Protein AF-A0A931MCX7-F1 (afdb_monomer_lite)

pLDDT: mean 80.45, std 14.28, range [27.11, 96.94]

Foldseek 3Di:
DFEDPQAPPDDPRVVCCVVPVGQEYEHHLVLLPPVLPDVVSLVVLLVVCVVCVVSNHQYEYEADDDPSSVVSCVVSVRPHYYHVNQPDDDPDPPPDPRPPVPPDDDDPPQDPDDDDFRFPLSQFDADPAAEQQAFLVVVVVVCVVDVPDQKHFHDDPQAGPFMDGSVCCCDPQQQRPPGCNCVVCRVPTNNVVGHHQQAEDERRHGLVVVVVVLVVGDPVCSQPWYFYDYPNGGRGIGTPVSSVVVVVVVVVVLQVQADVLQSFGEDVVVQVVVVVCLVVVHWKKKKKKFKPPLVQLCQPVNVVLSSVLSNQLSVQLVVLADPVFVVFKGKGDHDRRIIMIMHHPVCVVVSVVSSQVSSVVCQCVSDDVVQVVVQWDWGADPVRDTDIGGGMAMFIFMEICVQDVDPHPVVVVVVRVVSSVVSNVVCVVVVHYGYGYDPDRDD

Radius of gyration: 30.14 Å; chains: 1; bounding box: 83×58×83 Å

Sequence (443 aa):
KIAIDDFGAGYGGLKMLSMIEPDFVKIDRYFISNIDKATVKFNLVDSMASACHRLGIKVIAEGIEQEEELKTVMNMGIALLQGYYLHKPSPVLNGDRAQISMLHNKSASCCMQNDELCFIGDIAHNITPIHPSGDIWSAFNRFVEDPAIRVIPVVDDSRIVGILHRNRFLENSILGNYGFAMHLNATKRIHDLMEQPSMIVDANTTLEDVAQRIQSRKSEFLYDDICITKNGKYHGMVAVHILLNAITERSLILARNANPLSGLPGNESIQREINKRISQNMHFDVCYIDINNFKPYNDHYGFEKGDTVIKTLSCIIEDSLKPEDFDSSFAGHIGGDDFIVIMPPQISLPVCEKIISSFESTLPVLHDTEDHGKGYYISKNRRDEKETFNLLSISIGIVSAEVHKIKSFAQLASIATEVKKAAKVQSASGKGSSIVRDRRLME

Secondary structure (DSSP, 8-state):
--EEEEETSSTTHHHHHHHH--SEEEE-HHHHTTTTT-HHHHHHHHHHHHHHHHTTPEEEEE---SHHHHHHHHHTT--EEESTTT----SS--------TTS--S-S-S--SSS---BTTTT-B----B-TTSBHHHHHHHHHH-TT--EEEEEETTEEEEEEEHHHIIIIIII-TTS-HHHHTTT-BHHHHPBPPS-EEETTSBHHHHHHHHHTS-GGGTTPPEEEEETTEEEEEE-HHHHHHHHHHHHHHHHHTB-TTT-SB-HHHHHHHHHHHHHTT---EEEEEEEETHHHHHHHH-HHHHHHHHHHHHHHHHHHS-TTTGGG-EEEEEETTEEEEEE-TTTHHHHHHHHHHHHHHHHHHHS-HHHHHHTEEEEE-TTS-EEEEEPPEEEEEEEETTTS----HHHHHHHHHHHHHHHHHHHHHHTS-EEEE--PPP-

Structure (mmCIF, N/CA/C/O backbone):
data_AF-A0A931MCX7-F1
#
_entry.id   AF-A0A931MCX7-F1
#
loop_
_atom_site.group_PDB
_atom_site.id
_atom_site.type_symbol
_atom_site.label_atom_id
_atom_site.label_alt_id
_atom_site.label_comp_id
_atom_site.label_asym_id
_atom_site.label_entity_id
_atom_site.label_seq_id
_atom_site.pdbx_PDB_ins_code
_atom_site.Cartn_x
_atom_site.Cartn_y
_atom_site.Cartn_z
_atom_site.occupancy
_atom_site.B_iso_or_equiv
_atom_site.auth_seq_id
_atom_site.auth_comp_id
_atom_site.auth_asym_id
_atom_site.auth_atom_id
_atom_site.pdbx_PDB_model_num
ATOM 1 N N . LYS A 1 1 ? 1.566 34.889 -0.517 1.00 70.50 1 LYS A N 1
ATOM 2 C CA . LYS A 1 1 ? 2.338 33.650 -0.318 1.00 70.50 1 LYS A CA 1
ATOM 3 C C . LYS A 1 1 ? 3.646 34.003 0.355 1.00 70.50 1 LYS A C 1
ATOM 5 O O . LYS A 1 1 ? 4.224 35.014 -0.035 1.00 70.50 1 LYS A O 1
ATOM 10 N N . ILE A 1 2 ? 4.067 33.231 1.346 1.00 82.50 2 ILE A N 1
ATOM 11 C CA . ILE A 1 2 ? 5.270 33.479 2.141 1.00 82.50 2 ILE A CA 1
ATOM 12 C C . ILE A 1 2 ? 6.294 32.385 1.838 1.00 82.50 2 ILE A C 1
ATOM 14 O O . ILE A 1 2 ? 5.940 31.212 1.755 1.00 82.50 2 ILE A O 1
ATOM 18 N N . ALA A 1 3 ? 7.552 32.775 1.644 1.00 86.00 3 ALA A N 1
ATOM 19 C CA . ALA A 1 3 ? 8.663 31.856 1.445 1.00 86.00 3 ALA A CA 1
ATOM 20 C C . ALA A 1 3 ? 9.738 32.116 2.503 1.00 86.00 3 ALA A C 1
ATOM 22 O O . ALA A 1 3 ? 10.040 33.274 2.791 1.00 86.00 3 ALA A O 1
ATOM 23 N N . ILE A 1 4 ? 10.308 31.050 3.064 1.00 85.38 4 ILE A N 1
ATOM 24 C CA . ILE A 1 4 ? 11.529 31.126 3.873 1.00 85.38 4 ILE A CA 1
ATOM 25 C C . ILE A 1 4 ? 12.708 30.788 2.963 1.00 85.38 4 ILE A C 1
ATOM 27 O O . ILE A 1 4 ? 12.711 29.726 2.336 1.00 85.38 4 ILE A O 1
ATOM 31 N N . ASP A 1 5 ? 13.679 31.698 2.910 1.00 83.81 5 ASP A N 1
ATOM 32 C CA . ASP A 1 5 ? 14.941 31.509 2.196 1.00 83.81 5 ASP A CA 1
ATOM 33 C C . ASP A 1 5 ? 16.056 30.988 3.118 1.00 83.81 5 ASP A C 1
ATOM 35 O O . ASP A 1 5 ? 15.955 31.126 4.341 1.00 83.81 5 ASP A O 1
ATOM 39 N N . ASP A 1 6 ? 17.093 30.382 2.536 1.00 78.00 6 ASP A N 1
ATOM 40 C CA . ASP A 1 6 ? 18.278 29.851 3.232 1.00 78.00 6 ASP A CA 1
ATOM 41 C C . ASP A 1 6 ? 17.951 28.871 4.380 1.00 78.00 6 ASP A C 1
ATOM 43 O O . ASP A 1 6 ? 18.565 28.855 5.456 1.00 78.00 6 ASP A O 1
ATOM 47 N N . PHE A 1 7 ? 16.945 28.015 4.178 1.00 78.19 7 PHE A N 1
ATOM 48 C CA . PHE A 1 7 ? 16.509 27.079 5.205 1.00 78.19 7 PHE A CA 1
ATOM 49 C C . PHE A 1 7 ? 17.584 26.025 5.487 1.00 78.19 7 PHE A C 1
ATOM 51 O O . PHE A 1 7 ? 17.995 25.264 4.609 1.00 78.19 7 PHE A O 1
ATOM 58 N N . GLY A 1 8 ? 18.016 25.982 6.750 1.00 67.25 8 GLY A N 1
ATOM 59 C CA . GLY A 1 8 ? 19.105 25.131 7.231 1.00 67.25 8 GLY A CA 1
ATOM 60 C C . GLY A 1 8 ? 20.434 25.874 7.420 1.00 67.25 8 GLY A C 1
ATOM 61 O O . GLY A 1 8 ? 21.287 25.380 8.157 1.00 67.25 8 GLY A O 1
ATOM 62 N N . ALA A 1 9 ? 20.603 27.067 6.842 1.00 59.84 9 ALA A N 1
ATOM 63 C CA . ALA A 1 9 ? 21.760 27.926 7.074 1.00 59.84 9 ALA A CA 1
ATOM 64 C C . ALA A 1 9 ? 21.453 28.938 8.200 1.00 59.84 9 ALA A C 1
ATOM 66 O O . ALA A 1 9 ? 20.962 30.039 7.979 1.00 59.84 9 ALA A O 1
ATOM 67 N N . GLY A 1 10 ? 21.720 28.555 9.456 1.00 54.81 10 GLY A N 1
ATOM 68 C CA . GLY A 1 10 ? 21.659 29.458 10.620 1.00 54.81 10 GLY A CA 1
ATOM 69 C C . GLY A 1 10 ? 20.577 29.148 11.668 1.00 54.81 10 GLY A C 1
ATOM 70 O O . GLY A 1 10 ? 19.844 28.166 11.590 1.00 54.81 10 GLY A O 1
ATOM 71 N N . TYR A 1 11 ? 20.490 29.999 12.699 1.00 45.69 11 TYR A N 1
ATOM 72 C CA . TYR A 1 11 ? 19.776 29.733 13.966 1.00 45.69 11 TYR A CA 1
ATOM 73 C C . TYR A 1 11 ? 18.239 29.916 13.942 1.00 45.69 11 TYR A C 1
ATOM 75 O O . TYR A 1 11 ? 17.602 29.901 14.995 1.00 45.69 11 TYR A O 1
ATOM 83 N N . GLY A 1 12 ? 17.615 30.088 12.772 1.00 51.47 12 GLY A N 1
ATOM 84 C CA . GLY A 1 12 ? 16.214 30.529 12.673 1.00 51.47 12 GLY A CA 1
ATOM 85 C C . GLY A 1 12 ? 15.224 29.583 11.990 1.00 51.47 12 GLY A C 1
ATOM 86 O O . GLY A 1 12 ? 14.024 29.760 12.183 1.00 51.47 12 GLY A O 1
ATOM 87 N N . GLY A 1 13 ? 15.684 28.585 11.224 1.00 64.56 13 GLY A N 1
ATOM 88 C CA . GLY A 1 13 ? 14.839 27.863 10.260 1.00 64.56 13 GLY A CA 1
ATOM 89 C C . GLY A 1 13 ? 13.597 27.214 10.875 1.00 64.56 13 GLY A C 1
ATOM 90 O O . GLY A 1 13 ? 12.472 27.609 10.580 1.00 64.56 13 GLY A O 1
ATOM 91 N N . LEU A 1 14 ? 13.784 26.241 11.769 1.00 67.81 14 LEU A N 1
ATOM 92 C CA . LEU A 1 14 ? 12.672 25.464 12.340 1.00 67.81 14 LEU A CA 1
ATOM 93 C C . LEU A 1 14 ? 11.717 26.313 13.193 1.00 67.81 14 LEU A C 1
ATOM 95 O O . LEU A 1 14 ? 10.509 26.087 13.186 1.00 67.81 14 LEU A O 1
ATOM 99 N N . LYS A 1 15 ? 12.242 27.326 13.894 1.00 67.38 15 LYS A N 1
ATOM 100 C CA . LYS A 1 15 ? 11.429 28.252 14.694 1.00 67.38 15 LYS A CA 1
ATOM 101 C C . LYS A 1 15 ? 10.540 29.130 13.807 1.00 67.38 15 LYS A C 1
ATOM 103 O O . LYS A 1 15 ? 9.370 29.314 14.120 1.00 67.38 15 LYS A O 1
ATOM 108 N N . MET A 1 16 ? 11.077 29.632 12.694 1.00 66.06 16 MET A N 1
ATOM 109 C CA . MET A 1 16 ? 10.327 30.415 11.703 1.00 66.06 16 MET A CA 1
ATOM 110 C C . MET A 1 16 ? 9.239 29.574 11.030 1.00 66.06 16 MET A C 1
ATOM 112 O O . MET A 1 16 ? 8.122 30.046 10.843 1.00 66.06 16 MET A O 1
ATOM 116 N N . LEU A 1 17 ? 9.546 28.308 10.744 1.00 73.19 17 LEU A N 1
ATOM 117 C CA . LEU A 1 17 ? 8.624 27.355 10.128 1.00 73.19 17 LEU A CA 1
ATOM 118 C C . LEU A 1 17 ? 7.376 27.119 11.003 1.00 73.19 17 LEU A C 1
ATOM 120 O O . LEU A 1 17 ? 6.270 27.041 10.481 1.00 73.19 17 LEU A O 1
ATOM 124 N N . SER A 1 18 ? 7.542 27.123 12.331 1.00 71.31 18 SER A N 1
ATOM 125 C CA . SER A 1 18 ? 6.441 27.033 13.303 1.00 71.31 18 SER A CA 1
ATOM 126 C C . SER A 1 18 ? 5.676 28.344 13.535 1.00 71.31 18 SER A C 1
ATOM 128 O O . SER A 1 18 ? 4.563 28.290 14.047 1.00 71.31 18 SER A O 1
ATOM 130 N N . MET A 1 19 ? 6.264 29.510 13.256 1.00 68.94 19 MET A N 1
ATOM 131 C CA . MET A 1 19 ? 5.647 30.813 13.563 1.00 68.94 19 MET A CA 1
ATOM 132 C C . MET A 1 19 ? 4.933 31.445 12.369 1.00 68.94 19 MET A C 1
ATOM 134 O O . MET A 1 19 ? 4.046 32.271 12.565 1.00 68.94 19 MET A O 1
ATOM 138 N N . ILE A 1 20 ? 5.369 31.121 11.151 1.00 77.00 20 ILE A N 1
ATOM 139 C CA . ILE A 1 20 ? 5.006 31.864 9.937 1.00 77.00 20 ILE A CA 1
ATOM 140 C C . ILE A 1 20 ? 4.137 31.031 8.981 1.00 77.00 20 ILE A C 1
ATOM 142 O O . ILE A 1 20 ? 3.504 31.619 8.111 1.00 77.00 20 ILE A O 1
ATOM 146 N N . GLU A 1 21 ? 4.088 29.700 9.140 1.00 80.00 21 GLU A N 1
ATOM 147 C CA . GLU A 1 21 ? 3.343 28.773 8.262 1.00 80.00 21 GLU A CA 1
ATOM 148 C C . GLU A 1 21 ? 3.544 29.092 6.763 1.00 80.00 21 GLU A C 1
ATOM 150 O O . GLU A 1 21 ? 2.604 29.460 6.054 1.00 80.00 21 GLU A O 1
ATOM 155 N N . PRO A 1 22 ? 4.793 29.044 6.261 1.00 84.81 22 PRO A N 1
ATOM 156 C CA . PRO A 1 22 ? 5.100 29.518 4.917 1.00 84.81 22 PRO A CA 1
ATOM 157 C C . PRO A 1 22 ? 4.516 28.603 3.834 1.00 84.81 22 PRO A C 1
ATOM 159 O O . PRO A 1 22 ? 4.473 27.386 3.979 1.00 84.81 22 PRO A O 1
ATOM 162 N N . ASP A 1 23 ? 4.174 29.170 2.677 1.00 86.12 23 ASP A N 1
ATOM 163 C CA . ASP A 1 23 ? 3.807 28.387 1.492 1.00 86.12 23 ASP A CA 1
ATOM 164 C C . ASP A 1 23 ? 5.020 27.659 0.886 1.00 86.12 23 ASP A C 1
ATOM 166 O O . ASP A 1 23 ? 4.860 26.618 0.241 1.00 86.12 23 ASP A O 1
ATOM 170 N N . PHE A 1 24 ? 6.224 28.227 1.050 1.00 88.25 24 PHE A N 1
ATOM 171 C CA . PHE A 1 24 ? 7.460 27.708 0.467 1.00 88.25 24 PHE A CA 1
ATOM 172 C C . PHE A 1 24 ? 8.643 27.720 1.436 1.00 88.25 24 PHE A C 1
ATOM 174 O O . PHE A 1 24 ? 8.826 28.655 2.215 1.00 88.25 24 PHE A O 1
ATOM 181 N N . VAL A 1 25 ? 9.508 26.719 1.307 1.00 90.31 25 VAL A N 1
ATOM 182 C CA . VAL A 1 25 ? 10.803 26.639 1.992 1.00 90.31 25 VAL A CA 1
ATOM 183 C C . VAL A 1 25 ? 11.886 26.357 0.960 1.00 90.31 25 VAL A C 1
ATOM 185 O O . VAL A 1 25 ? 11.804 25.357 0.250 1.00 90.31 25 VAL A O 1
ATOM 188 N N . LYS A 1 26 ? 12.896 27.227 0.875 1.00 91.56 26 LYS A N 1
ATOM 189 C CA . LYS A 1 26 ? 14.086 27.027 0.039 1.00 91.56 26 LYS A CA 1
ATOM 190 C C . LYS A 1 26 ? 15.201 26.418 0.885 1.00 91.56 26 LYS A C 1
ATOM 192 O O . LYS A 1 26 ? 15.663 27.055 1.824 1.00 91.56 26 LYS A O 1
ATOM 197 N N . ILE A 1 27 ? 15.593 25.180 0.586 1.00 90.94 27 ILE A N 1
ATOM 198 C CA . ILE A 1 27 ? 16.714 24.495 1.242 1.00 90.94 27 ILE A CA 1
ATOM 199 C C . ILE A 1 27 ? 18.015 25.049 0.679 1.00 90.94 27 ILE A C 1
ATOM 201 O O . ILE A 1 27 ? 18.223 25.013 -0.534 1.00 90.94 27 ILE A O 1
ATOM 205 N N . ASP A 1 28 ? 18.881 25.506 1.579 1.00 90.19 28 ASP A N 1
ATOM 206 C CA . ASP A 1 28 ? 20.149 26.140 1.237 1.00 90.19 28 ASP A CA 1
ATOM 207 C C . ASP A 1 28 ? 21.077 25.226 0.412 1.00 90.19 28 ASP A C 1
ATOM 209 O O . ASP A 1 28 ? 21.180 24.010 0.638 1.00 90.19 28 ASP A O 1
ATOM 213 N N . ARG A 1 29 ? 21.825 25.844 -0.511 1.00 89.19 29 ARG A N 1
ATOM 214 C CA . ARG A 1 29 ? 22.793 25.182 -1.400 1.00 89.19 29 ARG A CA 1
ATOM 215 C C . ARG A 1 29 ? 23.795 24.297 -0.663 1.00 89.19 29 ARG A C 1
ATOM 217 O O . ARG A 1 29 ? 24.232 23.284 -1.213 1.00 89.19 29 ARG A O 1
ATOM 224 N N . TYR A 1 30 ? 24.186 24.650 0.558 1.00 88.81 30 TYR A N 1
ATOM 225 C CA . TYR A 1 30 ? 25.111 23.865 1.368 1.00 88.81 30 TYR A CA 1
ATOM 226 C C . TYR A 1 30 ? 24.653 22.410 1.527 1.00 88.81 30 TYR A C 1
ATOM 228 O O . TYR A 1 30 ? 25.486 21.499 1.475 1.00 88.81 30 TYR A O 1
ATOM 236 N N . PHE A 1 31 ? 23.347 22.174 1.685 1.00 87.69 31 PHE A N 1
ATOM 237 C CA . PHE A 1 31 ? 22.792 20.830 1.855 1.00 87.69 31 PHE A CA 1
ATOM 238 C C . PHE A 1 31 ? 22.626 20.080 0.535 1.00 87.69 31 PHE A C 1
ATOM 240 O O . PHE A 1 31 ? 22.775 18.860 0.511 1.00 87.69 31 PHE A O 1
ATOM 247 N N . ILE A 1 32 ? 22.357 20.802 -0.551 1.00 92.38 32 ILE A N 1
ATOM 248 C CA . ILE A 1 32 ? 22.136 20.222 -1.879 1.00 92.38 32 ILE A CA 1
ATOM 249 C C . ILE A 1 32 ? 23.456 19.851 -2.563 1.00 92.38 32 ILE A C 1
ATOM 251 O O . ILE A 1 32 ? 23.535 18.837 -3.253 1.00 92.38 32 ILE A O 1
ATOM 255 N N . SER A 1 33 ? 24.524 20.616 -2.327 1.00 90.38 33 SER A N 1
ATOM 256 C CA . SER A 1 33 ? 25.811 20.362 -2.971 1.00 90.38 33 SER A CA 1
ATOM 257 C C . SER A 1 33 ? 26.439 19.030 -2.535 1.00 90.38 33 SER A C 1
ATOM 259 O O . SER A 1 33 ? 26.676 18.794 -1.339 1.00 90.38 33 SER A O 1
ATOM 261 N N . ASN A 1 34 ? 26.788 18.201 -3.523 1.00 88.38 34 ASN A N 1
ATOM 262 C CA . ASN A 1 34 ? 27.323 16.843 -3.400 1.00 88.38 34 ASN A CA 1
ATOM 263 C C . ASN A 1 34 ? 26.448 15.910 -2.541 1.00 88.38 34 ASN A C 1
ATOM 265 O O . ASN A 1 34 ? 26.963 15.034 -1.837 1.00 88.38 34 ASN A O 1
ATOM 269 N N . ILE A 1 35 ? 25.129 16.120 -2.542 1.00 87.19 35 ILE A N 1
ATOM 270 C CA . ILE A 1 35 ? 24.180 15.305 -1.769 1.00 87.19 35 ILE A CA 1
ATOM 271 C C . ILE A 1 35 ? 24.170 13.832 -2.206 1.00 87.19 35 ILE A C 1
ATOM 273 O O . ILE A 1 35 ? 23.979 12.948 -1.375 1.00 87.19 35 ILE A O 1
ATOM 277 N N . ASP A 1 36 ? 24.467 13.568 -3.479 1.00 80.50 36 ASP A N 1
ATOM 278 C CA . ASP A 1 36 ? 24.624 12.239 -4.079 1.00 80.50 36 ASP A CA 1
ATOM 279 C C . ASP A 1 36 ? 25.763 11.425 -3.439 1.00 80.50 36 ASP A C 1
ATOM 281 O O . ASP A 1 36 ? 25.713 10.197 -3.393 1.00 80.50 36 ASP A O 1
ATOM 285 N N . LYS A 1 37 ? 26.781 12.106 -2.899 1.00 82.56 37 LYS A N 1
ATOM 286 C CA . LYS A 1 37 ? 27.976 11.487 -2.296 1.00 82.56 37 LYS A CA 1
ATOM 287 C C . LYS A 1 37 ? 27.977 11.518 -0.771 1.00 82.56 37 LYS A C 1
ATOM 289 O O . LYS A 1 37 ? 28.803 10.852 -0.150 1.00 82.56 37 LYS A O 1
ATOM 294 N N . ALA A 1 38 ? 27.097 12.303 -0.150 1.00 75.88 38 ALA A N 1
ATOM 295 C CA . ALA A 1 38 ? 27.136 12.584 1.281 1.00 75.88 38 ALA A CA 1
ATOM 296 C C . ALA A 1 38 ? 25.876 12.080 1.997 1.00 75.88 38 ALA A C 1
ATOM 298 O O . ALA A 1 38 ? 24.884 12.797 2.123 1.00 75.88 38 ALA A O 1
ATOM 299 N N . THR A 1 39 ? 25.953 10.876 2.573 1.00 66.62 39 THR A N 1
ATOM 300 C CA . THR A 1 39 ? 24.836 10.211 3.276 1.00 66.62 39 THR A CA 1
ATOM 301 C C . THR A 1 39 ? 24.219 11.063 4.390 1.00 66.62 39 THR A C 1
ATOM 303 O O . THR A 1 39 ? 23.006 11.063 4.575 1.00 66.62 39 THR A O 1
ATOM 306 N N . VAL A 1 40 ? 25.030 11.834 5.123 1.00 75.56 40 VAL A N 1
ATOM 307 C CA . VAL A 1 40 ? 24.530 12.730 6.183 1.00 75.56 40 VAL A CA 1
ATOM 308 C C . VAL A 1 40 ? 23.665 13.850 5.600 1.00 75.56 40 VAL A C 1
ATOM 310 O O . VAL A 1 40 ? 22.604 14.144 6.145 1.00 75.56 40 VAL A O 1
ATOM 313 N N . LYS A 1 41 ? 24.083 14.448 4.476 1.00 82.19 41 LYS A N 1
ATOM 314 C CA . LYS A 1 41 ? 23.307 15.492 3.793 1.00 82.19 41 LYS A CA 1
ATOM 315 C C . LYS A 1 41 ? 22.025 14.922 3.200 1.00 82.19 41 LYS A C 1
ATOM 317 O O . LYS A 1 41 ? 20.975 15.522 3.389 1.00 82.19 41 LYS A O 1
ATOM 322 N N . PHE A 1 42 ? 22.108 13.745 2.575 1.00 83.50 42 PHE A N 1
ATOM 323 C CA . PHE A 1 42 ? 20.948 13.015 2.066 1.00 83.50 42 PHE A CA 1
ATOM 324 C C . PHE A 1 42 ? 19.880 12.848 3.155 1.00 83.50 42 PHE A C 1
ATOM 326 O O . PHE A 1 42 ? 18.759 13.318 2.990 1.00 83.50 42 PHE A O 1
ATOM 333 N N . ASN A 1 43 ? 20.250 12.271 4.304 1.00 67.19 43 ASN A N 1
ATOM 334 C CA . ASN A 1 43 ? 19.310 12.000 5.396 1.00 67.19 43 ASN A CA 1
ATOM 335 C C . ASN A 1 43 ? 18.724 13.283 6.014 1.00 67.19 43 ASN A C 1
ATOM 337 O O . ASN A 1 43 ? 17.556 13.305 6.405 1.00 67.19 43 ASN A O 1
ATOM 341 N N . LEU A 1 44 ? 19.519 14.355 6.113 1.00 81.06 44 LEU A N 1
ATOM 342 C CA . LEU A 1 44 ? 19.057 15.653 6.617 1.00 81.06 44 LEU A CA 1
ATOM 343 C C . LEU A 1 44 ? 18.033 16.290 5.676 1.00 81.06 44 LEU A C 1
ATOM 345 O O . LEU A 1 44 ? 16.972 16.708 6.134 1.00 81.06 44 LEU A O 1
ATOM 349 N N . VAL A 1 45 ? 18.332 16.337 4.377 1.00 85.44 45 VAL A N 1
ATOM 350 C CA . VAL A 1 45 ? 17.435 16.913 3.367 1.00 85.44 45 VAL A CA 1
ATOM 351 C C . VAL A 1 45 ? 16.159 16.092 3.246 1.00 85.44 45 VAL A C 1
ATOM 353 O O . VAL A 1 45 ? 15.082 16.678 3.242 1.00 85.44 45 VAL A O 1
ATOM 356 N N . ASP A 1 46 ? 16.253 14.762 3.246 1.00 82.94 46 ASP A N 1
ATOM 357 C CA . ASP A 1 46 ? 15.091 13.868 3.225 1.00 82.94 46 ASP A CA 1
ATOM 358 C C . ASP A 1 46 ? 14.174 14.090 4.443 1.00 82.94 46 ASP A C 1
ATOM 360 O O . ASP A 1 46 ? 12.959 14.265 4.311 1.00 82.94 46 ASP A O 1
ATOM 364 N N . SER A 1 47 ? 14.765 14.212 5.637 1.00 77.94 47 SER A N 1
ATOM 365 C CA . SER A 1 47 ? 14.025 14.502 6.871 1.00 77.94 47 SER A CA 1
ATOM 366 C C . SER A 1 47 ? 13.349 15.879 6.836 1.00 77.94 47 SER A C 1
ATOM 368 O O . SER A 1 47 ? 12.186 16.010 7.231 1.00 77.94 47 SER A O 1
ATOM 370 N N . MET A 1 48 ? 14.057 16.909 6.356 1.00 84.50 48 MET A N 1
ATOM 371 C CA . MET A 1 48 ? 13.534 18.274 6.221 1.00 84.50 48 MET A CA 1
ATOM 372 C C . MET A 1 48 ? 12.412 18.349 5.182 1.00 84.50 48 MET A C 1
ATOM 374 O O . MET A 1 48 ? 11.362 18.934 5.459 1.00 84.50 48 MET A O 1
ATOM 378 N N . ALA A 1 49 ? 12.603 17.730 4.016 1.00 84.75 49 ALA A N 1
ATOM 379 C CA . ALA A 1 49 ? 11.625 17.698 2.938 1.00 84.75 49 ALA A CA 1
ATOM 380 C C . ALA A 1 49 ? 10.357 16.960 3.372 1.00 84.75 49 ALA A C 1
ATOM 382 O O . ALA A 1 49 ? 9.253 17.491 3.254 1.00 84.75 49 ALA A O 1
ATOM 383 N N . SER A 1 50 ? 10.520 15.793 3.996 1.00 78.50 50 SER A N 1
ATOM 384 C CA . SER A 1 50 ? 9.421 15.021 4.572 1.00 78.50 50 SER A CA 1
ATOM 385 C C . SER A 1 50 ? 8.640 15.807 5.628 1.00 78.50 50 SER A C 1
ATOM 387 O O . SER A 1 50 ? 7.409 15.751 5.658 1.00 78.50 50 SER A O 1
ATOM 389 N N . ALA A 1 51 ? 9.324 16.563 6.496 1.00 80.19 51 ALA A N 1
ATOM 390 C CA . ALA A 1 51 ? 8.666 17.417 7.485 1.00 80.19 51 ALA A CA 1
ATOM 391 C C . ALA A 1 51 ? 7.861 18.547 6.826 1.00 80.19 51 ALA A C 1
ATOM 393 O O . ALA A 1 51 ? 6.705 18.756 7.189 1.00 80.19 51 ALA A O 1
ATOM 394 N N . CYS A 1 52 ? 8.428 19.221 5.825 1.00 81.81 52 CYS A N 1
ATOM 395 C CA . CYS A 1 52 ? 7.739 20.274 5.079 1.00 81.81 52 CYS A CA 1
ATOM 396 C C . CYS A 1 52 ? 6.515 19.734 4.323 1.00 81.81 52 CYS A C 1
ATOM 398 O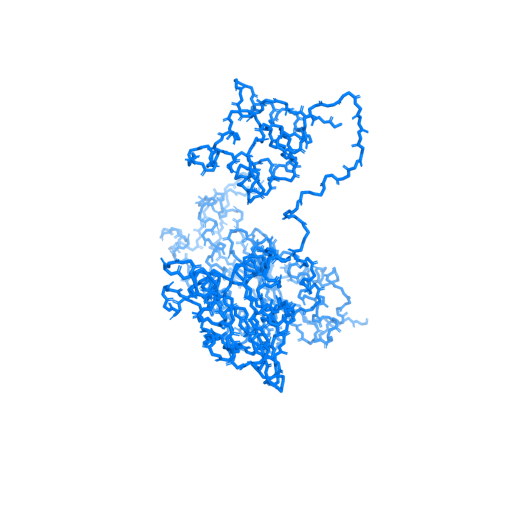 O . CYS A 1 52 ? 5.445 20.332 4.394 1.00 81.81 52 CYS A O 1
ATOM 400 N N . HIS A 1 53 ? 6.627 18.566 3.681 1.00 80.38 53 HIS A N 1
ATOM 401 C CA . HIS A 1 53 ? 5.515 17.928 2.970 1.00 80.38 53 HIS A CA 1
ATOM 402 C C . HIS A 1 53 ? 4.353 17.565 3.901 1.00 80.38 53 HIS A C 1
ATOM 404 O O . HIS A 1 53 ? 3.198 17.803 3.552 1.00 80.38 53 HIS A O 1
ATOM 410 N N . ARG A 1 54 ? 4.640 17.060 5.111 1.00 76.56 54 ARG A N 1
ATOM 411 C CA . ARG A 1 54 ? 3.607 16.800 6.132 1.00 76.56 54 ARG A CA 1
ATOM 412 C C . ARG A 1 54 ? 2.885 18.068 6.586 1.00 76.56 54 ARG A C 1
ATOM 414 O O . ARG A 1 54 ? 1.716 17.996 6.946 1.00 76.56 54 ARG A O 1
ATOM 421 N N . LEU A 1 55 ? 3.567 19.210 6.550 1.00 77.62 55 LEU A N 1
ATOM 422 C CA . LEU A 1 55 ? 3.007 20.521 6.885 1.00 77.62 55 LEU A CA 1
ATOM 423 C C . LEU A 1 55 ? 2.346 21.216 5.679 1.00 77.62 55 LEU A C 1
ATOM 425 O O . LEU A 1 55 ? 1.895 22.349 5.802 1.00 77.62 55 LEU A O 1
ATOM 429 N N . GLY A 1 56 ? 2.285 20.563 4.509 1.00 79.62 56 GLY A N 1
ATOM 430 C CA . GLY A 1 56 ? 1.725 21.145 3.283 1.00 79.62 56 GLY A CA 1
ATOM 431 C C . GLY A 1 56 ? 2.597 22.234 2.644 1.00 79.62 56 GLY A C 1
ATOM 432 O O . GLY A 1 56 ? 2.138 22.945 1.750 1.00 79.62 56 GLY A O 1
ATOM 433 N N . ILE A 1 57 ? 3.851 22.360 3.079 1.00 85.88 57 ILE A N 1
ATOM 434 C CA . ILE A 1 57 ? 4.799 23.388 2.647 1.00 85.88 57 ILE A CA 1
ATOM 435 C C . ILE A 1 57 ? 5.540 22.897 1.406 1.00 85.88 57 ILE A C 1
ATOM 437 O O . ILE A 1 57 ? 6.056 21.776 1.371 1.00 85.88 57 ILE A O 1
ATOM 441 N N . LYS A 1 58 ? 5.632 23.743 0.377 1.00 87.31 58 LYS A N 1
ATOM 442 C CA . LYS A 1 58 ? 6.350 23.399 -0.854 1.00 87.31 58 LYS A CA 1
ATOM 443 C C . LYS A 1 58 ? 7.846 23.620 -0.689 1.00 87.31 58 LYS A C 1
ATOM 445 O O . LYS A 1 58 ? 8.290 24.724 -0.387 1.00 87.31 58 LYS A O 1
ATOM 450 N N . VAL A 1 59 ? 8.624 22.580 -0.943 1.00 89.69 59 VAL A N 1
ATOM 451 C CA . VAL A 1 59 ? 10.081 22.626 -0.819 1.00 89.69 59 VAL A CA 1
ATOM 452 C C . VAL A 1 59 ? 10.708 23.004 -2.153 1.00 89.69 59 VAL A C 1
ATOM 454 O O . VAL A 1 59 ? 10.296 22.505 -3.200 1.00 89.69 59 VAL A O 1
ATOM 457 N N . ILE A 1 60 ? 11.703 23.883 -2.100 1.00 92.56 60 ILE A N 1
ATOM 458 C CA . ILE A 1 60 ? 12.551 24.283 -3.215 1.00 92.56 60 ILE A CA 1
ATOM 459 C C . ILE A 1 60 ? 13.981 23.869 -2.870 1.00 92.56 60 ILE A C 1
ATOM 461 O O . ILE A 1 60 ? 14.501 24.281 -1.837 1.00 92.56 60 ILE A O 1
ATOM 465 N N . ALA A 1 61 ? 14.627 23.071 -3.714 1.00 92.69 61 ALA A N 1
ATOM 466 C CA . ALA A 1 61 ? 16.050 22.776 -3.560 1.00 92.69 61 ALA A CA 1
ATOM 467 C C . ALA A 1 61 ? 16.888 23.800 -4.323 1.00 92.69 61 ALA A C 1
ATOM 469 O O . ALA A 1 61 ? 16.720 23.955 -5.537 1.00 92.69 61 ALA A O 1
ATOM 470 N N . GLU A 1 62 ? 17.785 24.488 -3.619 1.00 92.06 62 GLU A N 1
ATOM 471 C CA . GLU A 1 62 ? 18.653 25.505 -4.199 1.00 92.06 62 GLU A CA 1
ATOM 472 C C . GLU A 1 62 ? 20.071 24.995 -4.468 1.00 92.06 62 GLU A C 1
ATOM 474 O O . GLU A 1 62 ? 20.620 24.180 -3.736 1.00 92.06 62 GLU A O 1
ATOM 479 N N . GLY A 1 63 ? 20.695 25.529 -5.518 1.00 90.00 63 GLY A N 1
ATOM 480 C CA . GLY A 1 63 ? 22.116 25.352 -5.781 1.00 90.00 63 GLY A CA 1
ATOM 481 C C . GLY A 1 63 ? 22.470 24.041 -6.470 1.00 90.00 63 GLY A C 1
ATOM 482 O O . GLY A 1 63 ? 23.584 23.562 -6.294 1.00 90.00 63 GLY A O 1
ATOM 483 N N . ILE A 1 64 ? 21.545 23.487 -7.258 1.00 92.12 64 ILE A N 1
ATOM 484 C CA . ILE A 1 64 ? 21.788 22.296 -8.078 1.00 92.12 64 ILE A CA 1
ATOM 485 C C . ILE A 1 64 ? 22.764 22.643 -9.209 1.00 92.12 64 ILE A C 1
ATOM 487 O O . ILE A 1 64 ? 22.473 23.474 -10.079 1.00 92.12 64 ILE A O 1
ATOM 491 N N . GLU A 1 65 ? 23.929 22.008 -9.208 1.00 92.94 65 GLU A N 1
ATOM 492 C CA . GLU A 1 65 ? 24.991 22.255 -10.186 1.00 92.94 65 GLU A CA 1
ATOM 493 C C . GLU A 1 65 ? 25.332 21.013 -11.010 1.00 92.94 65 GLU A C 1
ATOM 495 O O . GLU A 1 65 ? 25.894 21.160 -12.096 1.00 92.94 65 GLU A O 1
ATOM 500 N N . GLN A 1 66 ? 24.943 19.823 -10.544 1.00 88.62 66 GLN A N 1
ATOM 501 C CA . GLN A 1 66 ? 25.166 18.550 -11.231 1.00 88.62 66 GLN A CA 1
ATOM 502 C C . GLN A 1 66 ? 23.864 17.776 -11.482 1.00 88.62 66 GLN A C 1
ATOM 504 O O . GLN A 1 66 ? 22.861 17.930 -10.779 1.00 88.62 66 GLN A O 1
ATOM 509 N N . GLU A 1 67 ? 23.896 16.889 -12.475 1.00 85.75 67 GLU A N 1
ATOM 510 C CA . GLU A 1 67 ? 22.766 16.023 -12.824 1.00 85.75 67 GLU A CA 1
ATOM 511 C C . GLU A 1 67 ? 22.465 14.998 -11.717 1.00 85.75 67 GLU A C 1
ATOM 513 O O . GLU A 1 67 ? 21.310 14.661 -11.459 1.00 85.75 67 GLU A O 1
ATOM 518 N N . GLU A 1 68 ? 23.496 14.509 -11.030 1.00 84.81 68 GLU A N 1
ATOM 519 C CA . GLU A 1 68 ? 23.371 13.547 -9.934 1.00 84.81 68 GLU A CA 1
ATOM 520 C C . GLU A 1 68 ? 22.672 14.159 -8.712 1.00 84.81 68 GLU A C 1
ATOM 522 O O . GLU A 1 68 ? 21.822 13.514 -8.091 1.00 84.81 68 GLU A O 1
ATOM 527 N N . GLU A 1 69 ? 22.966 15.426 -8.402 1.00 88.81 69 GLU A N 1
ATOM 528 C CA . GLU A 1 69 ? 22.282 16.195 -7.355 1.00 88.81 69 GLU A CA 1
ATOM 529 C C . GLU A 1 69 ? 20.801 16.375 -7.711 1.00 88.81 69 GLU A C 1
ATOM 531 O O . GLU A 1 69 ? 19.927 16.124 -6.881 1.00 88.81 69 GLU A O 1
ATOM 536 N N . LEU A 1 70 ? 20.514 16.725 -8.973 1.00 86.88 70 LEU A N 1
ATOM 537 C CA . LEU A 1 70 ? 19.153 16.877 -9.487 1.00 86.88 70 LEU A CA 1
ATOM 538 C C . LEU A 1 70 ? 18.338 15.589 -9.320 1.00 86.88 70 LEU A C 1
ATOM 540 O O . LEU A 1 70 ? 17.240 15.625 -8.768 1.00 86.88 70 LEU A O 1
ATOM 544 N N . LYS A 1 71 ? 18.886 14.447 -9.760 1.00 80.81 71 LYS A N 1
ATOM 545 C CA . LYS A 1 71 ? 18.242 13.128 -9.628 1.00 80.81 71 LYS A CA 1
ATOM 546 C C . LYS A 1 71 ? 17.970 12.783 -8.169 1.00 80.81 71 LYS A C 1
ATOM 548 O O . LYS A 1 71 ? 16.880 12.329 -7.837 1.00 80.81 71 LYS A O 1
ATOM 553 N N . THR A 1 72 ? 18.952 13.013 -7.301 1.00 78.19 72 THR A N 1
ATOM 554 C CA . THR A 1 72 ? 18.854 12.696 -5.871 1.00 78.19 72 THR A CA 1
ATOM 555 C C . THR A 1 72 ? 17.726 13.484 -5.208 1.00 78.19 72 THR A C 1
ATOM 557 O O . THR A 1 72 ? 16.880 12.905 -4.533 1.00 78.19 72 THR A O 1
ATOM 560 N N . VAL A 1 73 ? 17.659 14.788 -5.468 1.00 83.81 73 VAL A N 1
ATOM 561 C CA . VAL A 1 73 ? 16.642 15.693 -4.919 1.00 83.81 73 VAL A CA 1
ATOM 562 C C . VAL A 1 73 ? 15.247 15.419 -5.499 1.00 83.81 73 VAL A C 1
ATOM 564 O O . VAL A 1 73 ? 14.258 15.450 -4.766 1.00 83.81 73 VAL A O 1
ATOM 567 N N . MET A 1 74 ? 15.147 15.098 -6.792 1.00 78.06 74 MET A N 1
ATOM 568 C CA . MET A 1 74 ? 13.880 14.687 -7.408 1.00 78.06 74 MET A CA 1
ATOM 569 C C . MET A 1 74 ? 13.343 13.386 -6.802 1.00 78.06 74 MET A C 1
ATOM 571 O O . MET A 1 74 ? 12.149 13.290 -6.526 1.00 78.06 74 MET A O 1
ATOM 575 N N . ASN A 1 75 ? 14.217 12.409 -6.541 1.00 73.81 75 ASN A N 1
ATOM 576 C CA . ASN A 1 75 ? 13.839 11.144 -5.905 1.00 73.81 75 ASN A CA 1
ATOM 577 C C . ASN A 1 75 ? 13.356 11.327 -4.455 1.00 73.81 75 ASN A C 1
ATOM 579 O O . ASN A 1 75 ? 12.582 10.508 -3.971 1.00 73.81 75 ASN A O 1
ATOM 583 N N . MET A 1 76 ? 13.754 12.413 -3.782 1.00 75.31 76 MET A N 1
ATOM 584 C CA . MET A 1 76 ? 13.224 12.814 -2.466 1.00 75.31 76 MET A CA 1
ATOM 585 C C . MET A 1 76 ? 11.837 13.484 -2.551 1.00 75.31 76 MET A C 1
ATOM 587 O O . MET A 1 76 ? 11.288 13.923 -1.541 1.00 75.31 76 MET A O 1
ATOM 591 N N . GLY A 1 77 ? 11.261 13.610 -3.752 1.00 71.38 77 GLY A N 1
ATOM 592 C CA . GLY A 1 77 ? 9.945 14.213 -3.968 1.00 71.38 77 GLY A CA 1
ATOM 593 C C . GLY A 1 77 ? 9.933 15.745 -3.938 1.00 71.38 77 GLY A C 1
ATOM 594 O O . GLY A 1 77 ? 8.860 16.340 -3.838 1.00 71.38 77 GLY A O 1
ATOM 595 N N . ILE A 1 78 ? 11.093 16.405 -4.026 1.00 84.38 78 ILE A N 1
ATOM 596 C CA . ILE A 1 78 ? 11.177 17.870 -4.097 1.00 84.38 78 ILE A CA 1
ATOM 597 C C . ILE A 1 78 ? 10.890 18.312 -5.539 1.00 84.38 78 ILE A C 1
ATOM 599 O O . ILE A 1 78 ? 11.677 18.076 -6.452 1.00 84.38 78 ILE A O 1
ATOM 603 N N . ALA A 1 79 ? 9.740 18.957 -5.748 1.00 71.62 79 ALA A N 1
ATOM 604 C CA . ALA A 1 79 ? 9.246 19.301 -7.085 1.00 71.62 79 ALA A CA 1
ATOM 605 C C . ALA A 1 79 ? 9.717 20.668 -7.615 1.00 71.62 79 ALA A C 1
ATOM 607 O O . ALA A 1 79 ? 9.597 20.936 -8.811 1.00 71.62 79 ALA A O 1
ATOM 608 N N . LEU A 1 80 ? 10.207 21.559 -6.746 1.00 85.75 80 LEU A N 1
ATOM 609 C CA . LEU A 1 80 ? 10.690 22.884 -7.137 1.00 85.75 80 LEU A CA 1
ATOM 610 C C . LEU A 1 80 ? 12.211 22.921 -7.012 1.00 85.75 80 LEU A C 1
ATOM 612 O O . LEU A 1 80 ? 12.771 22.574 -5.976 1.00 85.75 80 LEU A O 1
ATOM 616 N N . LEU A 1 81 ? 12.886 23.312 -8.087 1.00 89.38 81 LEU A N 1
ATOM 617 C CA . LEU A 1 81 ? 14.319 23.093 -8.246 1.00 89.38 81 LEU A CA 1
ATOM 618 C C . LEU A 1 81 ? 14.957 24.363 -8.802 1.00 89.38 81 LEU A C 1
ATOM 620 O O . LEU A 1 81 ? 14.441 24.960 -9.747 1.00 89.38 81 LEU A O 1
ATOM 624 N N . GLN A 1 82 ? 16.075 24.775 -8.214 1.00 88.81 82 GLN A N 1
ATOM 625 C CA . GLN A 1 82 ? 16.810 25.972 -8.601 1.00 88.81 82 GLN A CA 1
ATOM 626 C C . GLN A 1 82 ? 18.309 25.673 -8.613 1.00 88.81 82 GLN A C 1
ATOM 628 O O . GLN A 1 82 ? 18.861 25.138 -7.655 1.00 88.81 82 GLN A O 1
ATOM 633 N N . GLY A 1 83 ? 18.998 26.060 -9.683 1.00 89.81 83 GLY A N 1
ATOM 634 C CA . GLY A 1 83 ? 20.441 25.879 -9.772 1.00 89.81 83 GLY A CA 1
ATOM 635 C C . GLY A 1 83 ? 20.998 26.151 -11.162 1.00 89.81 83 GLY A C 1
ATOM 636 O O . GLY A 1 83 ? 20.255 26.203 -12.144 1.00 89.81 83 GLY A O 1
ATOM 637 N N . TYR A 1 84 ? 22.315 26.333 -11.247 1.00 88.75 84 TYR A N 1
ATOM 638 C CA . TYR A 1 84 ? 22.996 26.677 -12.499 1.00 88.75 84 TYR A CA 1
ATOM 639 C C . TYR A 1 84 ? 22.985 25.545 -13.523 1.00 88.75 84 TYR A C 1
ATOM 641 O O . TYR A 1 84 ? 23.125 25.832 -14.711 1.00 88.75 84 TYR A O 1
ATOM 649 N N . TYR A 1 85 ? 22.785 24.300 -13.080 1.00 85.44 85 TYR A N 1
ATOM 650 C CA . TYR A 1 85 ? 22.543 23.174 -13.979 1.00 85.44 85 TYR A CA 1
ATOM 651 C C . TYR A 1 85 ? 21.250 23.357 -14.787 1.00 85.44 85 TYR A C 1
ATOM 653 O O . TYR A 1 85 ? 21.206 23.031 -15.968 1.00 85.44 85 TYR A O 1
ATOM 661 N N . LEU A 1 86 ? 20.204 23.911 -14.163 1.00 83.50 86 LEU A N 1
ATOM 662 C CA . LEU A 1 86 ? 18.907 24.128 -14.807 1.00 83.50 86 LEU A CA 1
ATOM 663 C C . LEU A 1 86 ? 18.940 25.360 -15.706 1.00 83.50 86 LEU A C 1
ATOM 665 O O . LEU A 1 86 ? 18.595 25.290 -16.882 1.00 83.50 86 LEU A O 1
ATOM 669 N N . HIS A 1 87 ? 19.344 26.497 -15.141 1.00 82.81 87 HIS A N 1
ATOM 670 C CA . HIS A 1 87 ? 19.559 27.725 -15.892 1.00 82.81 87 HIS A CA 1
ATOM 671 C C . HIS A 1 87 ? 20.341 28.731 -15.043 1.00 82.81 87 HIS A C 1
ATOM 673 O O . HIS A 1 87 ? 20.113 28.864 -13.839 1.00 82.81 87 HIS A O 1
ATOM 679 N N . LYS A 1 88 ? 21.239 29.500 -15.665 1.00 81.19 88 LYS A N 1
ATOM 680 C CA . LYS A 1 88 ? 21.915 30.611 -14.975 1.00 81.19 88 LYS A CA 1
ATOM 681 C C . LYS A 1 88 ? 20.967 31.810 -14.798 1.00 81.19 88 LYS A C 1
ATOM 683 O O . LYS A 1 88 ? 20.080 31.997 -15.633 1.00 81.19 88 LYS A O 1
ATOM 688 N N . PRO A 1 89 ? 21.146 32.645 -13.757 1.00 83.00 89 PRO A N 1
ATOM 689 C CA . PRO A 1 89 ? 20.347 33.850 -13.560 1.00 83.00 89 PRO A CA 1
ATOM 690 C C . PRO A 1 89 ? 20.347 34.728 -14.815 1.00 83.00 89 PRO A C 1
ATOM 692 O O . PRO A 1 89 ? 21.402 35.000 -15.387 1.00 83.00 89 PRO A O 1
ATOM 695 N N . SER A 1 90 ? 19.162 35.159 -15.239 1.00 78.25 90 SER A N 1
ATOM 696 C CA . SER A 1 90 ? 18.963 36.005 -16.416 1.00 78.25 90 SER A CA 1
ATOM 697 C C . SER A 1 90 ? 18.076 37.193 -16.038 1.00 78.25 90 SER A C 1
ATOM 699 O O . SER A 1 90 ? 17.075 36.994 -15.349 1.00 78.25 90 SER A O 1
ATOM 701 N N . PRO A 1 91 ? 18.391 38.418 -16.495 1.00 76.69 91 PRO A N 1
ATOM 702 C CA . PRO A 1 91 ? 17.532 39.585 -16.290 1.00 76.69 91 PRO A CA 1
ATOM 703 C C . PRO A 1 91 ? 16.223 39.505 -17.094 1.00 76.69 91 PRO A C 1
ATOM 705 O O . PRO A 1 91 ? 15.307 40.287 -16.854 1.00 76.69 91 PRO A O 1
ATOM 708 N N . VAL A 1 92 ? 16.128 38.569 -18.045 1.00 75.50 92 VAL A N 1
ATOM 709 C CA . VAL A 1 92 ? 14.932 38.318 -18.853 1.00 75.50 92 VAL A CA 1
ATOM 710 C C . VAL A 1 92 ? 14.291 37.006 -18.403 1.00 75.50 92 VAL A C 1
ATOM 712 O O . VAL A 1 92 ? 14.917 35.945 -18.489 1.00 75.50 92 VAL A O 1
ATOM 715 N N . LEU A 1 93 ? 13.035 37.084 -17.950 1.00 62.94 93 LEU A N 1
ATOM 716 C CA . LEU A 1 93 ? 12.160 35.936 -17.697 1.00 62.94 93 LEU A CA 1
ATOM 717 C C . LEU A 1 93 ? 11.742 35.316 -19.040 1.00 62.94 93 LEU A C 1
ATOM 719 O O . LEU A 1 93 ? 10.660 35.589 -19.555 1.00 62.94 93 LEU A O 1
ATOM 723 N N . ASN A 1 94 ? 12.613 34.497 -19.626 1.00 59.91 94 ASN A N 1
ATOM 724 C CA . ASN A 1 94 ? 12.249 33.673 -20.775 1.00 59.91 94 ASN A CA 1
ATOM 725 C C . ASN A 1 94 ? 11.457 32.461 -20.269 1.00 59.91 94 ASN A C 1
ATOM 727 O O . ASN A 1 94 ? 12.002 31.575 -19.619 1.00 59.91 94 ASN A O 1
ATOM 731 N N . GLY A 1 95 ? 10.147 32.475 -20.518 1.00 46.97 95 GLY A N 1
ATOM 732 C CA . GLY A 1 95 ? 9.169 31.502 -20.023 1.00 46.97 95 GLY A CA 1
ATOM 733 C C . GLY A 1 95 ? 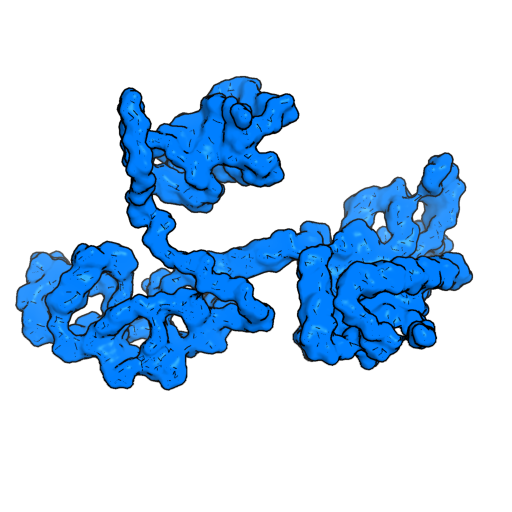9.108 30.183 -20.791 1.00 46.97 95 GLY A C 1
ATOM 734 O O . GLY A 1 95 ? 8.051 29.551 -20.802 1.00 46.97 95 GLY A O 1
ATOM 735 N N . ASP A 1 96 ? 10.194 29.754 -21.431 1.00 52.56 96 ASP A N 1
ATOM 736 C CA . ASP A 1 96 ? 10.222 28.405 -21.981 1.00 52.56 96 ASP A CA 1
ATOM 737 C C . ASP A 1 96 ? 10.269 27.422 -20.813 1.00 52.56 96 ASP A C 1
ATOM 739 O O . ASP A 1 96 ? 11.150 27.481 -19.952 1.00 52.56 96 ASP A O 1
ATOM 743 N N . ARG A 1 97 ? 9.279 26.523 -20.750 1.00 51.03 97 ARG A N 1
ATOM 744 C CA . ARG A 1 97 ? 9.328 25.372 -19.847 1.00 51.03 97 ARG A CA 1
ATOM 745 C C . ARG A 1 97 ? 10.622 24.635 -20.162 1.00 51.03 97 ARG A C 1
ATOM 747 O O . ARG A 1 97 ? 10.689 23.970 -21.194 1.00 51.03 97 ARG A O 1
ATOM 754 N N . ALA A 1 98 ? 11.626 24.749 -19.294 1.00 49.75 98 ALA A N 1
ATOM 755 C CA . ALA A 1 98 ? 12.809 23.915 -19.381 1.00 49.75 98 ALA A CA 1
ATOM 756 C C . ALA A 1 98 ? 12.321 22.463 -19.373 1.00 49.75 98 ALA A C 1
ATOM 758 O O . ALA A 1 98 ? 11.796 21.976 -18.368 1.00 49.75 98 ALA A O 1
ATOM 759 N N . GLN A 1 99 ? 12.399 21.797 -20.525 1.00 45.59 99 GLN A N 1
ATOM 760 C CA . GLN A 1 99 ? 12.169 20.367 -20.602 1.00 45.59 99 GLN A CA 1
ATOM 761 C C . GLN A 1 99 ? 13.371 19.730 -19.920 1.00 45.59 99 GLN A C 1
ATOM 763 O O . GLN A 1 99 ? 14.386 19.464 -20.553 1.00 45.59 99 GLN A O 1
ATOM 768 N N . ILE A 1 100 ? 13.284 19.541 -18.604 1.00 46.53 100 ILE A N 1
ATOM 769 C CA . ILE A 1 100 ? 14.212 18.652 -17.923 1.00 46.53 100 ILE A CA 1
ATOM 770 C C . ILE A 1 100 ? 13.931 17.276 -18.521 1.00 46.53 100 ILE A C 1
ATOM 772 O O . ILE A 1 100 ? 12.864 16.701 -18.292 1.00 46.53 100 ILE A O 1
ATOM 776 N N . SER A 1 101 ? 14.871 16.777 -19.320 1.00 40.25 101 SER A N 1
ATOM 777 C CA . SER A 1 101 ? 14.782 15.563 -20.144 1.00 40.25 101 SER A CA 1
ATOM 778 C C . SER A 1 101 ? 14.588 14.263 -19.345 1.00 40.25 101 SER A C 1
ATOM 780 O O . SER A 1 101 ? 14.763 13.178 -19.887 1.00 40.25 101 SER A O 1
ATOM 782 N N . MET A 1 102 ? 14.238 14.354 -18.059 1.00 41.03 102 MET A N 1
ATOM 783 C CA . MET A 1 102 ? 14.028 13.231 -17.145 1.00 41.03 102 MET A CA 1
ATOM 784 C C . MET A 1 102 ? 12.624 13.144 -16.537 1.00 41.03 102 MET A C 1
ATOM 786 O O . MET A 1 102 ? 12.399 12.273 -15.705 1.00 41.03 102 MET A O 1
ATOM 790 N N . LEU A 1 103 ? 11.661 13.981 -16.939 1.00 38.66 103 LEU A N 1
ATOM 791 C CA . LEU A 1 103 ? 10.308 13.944 -16.350 1.00 38.66 103 LEU A CA 1
ATOM 792 C C . LEU A 1 103 ? 9.148 13.855 -17.347 1.00 38.66 103 LEU A C 1
ATOM 794 O O . LEU A 1 103 ? 7.995 14.056 -16.974 1.00 38.66 103 LEU A O 1
ATOM 798 N N . HIS A 1 104 ? 9.411 13.468 -18.593 1.00 33.50 104 HIS A N 1
ATOM 799 C CA . HIS A 1 104 ? 8.347 12.990 -19.472 1.00 33.50 104 HIS A CA 1
ATOM 800 C C . HIS A 1 104 ? 8.684 11.596 -19.980 1.00 33.50 104 HIS A C 1
ATOM 802 O O . HIS A 1 104 ? 9.591 11.442 -20.791 1.00 33.50 104 HIS A O 1
ATOM 808 N N . ASN A 1 105 ? 7.904 10.633 -19.477 1.00 27.11 105 ASN A N 1
ATOM 809 C CA . ASN A 1 105 ? 7.665 9.253 -19.924 1.00 27.11 105 ASN A CA 1
ATOM 810 C C . ASN A 1 105 ? 7.951 8.281 -18.768 1.00 27.11 105 ASN A C 1
ATOM 812 O O . ASN A 1 105 ? 9.097 8.027 -18.432 1.00 27.11 105 ASN A O 1
ATOM 816 N N . LYS A 1 106 ? 6.950 7.711 -18.097 1.00 30.27 106 LYS A N 1
ATOM 817 C CA . LYS A 1 106 ? 5.723 7.131 -18.650 1.00 30.27 106 LYS A CA 1
ATOM 818 C C . LYS A 1 106 ? 4.547 7.277 -17.686 1.00 30.27 106 LYS A C 1
ATOM 820 O O . LYS A 1 106 ? 4.659 6.964 -16.512 1.00 30.27 106 LYS A O 1
ATOM 825 N N . SER A 1 107 ? 3.421 7.700 -18.251 1.00 31.38 107 SER A N 1
ATOM 826 C CA . SER A 1 107 ? 2.079 7.249 -17.891 1.00 31.38 107 SER A CA 1
ATOM 827 C C . SER A 1 107 ? 1.771 7.130 -16.394 1.00 31.38 107 SER A C 1
ATOM 829 O O . SER A 1 107 ? 1.606 6.031 -15.876 1.00 31.38 107 SER A O 1
ATOM 831 N N . ALA A 1 108 ? 1.452 8.268 -15.771 1.00 30.20 108 ALA A N 1
ATOM 832 C CA . ALA A 1 108 ? 0.428 8.347 -14.720 1.00 30.20 108 ALA A CA 1
ATOM 833 C C . ALA A 1 108 ? -0.977 8.056 -15.305 1.00 30.20 108 ALA A C 1
ATOM 835 O O . ALA A 1 108 ? -1.929 8.816 -15.167 1.00 30.20 108 ALA A O 1
ATOM 836 N N . SER A 1 109 ? -1.058 6.952 -16.039 1.00 32.72 109 SER A N 1
ATOM 837 C CA . SER A 1 109 ? -2.250 6.319 -16.577 1.00 32.72 109 SER A CA 1
ATOM 838 C C . SER A 1 109 ? -2.118 4.830 -16.271 1.00 32.72 109 SER A C 1
ATOM 840 O O . SER A 1 109 ? -2.266 3.991 -17.153 1.00 32.72 109 SER A O 1
ATOM 842 N N . CYS A 1 110 ? -1.804 4.494 -15.021 1.00 27.92 110 CYS A N 1
ATOM 843 C CA . CYS A 1 110 ? -2.261 3.224 -14.490 1.00 27.92 110 CYS A CA 1
ATOM 844 C C . CYS A 1 110 ? -3.655 3.494 -13.918 1.00 27.92 110 CYS A C 1
ATOM 846 O O . CYS A 1 110 ? -3.815 4.024 -12.823 1.00 27.92 110 CYS A O 1
ATOM 848 N N . CYS A 1 111 ? -4.643 3.293 -14.785 1.00 31.09 111 CYS A N 1
ATOM 849 C CA . CYS A 1 111 ? -5.974 2.784 -14.481 1.00 31.09 111 CYS A CA 1
ATOM 850 C C . CYS A 1 111 ? -6.495 3.076 -13.058 1.00 31.09 111 CYS A C 1
ATOM 852 O O . CYS A 1 111 ? -6.546 2.193 -12.211 1.00 31.09 111 CYS A O 1
ATOM 854 N N . MET A 1 112 ? -6.989 4.295 -12.807 1.00 33.78 112 MET A N 1
ATOM 855 C CA . MET A 1 112 ? -8.003 4.524 -11.764 1.00 33.78 112 MET A CA 1
ATOM 856 C C . MET A 1 112 ? -9.388 4.109 -12.279 1.00 33.78 112 MET A C 1
ATOM 858 O O . MET A 1 112 ? -10.324 4.907 -12.316 1.00 33.78 112 MET A O 1
ATOM 862 N N . GLN A 1 113 ? -9.520 2.866 -12.726 1.00 33.28 113 GLN A N 1
ATOM 863 C CA . GLN A 1 113 ? -10.817 2.291 -13.048 1.00 33.28 113 GLN A CA 1
ATOM 864 C C . GLN A 1 113 ? -10.914 0.945 -12.357 1.00 33.28 113 GLN A C 1
ATOM 866 O O . GLN A 1 113 ? -10.129 0.067 -12.671 1.00 33.28 113 GLN A O 1
ATOM 871 N N . ASN A 1 114 ? -11.874 0.871 -11.427 1.00 35.53 114 ASN A N 1
ATOM 872 C CA . ASN A 1 114 ? -12.449 -0.319 -10.801 1.00 35.53 114 ASN A CA 1
ATOM 873 C C . ASN A 1 114 ? -11.455 -1.386 -10.344 1.00 35.53 114 ASN A C 1
ATOM 875 O O . ASN A 1 114 ? -10.933 -2.071 -11.196 1.00 35.53 114 ASN A O 1
ATOM 879 N N . ASP A 1 115 ? -11.290 -1.582 -9.032 1.00 41.41 115 ASP A N 1
ATOM 880 C CA . ASP A 1 115 ? -11.291 -2.883 -8.322 1.00 41.41 115 ASP A CA 1
ATOM 881 C C . ASP A 1 115 ? -10.850 -4.191 -9.022 1.00 41.41 115 ASP A C 1
ATOM 883 O O . ASP A 1 115 ? -11.273 -5.280 -8.642 1.00 41.41 115 ASP A O 1
ATOM 887 N N . GLU A 1 116 ? -9.964 -4.130 -9.998 1.00 46.59 116 GLU A N 1
ATOM 888 C CA . GLU A 1 116 ? -9.412 -5.275 -10.688 1.00 46.59 116 GLU A CA 1
ATOM 889 C C . GLU A 1 116 ? -7.959 -5.424 -10.258 1.00 46.59 116 GLU A C 1
ATOM 891 O O . GLU A 1 116 ? -7.231 -4.455 -10.021 1.00 46.59 116 GLU A O 1
ATOM 896 N N . LEU A 1 117 ? -7.570 -6.684 -10.087 1.00 49.47 117 LEU A N 1
ATOM 897 C CA . LEU A 1 117 ? -6.189 -7.115 -9.949 1.00 49.47 117 LEU A CA 1
ATOM 898 C C . LEU A 1 117 ? -5.326 -6.304 -10.924 1.00 49.47 117 LEU A C 1
ATOM 900 O O . LEU A 1 117 ? -5.522 -6.397 -12.130 1.00 49.47 117 LEU A O 1
ATOM 904 N N . CYS A 1 118 ? -4.397 -5.495 -10.406 1.00 64.62 118 CYS A N 1
ATOM 905 C CA . CYS A 1 118 ? -3.440 -4.820 -11.273 1.00 64.62 118 CYS A CA 1
ATOM 906 C C . CYS A 1 118 ? -2.535 -5.906 -11.842 1.00 64.62 118 CYS A C 1
ATOM 908 O O . CYS A 1 118 ? -1.831 -6.606 -11.099 1.00 64.62 118 CYS A O 1
ATOM 910 N N . PHE A 1 119 ? -2.618 -6.099 -13.149 1.00 81.75 119 PHE A N 1
ATOM 911 C CA . PHE A 1 119 ? -1.836 -7.101 -13.826 1.00 81.75 119 PHE A CA 1
ATOM 912 C C . PHE A 1 119 ? -0.591 -6.464 -14.426 1.00 81.75 119 PHE A C 1
ATOM 914 O O . PHE A 1 119 ? -0.532 -5.281 -14.759 1.00 81.75 119 PHE A O 1
ATOM 921 N N . ILE A 1 120 ? 0.440 -7.279 -14.614 1.00 86.12 120 ILE A N 1
ATOM 922 C CA . ILE A 1 120 ? 1.701 -6.840 -15.208 1.00 86.12 120 ILE A CA 1
ATOM 923 C C . ILE A 1 120 ? 1.512 -6.253 -16.619 1.00 86.12 120 ILE A C 1
ATOM 925 O O . ILE A 1 120 ? 2.306 -5.419 -17.054 1.00 86.12 120 ILE A O 1
ATOM 929 N N . GLY A 1 121 ? 0.453 -6.663 -17.329 1.00 84.31 121 GLY A N 1
ATOM 930 C CA . GLY A 1 121 ? 0.063 -6.111 -18.622 1.00 84.31 121 GLY A CA 1
ATOM 931 C C . GLY A 1 121 ? -0.338 -4.636 -18.575 1.00 84.31 121 GLY A C 1
ATOM 932 O O . GLY A 1 121 ? -0.080 -3.925 -19.543 1.00 84.31 121 GLY A O 1
ATOM 933 N N . ASP A 1 122 ? -0.886 -4.153 -17.458 1.00 81.50 122 ASP A N 1
ATOM 934 C CA . ASP A 1 122 ? -1.383 -2.774 -17.330 1.00 81.50 122 ASP A CA 1
ATOM 935 C C . ASP A 1 122 ? -0.245 -1.748 -17.291 1.00 81.50 122 ASP A C 1
ATOM 937 O O . ASP A 1 122 ? -0.388 -0.616 -17.754 1.00 81.50 122 ASP A O 1
ATOM 941 N N . ILE A 1 123 ? 0.920 -2.170 -16.795 1.00 82.62 123 ILE A N 1
ATOM 942 C CA . ILE A 1 123 ? 2.144 -1.362 -16.739 1.00 82.62 123 ILE A CA 1
ATOM 943 C C . ILE A 1 123 ? 3.130 -1.698 -17.869 1.00 82.62 123 ILE A C 1
ATOM 945 O O . ILE A 1 123 ? 4.266 -1.215 -17.877 1.00 82.62 123 ILE A O 1
ATOM 949 N N . ALA A 1 124 ? 2.724 -2.538 -18.829 1.00 87.88 124 ALA A N 1
ATOM 950 C CA . ALA A 1 124 ? 3.565 -2.934 -19.949 1.00 87.88 124 ALA A CA 1
ATOM 951 C C . ALA A 1 124 ? 3.748 -1.794 -20.953 1.00 87.88 124 ALA A C 1
ATOM 953 O O . ALA A 1 124 ? 2.812 -1.109 -21.365 1.00 87.88 124 ALA A O 1
ATOM 954 N N . HIS A 1 125 ? 4.984 -1.624 -21.413 1.00 87.50 125 HIS A N 1
ATOM 955 C CA . HIS A 1 125 ? 5.313 -0.666 -22.454 1.00 87.50 125 HIS A CA 1
ATOM 956 C C . HIS A 1 125 ? 5.686 -1.379 -23.742 1.00 87.50 125 HIS A C 1
ATOM 958 O O . HIS A 1 125 ? 6.554 -2.251 -23.760 1.00 87.50 125 HIS A O 1
ATOM 964 N N . ASN A 1 126 ? 5.053 -0.972 -24.836 1.00 89.94 126 ASN A N 1
ATOM 965 C CA . ASN A 1 126 ? 5.367 -1.513 -26.145 1.00 89.94 126 ASN A CA 1
ATOM 966 C C . ASN A 1 126 ? 6.734 -0.995 -26.610 1.00 89.94 126 ASN A C 1
ATOM 968 O O . ASN A 1 126 ? 6.926 0.212 -26.763 1.00 89.94 126 ASN A O 1
ATOM 972 N N . ILE A 1 127 ? 7.673 -1.909 -26.840 1.00 91.75 127 ILE A N 1
ATOM 973 C CA . ILE A 1 127 ? 8.943 -1.623 -27.502 1.00 91.75 127 ILE A CA 1
ATOM 974 C C . ILE A 1 127 ? 8.857 -2.285 -28.867 1.00 91.75 127 ILE A C 1
ATOM 976 O O . ILE A 1 127 ? 8.679 -3.497 -28.950 1.00 91.75 127 ILE A O 1
ATOM 980 N N . THR A 1 128 ? 8.995 -1.507 -29.943 1.00 94.06 128 THR A N 1
ATOM 981 C CA . THR A 1 128 ? 8.939 -2.050 -31.306 1.00 94.06 128 THR A CA 1
ATOM 982 C C . THR A 1 128 ? 9.902 -3.234 -31.423 1.00 94.06 128 THR A C 1
ATOM 984 O O . THR A 1 128 ? 11.088 -3.070 -31.135 1.00 94.06 128 THR A O 1
ATOM 987 N N . PRO A 1 129 ? 9.457 -4.440 -31.785 1.00 95.31 129 PRO A N 1
ATOM 988 C CA . PRO A 1 129 ? 10.365 -5.572 -31.845 1.00 95.31 129 PRO A CA 1
ATOM 989 C C . PRO A 1 129 ? 11.267 -5.508 -33.078 1.00 95.31 129 PRO A C 1
ATOM 991 O O . PRO A 1 129 ? 11.044 -4.720 -33.999 1.00 95.31 129 PRO A O 1
ATOM 994 N N . ILE A 1 130 ? 12.310 -6.331 -33.085 1.00 95.94 130 ILE A N 1
ATOM 995 C CA . ILE A 1 130 ? 13.143 -6.587 -34.261 1.00 95.94 130 ILE A CA 1
ATOM 996 C C . ILE A 1 130 ? 12.964 -8.037 -34.715 1.00 95.94 130 ILE A C 1
ATOM 998 O O . ILE A 1 130 ? 12.769 -8.933 -33.896 1.00 95.94 130 ILE A O 1
ATOM 1002 N N . HIS A 1 131 ? 13.026 -8.272 -36.022 1.00 96.94 131 HIS A N 1
ATOM 1003 C CA . HIS A 1 131 ? 12.939 -9.619 -36.577 1.00 96.94 131 HIS A CA 1
ATOM 1004 C C . HIS A 1 131 ? 14.285 -10.360 -36.425 1.00 96.94 131 HIS A C 1
ATOM 1006 O O . HIS A 1 131 ? 15.331 -9.726 -36.602 1.00 96.94 131 HIS A O 1
ATOM 1012 N N . PRO A 1 132 ? 14.316 -11.683 -36.159 1.00 95.56 132 PRO A N 1
ATOM 1013 C CA . PRO A 1 132 ? 15.568 -12.447 -36.032 1.00 95.56 132 PRO A CA 1
ATOM 1014 C C . PRO A 1 132 ? 16.461 -12.410 -37.283 1.00 95.56 132 PRO A C 1
ATOM 1016 O O . PRO A 1 132 ? 17.686 -12.431 -37.172 1.00 95.56 132 PRO A O 1
ATOM 1019 N N . SER A 1 133 ? 15.879 -12.301 -38.480 1.00 94.50 133 SER A N 1
ATOM 1020 C CA . SER A 1 133 ? 16.638 -12.131 -39.733 1.00 94.50 133 SER A CA 1
ATOM 1021 C C . SER A 1 133 ? 17.089 -10.686 -39.997 1.00 94.50 133 SER A C 1
ATOM 1023 O O . SER A 1 133 ? 17.667 -10.407 -41.048 1.00 94.50 133 SER A O 1
ATOM 1025 N N . GLY A 1 134 ? 16.778 -9.763 -39.083 1.00 90.75 134 GLY A N 1
ATOM 1026 C CA . GLY A 1 134 ? 17.091 -8.346 -39.206 1.00 90.75 134 GLY A CA 1
ATOM 1027 C C . GLY A 1 134 ? 18.591 -8.060 -39.221 1.00 90.7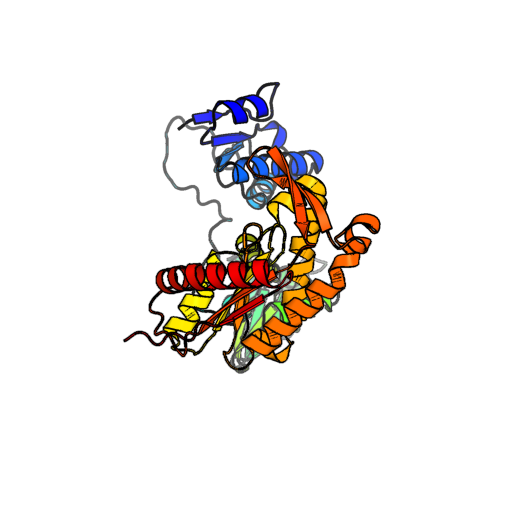5 134 GLY A C 1
ATOM 1028 O O . GLY A 1 134 ? 19.426 -8.907 -38.886 1.00 90.75 134 GLY A O 1
ATOM 1029 N N . ASP A 1 135 ? 18.926 -6.835 -39.614 1.00 89.75 135 ASP A N 1
ATOM 1030 C CA . ASP A 1 135 ? 20.303 -6.350 -39.643 1.00 89.75 135 ASP A CA 1
ATOM 1031 C C . ASP A 1 135 ? 20.742 -5.856 -38.263 1.00 89.75 135 ASP A C 1
ATOM 1033 O O . ASP A 1 135 ? 20.015 -5.122 -37.590 1.00 89.75 135 ASP A O 1
ATOM 1037 N N . ILE A 1 136 ? 21.983 -6.160 -37.883 1.00 90.31 136 ILE A N 1
ATOM 1038 C CA . ILE A 1 136 ? 22.620 -5.666 -36.647 1.00 90.31 136 ILE A CA 1
ATOM 1039 C C . ILE A 1 136 ? 22.590 -4.135 -36.587 1.00 90.31 136 ILE A C 1
ATOM 1041 O O . ILE A 1 136 ? 22.347 -3.554 -35.530 1.00 90.31 136 ILE A O 1
ATOM 1045 N N . TRP A 1 137 ? 22.768 -3.481 -37.738 1.00 88.56 137 TRP A N 1
ATOM 1046 C CA . TRP A 1 137 ? 22.745 -2.024 -37.861 1.00 88.56 137 TRP A CA 1
ATOM 1047 C C . TRP A 1 137 ? 21.399 -1.416 -37.457 1.00 88.56 137 TRP A C 1
ATOM 1049 O O . TRP A 1 137 ? 21.359 -0.347 -36.857 1.00 88.56 137 TRP A O 1
ATOM 1059 N N . SER A 1 138 ? 20.295 -2.123 -37.709 1.00 90.19 138 SER A N 1
ATOM 1060 C CA . SER A 1 138 ? 18.971 -1.657 -37.295 1.00 90.19 138 SER A CA 1
ATOM 1061 C C . SER A 1 138 ? 18.796 -1.691 -35.772 1.00 90.19 138 SER A C 1
ATOM 1063 O O . SER A 1 138 ? 18.208 -0.771 -35.209 1.00 90.19 138 SER A O 1
ATOM 1065 N N . ALA A 1 139 ? 19.369 -2.683 -35.077 1.00 91.00 139 ALA A N 1
ATOM 1066 C CA . ALA A 1 139 ? 19.403 -2.700 -33.613 1.00 91.00 139 ALA A CA 1
ATOM 1067 C C . ALA A 1 139 ? 20.346 -1.625 -33.051 1.00 91.00 139 ALA A C 1
ATOM 1069 O O . ALA A 1 139 ? 19.984 -0.922 -32.108 1.00 91.00 139 ALA A O 1
ATOM 1070 N N . PHE A 1 140 ? 21.530 -1.465 -33.651 1.00 89.88 140 PHE A N 1
ATOM 1071 C CA . PHE A 1 140 ? 22.506 -0.452 -33.249 1.00 89.88 140 PHE A CA 1
ATOM 1072 C C . PHE A 1 140 ? 21.935 0.965 -33.341 1.00 89.88 140 PHE A C 1
ATOM 1074 O O . PHE A 1 140 ? 21.958 1.686 -32.345 1.00 89.88 140 PHE A O 1
ATOM 1081 N N . ASN A 1 141 ? 21.356 1.337 -34.487 1.00 90.44 141 ASN A N 1
ATOM 1082 C CA . ASN A 1 141 ? 20.764 2.661 -34.675 1.00 90.44 141 ASN A CA 1
ATOM 1083 C C . ASN A 1 141 ? 19.668 2.935 -33.660 1.00 90.44 141 ASN A C 1
ATOM 1085 O O . ASN A 1 141 ? 19.658 3.996 -33.055 1.00 90.44 141 ASN A O 1
ATOM 1089 N N . ARG A 1 142 ? 18.803 1.954 -33.394 1.00 91.44 142 ARG A N 1
ATOM 1090 C CA . ARG A 1 142 ? 17.743 2.110 -32.396 1.00 91.44 142 ARG A CA 1
ATOM 1091 C C . ARG A 1 142 ? 18.279 2.389 -30.997 1.00 91.44 142 ARG A C 1
ATOM 1093 O O . ARG A 1 142 ? 17.700 3.199 -30.284 1.00 91.44 142 ARG A O 1
ATOM 1100 N N . PHE A 1 143 ? 19.377 1.747 -30.599 1.00 88.88 143 PHE A N 1
ATOM 1101 C CA . PHE A 1 143 ? 20.025 2.076 -29.333 1.00 88.88 143 PHE A CA 1
ATOM 1102 C C . PHE A 1 143 ? 20.682 3.465 -29.377 1.00 88.88 143 PHE A C 1
ATOM 1104 O O . PHE A 1 143 ? 20.584 4.220 -28.414 1.00 88.88 143 PHE A O 1
ATOM 1111 N N . VAL A 1 144 ? 21.353 3.842 -30.462 1.00 84.31 144 VAL A N 1
ATOM 1112 C CA . VAL A 1 144 ? 22.015 5.155 -30.554 1.00 84.31 144 VAL A CA 1
ATOM 1113 C C . VAL A 1 144 ? 21.007 6.309 -30.574 1.00 84.31 144 VAL A C 1
ATOM 1115 O O . VAL A 1 144 ? 21.210 7.295 -29.870 1.00 84.31 144 VAL A O 1
ATOM 1118 N N . GLU A 1 145 ? 19.926 6.175 -31.340 1.00 90.88 145 GLU A N 1
ATOM 1119 C CA . GLU A 1 145 ? 18.881 7.191 -31.512 1.00 90.88 145 GLU A CA 1
ATOM 1120 C C . GLU A 1 145 ? 18.045 7.394 -30.248 1.00 90.88 145 GLU A C 1
ATOM 1122 O O . GLU A 1 145 ? 17.689 8.528 -29.932 1.00 90.88 145 GLU A O 1
ATOM 1127 N N . ASP A 1 146 ? 17.764 6.319 -29.505 1.00 81.75 146 ASP A N 1
ATOM 1128 C CA . ASP A 1 146 ? 17.021 6.389 -28.250 1.00 81.75 146 ASP A CA 1
ATOM 1129 C C . ASP A 1 146 ? 17.845 5.810 -27.082 1.00 81.75 146 ASP A C 1
ATOM 1131 O O . ASP A 1 146 ? 17.865 4.593 -26.838 1.00 81.75 146 ASP A O 1
ATOM 1135 N N . PRO A 1 147 ? 18.530 6.680 -26.311 1.00 80.94 147 PRO A N 1
ATOM 1136 C CA . PRO A 1 147 ? 19.248 6.286 -25.103 1.00 80.94 147 PRO A CA 1
ATOM 1137 C C . PRO A 1 147 ? 18.359 5.669 -24.014 1.00 80.94 147 PRO A C 1
ATOM 1139 O O . PRO A 1 147 ? 18.878 4.966 -23.145 1.00 80.94 147 PRO A O 1
ATOM 1142 N N . ALA A 1 148 ? 17.040 5.904 -24.038 1.00 78.69 148 ALA A N 1
ATOM 1143 C CA . ALA A 1 148 ? 16.110 5.336 -23.066 1.00 78.69 148 ALA A CA 1
ATOM 1144 C C . ALA A 1 148 ? 15.797 3.857 -23.348 1.00 78.69 148 ALA A C 1
ATOM 1146 O O . ALA A 1 148 ? 15.393 3.131 -22.433 1.00 78.69 148 ALA A O 1
ATOM 1147 N N . ILE A 1 149 ? 16.022 3.373 -24.578 1.00 82.88 149 ILE A N 1
ATOM 1148 C CA . ILE A 1 149 ? 15.883 1.952 -24.909 1.00 82.88 149 ILE A CA 1
ATOM 1149 C C . ILE A 1 149 ? 17.057 1.180 -24.303 1.00 82.88 149 ILE A C 1
ATOM 1151 O O . ILE A 1 149 ? 18.210 1.281 -24.736 1.00 82.88 149 ILE A O 1
ATOM 1155 N N . ARG A 1 150 ? 16.736 0.366 -23.294 1.00 84.44 150 ARG A N 1
ATOM 1156 C CA . ARG A 1 150 ? 17.675 -0.548 -22.625 1.00 84.44 150 ARG A CA 1
ATOM 1157 C C . ARG A 1 150 ? 17.646 -1.953 -23.208 1.00 84.44 150 ARG A C 1
ATOM 1159 O O . ARG A 1 150 ? 18.666 -2.636 -23.180 1.00 84.44 150 ARG A O 1
ATOM 1166 N N . VAL A 1 151 ? 16.499 -2.373 -23.733 1.00 91.38 151 VAL A N 1
ATOM 1167 C CA . VAL A 1 151 ? 16.283 -3.712 -24.282 1.00 91.38 151 VAL A CA 1
ATOM 1168 C C . VAL A 1 151 ? 15.445 -3.621 -25.553 1.00 91.38 151 VAL A C 1
ATOM 1170 O O . VAL A 1 151 ? 14.515 -2.819 -25.628 1.00 91.38 151 VAL A O 1
ATOM 1173 N N . ILE A 1 152 ? 15.772 -4.443 -26.551 1.00 94.94 152 ILE A N 1
ATOM 1174 C CA . ILE A 1 152 ? 14.956 -4.638 -27.754 1.00 94.94 152 ILE A CA 1
ATOM 1175 C C . ILE A 1 152 ? 14.482 -6.098 -27.788 1.00 94.94 152 ILE A C 1
ATOM 1177 O O . ILE A 1 152 ? 15.323 -7.000 -27.785 1.00 94.94 152 ILE A O 1
ATOM 1181 N N . PRO A 1 153 ? 13.164 -6.358 -27.843 1.00 95.62 153 PRO A N 1
ATOM 1182 C CA . PRO A 1 153 ? 12.648 -7.710 -27.994 1.00 95.62 153 PRO A CA 1
ATOM 1183 C C . PRO A 1 153 ? 12.829 -8.197 -29.434 1.00 95.62 153 PRO A C 1
ATOM 1185 O O . PRO A 1 153 ? 12.555 -7.467 -30.392 1.00 95.62 153 PRO A O 1
ATOM 1188 N N . VAL A 1 154 ? 13.267 -9.444 -29.586 1.00 96.62 154 VAL A N 1
ATOM 1189 C CA . VAL A 1 154 ? 13.360 -10.136 -30.874 1.00 96.62 154 VAL A CA 1
ATOM 1190 C C . VAL A 1 154 ? 12.117 -11.000 -31.035 1.00 96.62 154 VAL A C 1
ATOM 1192 O O . VAL A 1 154 ? 11.849 -11.880 -30.212 1.00 96.62 154 VAL A O 1
ATOM 1195 N N . VAL A 1 155 ? 11.334 -10.721 -32.075 1.00 95.88 155 VAL A N 1
ATOM 1196 C CA . VAL A 1 155 ? 10.022 -11.337 -32.290 1.00 95.88 155 VAL A CA 1
ATOM 1197 C C . VAL A 1 155 ? 9.935 -11.915 -33.695 1.00 95.88 155 VAL A C 1
ATOM 1199 O O . VAL A 1 155 ? 10.270 -11.241 -34.668 1.00 95.88 155 VAL A O 1
ATOM 1202 N N . ASP A 1 156 ? 9.438 -13.144 -33.778 1.00 94.94 156 ASP A N 1
ATOM 1203 C CA . ASP A 1 156 ? 9.142 -13.871 -35.013 1.00 94.94 156 ASP A CA 1
ATOM 1204 C C . ASP A 1 156 ? 7.696 -14.374 -34.957 1.00 94.94 156 ASP A C 1
ATOM 1206 O O . ASP A 1 156 ? 7.270 -14.894 -33.925 1.00 94.94 156 ASP A O 1
ATOM 1210 N N . ASP A 1 157 ? 6.903 -14.148 -36.003 1.00 91.56 157 ASP A N 1
ATOM 1211 C CA . ASP A 1 157 ? 5.467 -14.479 -36.032 1.00 91.56 157 ASP A CA 1
ATOM 1212 C C . ASP A 1 157 ? 4.689 -14.062 -34.761 1.00 91.56 157 ASP A C 1
ATOM 1214 O O . ASP A 1 157 ? 3.853 -14.785 -34.212 1.00 91.56 157 ASP A O 1
ATOM 1218 N N . SER A 1 158 ? 4.951 -12.844 -34.270 1.00 88.19 158 SER A N 1
ATOM 1219 C CA . SER A 1 158 ? 4.396 -12.292 -33.018 1.00 88.19 158 SER A CA 1
ATOM 1220 C C . SER A 1 158 ? 4.814 -13.016 -31.729 1.00 88.19 158 SER A C 1
ATOM 1222 O O . SER A 1 158 ? 4.281 -12.690 -30.670 1.00 88.19 158 SER A O 1
ATOM 1224 N N . ARG A 1 159 ? 5.754 -13.964 -31.766 1.00 91.69 159 ARG A N 1
ATOM 1225 C CA . ARG A 1 159 ? 6.293 -14.667 -30.592 1.00 91.69 159 ARG A CA 1
ATOM 1226 C C . ARG A 1 159 ? 7.682 -14.166 -30.238 1.00 91.69 159 ARG A C 1
ATOM 1228 O O . ARG A 1 159 ? 8.498 -13.899 -31.110 1.00 91.69 159 ARG A O 1
ATOM 1235 N N . ILE A 1 160 ? 7.955 -14.064 -28.943 1.00 92.44 160 ILE A N 1
ATOM 1236 C CA . ILE A 1 160 ? 9.270 -13.664 -28.441 1.00 92.44 160 ILE A CA 1
ATOM 1237 C C . ILE A 1 160 ? 10.230 -14.837 -28.637 1.00 92.44 160 ILE A C 1
ATOM 1239 O O . ILE A 1 160 ? 10.000 -15.911 -28.087 1.00 92.44 160 ILE A O 1
ATOM 1243 N N . VAL A 1 161 ? 11.288 -14.626 -29.418 1.00 94.06 161 VAL A N 1
ATOM 1244 C CA . VAL A 1 161 ? 12.325 -15.637 -29.701 1.00 94.06 161 VAL A CA 1
ATOM 1245 C C . VAL A 1 161 ? 13.681 -15.280 -29.091 1.00 94.06 161 VAL A C 1
ATOM 1247 O O . VAL A 1 161 ? 14.547 -16.143 -28.968 1.00 94.06 161 VAL A O 1
ATOM 1250 N N . GLY A 1 162 ? 13.853 -14.026 -28.671 1.00 93.50 162 GLY A N 1
ATOM 1251 C CA . GLY A 1 162 ? 15.059 -13.552 -28.006 1.00 93.50 162 GLY A CA 1
ATOM 1252 C C . GLY A 1 162 ? 14.936 -12.103 -27.550 1.00 93.50 162 GLY A C 1
ATOM 1253 O O . GLY A 1 162 ? 13.909 -11.452 -27.752 1.00 93.50 162 GLY A O 1
ATOM 1254 N N . ILE A 1 163 ? 15.999 -11.590 -26.945 1.00 94.50 163 ILE A N 1
ATOM 1255 C CA . ILE A 1 163 ? 16.140 -10.189 -26.547 1.00 94.50 163 ILE A CA 1
ATOM 1256 C C . ILE A 1 163 ? 17.559 -9.693 -26.822 1.00 94.50 163 ILE A C 1
ATOM 1258 O O . ILE A 1 163 ? 18.507 -10.473 -26.894 1.00 94.50 163 ILE A O 1
ATOM 1262 N N . LEU A 1 164 ? 17.706 -8.379 -26.961 1.00 93.69 164 LEU A N 1
ATOM 1263 C CA . LEU A 1 164 ? 18.996 -7.701 -27.033 1.00 93.69 164 LEU A CA 1
ATOM 1264 C C . LEU A 1 164 ? 19.088 -6.668 -25.918 1.00 93.69 164 LEU A C 1
ATOM 1266 O O . LEU A 1 164 ? 18.316 -5.710 -25.904 1.00 93.69 164 LEU A O 1
ATOM 1270 N N . HIS A 1 165 ? 20.047 -6.834 -25.011 1.00 90.50 165 HIS A N 1
ATOM 1271 C CA . HIS A 1 165 ? 20.362 -5.831 -23.996 1.00 90.50 165 HIS A CA 1
ATOM 1272 C C . HIS A 1 165 ? 21.339 -4.808 -24.555 1.00 90.50 165 HIS A C 1
ATOM 1274 O O . HIS A 1 165 ? 22.380 -5.184 -25.085 1.00 90.50 165 HIS A O 1
ATOM 1280 N N . ARG A 1 166 ? 21.057 -3.516 -24.371 1.00 88.56 166 ARG A N 1
ATOM 1281 C CA . ARG A 1 166 ? 21.892 -2.413 -24.863 1.00 88.56 166 ARG A CA 1
ATOM 1282 C C . ARG A 1 166 ? 23.360 -2.586 -24.480 1.00 88.56 166 ARG A C 1
ATOM 1284 O O . ARG A 1 166 ? 24.209 -2.607 -25.363 1.00 88.56 166 ARG A O 1
ATOM 1291 N N . ASN A 1 167 ? 23.653 -2.714 -23.184 1.00 85.25 167 ASN A N 1
ATOM 1292 C CA . ASN A 1 167 ? 25.033 -2.739 -22.691 1.00 85.25 167 ASN A CA 1
ATOM 1293 C C . ASN A 1 167 ? 25.785 -3.949 -23.251 1.00 85.25 167 ASN A C 1
ATOM 1295 O O . ASN A 1 167 ? 26.801 -3.773 -23.911 1.00 85.25 167 ASN A O 1
ATOM 1299 N N . ARG A 1 168 ? 25.222 -5.158 -23.114 1.00 86.31 168 ARG A N 1
ATOM 1300 C CA . ARG A 1 168 ? 25.842 -6.393 -23.621 1.00 86.31 168 ARG A CA 1
ATOM 1301 C C . ARG A 1 168 ? 25.985 -6.386 -25.145 1.00 86.31 168 ARG A C 1
ATOM 1303 O O . ARG A 1 168 ? 27.012 -6.809 -25.665 1.00 86.31 168 ARG A O 1
ATOM 1310 N N . PHE A 1 169 ? 24.997 -5.874 -25.877 1.00 88.62 169 PHE A N 1
ATOM 1311 C CA . PHE A 1 169 ? 25.051 -5.773 -27.334 1.00 88.62 169 PHE A CA 1
ATOM 1312 C C . PHE A 1 169 ? 26.138 -4.794 -27.794 1.00 88.62 169 PHE A C 1
ATOM 1314 O O . PHE A 1 169 ? 26.973 -5.150 -28.626 1.00 88.62 169 PHE A O 1
ATOM 1321 N N . LEU A 1 170 ? 26.175 -3.580 -27.239 1.00 84.81 170 LEU A N 1
ATOM 1322 C CA . LEU A 1 170 ? 27.176 -2.578 -27.605 1.00 84.81 170 LEU A CA 1
ATOM 1323 C C . LEU A 1 170 ? 28.589 -3.013 -27.187 1.00 84.81 170 LEU A C 1
ATOM 1325 O O . LEU A 1 170 ? 29.518 -2.905 -27.986 1.00 84.81 170 LEU A O 1
ATOM 1329 N N . GLU A 1 171 ? 28.749 -3.560 -25.982 1.00 83.75 171 GLU A N 1
ATOM 1330 C CA . GLU A 1 171 ? 30.040 -4.015 -25.456 1.00 83.75 171 GLU A CA 1
ATOM 1331 C C . GLU A 1 171 ? 30.556 -5.257 -26.183 1.00 83.75 171 GLU A C 1
ATOM 1333 O O . GLU A 1 171 ? 31.695 -5.252 -26.636 1.00 83.75 171 GLU A O 1
ATOM 1338 N N . ASN A 1 172 ? 29.739 -6.300 -26.359 1.00 80.94 172 ASN A N 1
ATOM 1339 C CA . ASN A 1 172 ? 30.220 -7.587 -26.878 1.00 80.94 172 ASN A CA 1
ATOM 1340 C C . ASN A 1 172 ? 30.108 -7.705 -28.401 1.00 80.94 172 ASN A C 1
ATOM 1342 O O . ASN A 1 172 ? 30.934 -8.366 -29.031 1.00 80.94 172 ASN A O 1
ATOM 1346 N N . SER A 1 173 ? 29.086 -7.088 -29.003 1.00 79.50 173 SER A N 1
ATOM 1347 C CA . SER A 1 173 ? 28.772 -7.285 -30.426 1.00 79.50 173 SER A CA 1
ATOM 1348 C C . SER A 1 173 ? 29.237 -6.142 -31.325 1.00 79.50 173 SER A C 1
ATOM 1350 O O . SER A 1 173 ? 29.505 -6.384 -32.504 1.00 79.50 173 SER A O 1
ATOM 1352 N N . ILE A 1 174 ? 29.366 -4.921 -30.795 1.00 80.62 174 ILE A N 1
ATOM 1353 C CA . ILE A 1 174 ? 29.792 -3.744 -31.570 1.00 80.62 174 ILE A CA 1
ATOM 1354 C C . ILE A 1 174 ? 31.250 -3.384 -31.276 1.00 80.62 174 ILE A C 1
ATOM 1356 O O . ILE A 1 174 ? 32.069 -3.362 -32.195 1.00 80.62 174 ILE A O 1
ATOM 1360 N N . LEU A 1 175 ? 31.592 -3.153 -30.007 1.00 79.94 175 LEU A N 1
ATOM 1361 C CA . LEU A 1 175 ? 32.954 -2.824 -29.584 1.00 79.94 175 LEU A CA 1
ATOM 1362 C C . LEU A 1 175 ? 33.830 -4.088 -29.548 1.00 79.94 175 LEU A C 1
ATOM 1364 O O . LEU A 1 175 ? 34.798 -4.217 -30.300 1.00 79.94 175 LEU A O 1
ATOM 1368 N N . GLY A 1 176 ? 33.455 -5.059 -28.717 1.00 73.81 176 GLY A N 1
ATOM 1369 C CA . GLY A 1 176 ? 34.263 -6.222 -28.354 1.00 73.81 176 GLY A CA 1
ATOM 1370 C C . GLY A 1 176 ? 35.551 -5.851 -27.616 1.00 73.81 176 GLY A C 1
ATOM 1371 O O . GLY A 1 176 ? 35.950 -4.690 -27.558 1.00 73.81 176 GLY A O 1
ATOM 1372 N N . ASN A 1 177 ? 36.269 -6.860 -27.117 1.00 69.38 177 ASN A N 1
ATOM 1373 C CA . ASN A 1 177 ? 37.489 -6.673 -26.309 1.00 69.38 177 ASN A CA 1
ATOM 1374 C C . ASN A 1 177 ? 38.612 -5.878 -27.005 1.00 69.38 177 ASN A C 1
ATOM 1376 O O . ASN A 1 177 ? 39.518 -5.389 -26.337 1.00 69.38 177 ASN A O 1
ATOM 1380 N N . TYR A 1 178 ? 38.570 -5.765 -28.336 1.00 72.69 178 TYR A N 1
ATOM 1381 C CA . TYR A 1 178 ? 39.617 -5.135 -29.145 1.00 72.69 178 TYR A CA 1
ATOM 1382 C C . TYR A 1 178 ? 39.093 -4.051 -30.104 1.00 72.69 178 TYR A C 1
ATOM 1384 O O . TYR A 1 178 ? 39.849 -3.589 -30.951 1.00 72.69 178 TYR A O 1
ATOM 1392 N N . GLY A 1 179 ? 37.815 -3.654 -30.023 1.00 72.44 179 GLY A N 1
ATOM 1393 C CA . GLY A 1 179 ? 37.242 -2.591 -30.869 1.00 72.44 179 GLY A CA 1
ATOM 1394 C C . GLY A 1 179 ? 36.870 -2.997 -32.306 1.00 72.44 179 GLY A C 1
ATOM 1395 O O . GLY A 1 179 ? 36.409 -2.159 -33.079 1.00 72.44 179 GLY A O 1
ATOM 1396 N N . PHE A 1 180 ? 37.058 -4.266 -32.690 1.00 72.94 180 PHE A N 1
ATOM 1397 C CA . PHE A 1 180 ? 36.803 -4.762 -34.052 1.00 72.94 180 PHE A CA 1
ATOM 1398 C C . PHE A 1 180 ? 35.523 -5.600 -34.191 1.00 72.94 180 PHE A C 1
ATOM 1400 O O . PHE A 1 180 ? 35.250 -6.096 -35.288 1.00 72.94 180 PHE A O 1
ATOM 1407 N N . ALA A 1 181 ? 34.732 -5.780 -33.124 1.00 78.06 181 ALA A N 1
ATOM 1408 C CA . ALA A 1 181 ? 33.599 -6.713 -33.145 1.00 78.06 181 ALA A CA 1
ATOM 1409 C C . ALA A 1 181 ? 32.566 -6.377 -34.227 1.00 78.06 181 ALA A C 1
ATOM 1411 O O . ALA A 1 181 ? 32.069 -7.288 -34.883 1.00 78.06 181 ALA A O 1
ATOM 1412 N N . MET A 1 182 ? 32.328 -5.094 -34.506 1.00 77.50 182 MET A N 1
ATOM 1413 C CA . MET A 1 182 ? 31.430 -4.668 -35.581 1.00 77.50 182 MET A CA 1
ATOM 1414 C C . MET A 1 182 ? 31.823 -5.243 -36.952 1.00 77.50 182 MET A C 1
ATOM 1416 O O . MET A 1 182 ? 30.964 -5.714 -37.692 1.00 77.50 182 MET A O 1
ATOM 1420 N N . HIS A 1 183 ? 33.116 -5.251 -37.285 1.00 79.69 183 HIS A N 1
ATOM 1421 C CA . HIS A 1 183 ? 33.604 -5.768 -38.568 1.00 79.69 183 HIS A CA 1
ATOM 1422 C C . HIS A 1 183 ? 33.553 -7.299 -38.611 1.00 79.69 183 HIS A C 1
ATOM 1424 O O . HIS A 1 183 ? 33.218 -7.883 -39.638 1.00 79.69 183 HIS A O 1
ATOM 1430 N N . LEU A 1 184 ? 33.840 -7.948 -37.479 1.00 75.62 184 LEU A N 1
ATOM 1431 C CA . LEU A 1 184 ? 33.787 -9.406 -37.343 1.00 75.62 184 LEU A CA 1
ATOM 1432 C C . LEU A 1 184 ? 32.353 -9.947 -37.381 1.00 75.62 184 LEU A C 1
ATOM 1434 O O . LEU A 1 184 ? 32.125 -11.071 -37.822 1.00 75.62 184 LEU A O 1
ATOM 1438 N N . ASN A 1 185 ? 31.386 -9.146 -36.938 1.00 80.31 185 ASN A N 1
ATOM 1439 C CA . ASN A 1 185 ? 29.973 -9.499 -36.919 1.00 80.31 185 ASN A CA 1
ATOM 1440 C C . ASN A 1 185 ? 29.213 -8.975 -38.148 1.00 80.31 185 ASN A C 1
ATOM 1442 O O . ASN A 1 185 ? 28.005 -9.159 -38.214 1.00 80.31 185 ASN A O 1
ATOM 1446 N N . ALA A 1 186 ? 29.878 -8.370 -39.139 1.00 76.31 186 ALA A N 1
ATOM 1447 C CA . ALA A 1 186 ? 29.216 -7.720 -40.276 1.00 76.31 186 ALA A CA 1
ATOM 1448 C C . ALA A 1 186 ? 28.318 -8.654 -41.114 1.00 76.31 186 ALA A C 1
ATOM 1450 O O . ALA A 1 186 ? 27.391 -8.187 -41.771 1.00 76.31 186 ALA A O 1
ATOM 1451 N N . THR A 1 187 ? 28.579 -9.965 -41.099 1.00 82.19 187 THR A N 1
ATOM 1452 C CA . THR A 1 187 ? 27.775 -10.978 -41.805 1.00 82.19 187 THR A CA 1
ATOM 1453 C C . THR A 1 187 ? 26.705 -11.635 -40.933 1.00 82.19 187 THR A C 1
ATOM 1455 O O . THR A 1 187 ? 25.850 -12.343 -41.467 1.00 82.19 187 THR A O 1
ATOM 1458 N N . LYS A 1 188 ? 26.746 -11.424 -39.613 1.00 89.50 188 LYS A N 1
ATOM 1459 C CA . LYS A 1 188 ? 25.797 -12.009 -38.664 1.00 89.50 188 LYS A CA 1
ATOM 1460 C C . LYS A 1 188 ? 24.452 -11.292 -38.715 1.00 89.50 188 LYS A C 1
ATOM 1462 O O . LYS A 1 188 ? 24.347 -10.124 -39.092 1.00 89.50 188 LYS A O 1
ATOM 1467 N N . ARG A 1 189 ? 23.414 -12.003 -38.298 1.00 92.69 189 ARG A N 1
ATOM 1468 C CA . ARG A 1 189 ? 22.050 -11.490 -38.149 1.00 92.69 189 ARG A CA 1
ATOM 1469 C C . ARG A 1 189 ? 21.690 -11.359 -36.677 1.00 92.69 189 ARG A C 1
ATOM 1471 O O . ARG A 1 189 ? 22.423 -11.800 -35.795 1.00 92.69 189 ARG A O 1
ATOM 1478 N N . ILE A 1 190 ? 20.536 -10.756 -36.401 1.00 94.44 190 ILE A N 1
ATOM 1479 C CA . ILE A 1 190 ? 20.043 -10.602 -35.026 1.00 94.44 190 ILE A CA 1
ATOM 1480 C C . ILE A 1 190 ? 19.918 -11.957 -34.315 1.00 94.44 190 ILE A C 1
ATOM 1482 O O . ILE A 1 190 ? 20.279 -12.054 -33.145 1.00 94.44 190 ILE A O 1
ATOM 1486 N N . HIS A 1 191 ? 19.500 -13.017 -35.014 1.00 94.62 191 HIS A N 1
ATOM 1487 C CA . HIS A 1 191 ? 19.400 -14.359 -34.431 1.00 94.62 191 HIS A CA 1
ATOM 1488 C C . HIS A 1 191 ? 20.734 -14.930 -33.931 1.00 94.62 191 HIS A C 1
ATOM 1490 O O . HIS A 1 191 ? 20.726 -15.789 -33.056 1.00 94.62 191 HIS A O 1
ATOM 1496 N N . ASP A 1 192 ? 21.869 -14.471 -34.468 1.00 90.56 192 ASP A N 1
ATOM 1497 C CA . ASP A 1 192 ? 23.202 -14.925 -34.052 1.00 90.56 192 ASP A CA 1
ATOM 1498 C C . ASP A 1 192 ? 23.689 -14.231 -32.774 1.00 90.56 192 ASP A C 1
ATOM 1500 O O . ASP A 1 192 ? 24.668 -14.670 -32.170 1.00 90.56 192 ASP A O 1
ATOM 1504 N N . LEU A 1 193 ? 23.055 -13.114 -32.403 1.00 90.44 193 LEU A N 1
ATOM 1505 C CA . LEU A 1 193 ? 23.472 -12.246 -31.299 1.00 90.44 193 LEU A CA 1
ATOM 1506 C C . LEU A 1 193 ? 22.430 -12.137 -30.184 1.00 90.44 193 LEU A C 1
ATOM 1508 O O . LEU A 1 193 ? 22.744 -11.623 -29.113 1.00 90.44 193 LEU A O 1
ATOM 1512 N N . MET A 1 194 ? 21.193 -12.561 -30.437 1.00 93.00 194 MET A N 1
ATOM 1513 C CA . MET A 1 194 ? 20.120 -12.491 -29.454 1.00 93.00 194 MET A CA 1
ATOM 1514 C C . MET A 1 194 ? 20.376 -13.415 -28.263 1.00 93.00 194 MET A C 1
ATOM 1516 O O . MET A 1 194 ? 20.851 -14.542 -28.406 1.00 93.00 194 MET A O 1
ATOM 1520 N N . GLU A 1 195 ? 20.000 -12.942 -27.082 1.00 91.31 195 GLU A N 1
ATOM 1521 C CA . GLU A 1 195 ? 20.014 -13.709 -25.842 1.00 91.31 195 GLU A CA 1
ATOM 1522 C C . GLU A 1 195 ? 18.613 -14.263 -25.550 1.00 91.31 195 GLU A C 1
ATOM 1524 O O . GLU A 1 195 ? 17.601 -13.756 -26.044 1.00 91.31 195 GLU A O 1
ATOM 1529 N N . GLN A 1 196 ? 18.539 -15.311 -24.728 1.00 89.50 196 GLN A N 1
ATOM 1530 C CA . GLN A 1 196 ? 17.255 -15.812 -24.242 1.00 89.50 196 GLN A CA 1
ATOM 1531 C C . GLN A 1 196 ? 16.698 -14.872 -23.163 1.00 89.50 196 GLN A C 1
ATOM 1533 O O . GLN A 1 196 ? 17.451 -14.460 -22.278 1.00 89.50 196 GLN A O 1
ATOM 1538 N N . PRO A 1 197 ? 15.395 -14.541 -23.189 1.00 86.88 197 PRO A N 1
ATOM 1539 C CA . PRO A 1 197 ? 14.795 -13.700 -22.164 1.00 86.88 197 PRO A CA 1
ATOM 1540 C C . PRO A 1 197 ? 14.874 -14.366 -20.791 1.00 86.88 197 PRO A C 1
ATOM 1542 O O . PRO A 1 197 ? 14.432 -15.499 -20.608 1.00 86.88 197 PRO A O 1
ATOM 1545 N N . SER A 1 198 ? 15.394 -13.633 -19.805 1.00 83.88 198 SER A N 1
ATOM 1546 C CA . SER A 1 198 ? 15.537 -14.121 -18.428 1.00 83.88 198 SER A CA 1
ATOM 1547 C C . SER A 1 198 ? 14.193 -14.332 -17.724 1.00 83.88 198 SER A C 1
ATOM 1549 O O . SER A 1 198 ? 14.105 -15.115 -16.776 1.00 83.88 198 SER A O 1
ATOM 1551 N N . MET A 1 199 ? 13.128 -13.670 -18.190 1.00 86.81 199 MET A N 1
ATOM 1552 C CA . MET A 1 199 ? 11.766 -13.899 -17.719 1.00 86.81 199 MET A CA 1
ATOM 1553 C C . MET A 1 199 ? 10.722 -13.504 -18.763 1.00 86.81 199 MET A C 1
ATOM 1555 O O . MET A 1 199 ? 10.734 -12.384 -19.279 1.00 86.81 199 MET A O 1
ATOM 1559 N N . ILE A 1 200 ? 9.770 -14.408 -18.990 1.00 89.81 200 ILE A N 1
ATOM 1560 C CA . ILE A 1 200 ? 8.553 -14.168 -19.766 1.00 89.81 200 ILE A CA 1
ATOM 1561 C C . ILE A 1 200 ? 7.352 -14.381 -18.847 1.00 89.81 200 ILE A C 1
ATOM 1563 O O . ILE A 1 200 ? 7.303 -15.361 -18.101 1.00 89.81 200 ILE A O 1
ATOM 1567 N N . VAL A 1 201 ? 6.395 -13.462 -18.898 1.00 90.56 201 VAL A N 1
ATOM 1568 C CA . VAL A 1 201 ? 5.194 -13.469 -18.061 1.00 90.56 201 VAL A CA 1
ATOM 1569 C C . VAL A 1 201 ? 3.959 -13.205 -18.928 1.00 90.56 201 VAL A C 1
ATOM 1571 O O . VAL A 1 201 ? 4.036 -12.482 -19.923 1.00 90.56 201 VAL A O 1
ATOM 1574 N N . ASP A 1 202 ? 2.818 -13.806 -18.583 1.00 88.75 202 ASP A N 1
ATOM 1575 C CA . ASP A 1 202 ? 1.536 -13.474 -19.215 1.00 88.75 202 ASP A CA 1
ATOM 1576 C C . ASP A 1 202 ? 0.991 -12.148 -18.665 1.00 88.75 202 ASP A C 1
ATOM 1578 O O . ASP A 1 202 ? 1.129 -11.852 -17.479 1.00 88.75 202 ASP A O 1
ATOM 1582 N N . ALA A 1 203 ? 0.356 -11.357 -19.525 1.00 86.50 203 ALA A N 1
ATOM 1583 C CA . ALA A 1 203 ? -0.172 -10.035 -19.229 1.00 86.50 203 ALA A CA 1
ATOM 1584 C C . ALA A 1 203 ? -1.178 -10.039 -18.078 1.00 86.50 203 ALA A C 1
ATOM 1586 O O . ALA A 1 203 ? -1.294 -9.011 -17.429 1.00 8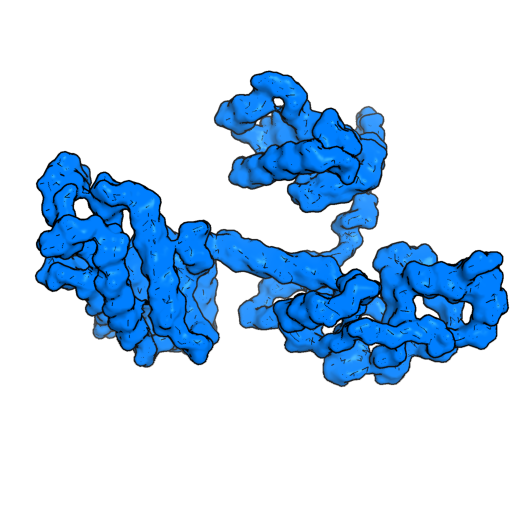6.50 203 ALA A O 1
ATOM 1587 N N . ASN A 1 204 ? -1.840 -11.168 -17.802 1.00 81.38 204 ASN A N 1
ATOM 1588 C CA . ASN A 1 204 ? -2.797 -11.333 -16.708 1.00 81.38 204 ASN A CA 1
ATOM 1589 C C . ASN A 1 204 ? -2.151 -11.891 -15.421 1.00 81.38 204 ASN A C 1
ATOM 1591 O O . ASN A 1 204 ? -2.842 -12.413 -14.551 1.00 81.38 204 ASN A O 1
ATOM 1595 N N . THR A 1 205 ? -0.823 -11.846 -15.291 1.00 80.81 205 THR A N 1
ATOM 1596 C CA . THR A 1 205 ? -0.138 -12.208 -14.037 1.00 80.81 205 THR A CA 1
ATOM 1597 C C . THR A 1 205 ? -0.137 -11.011 -13.088 1.00 80.81 205 THR A C 1
ATOM 1599 O O . THR A 1 205 ? 0.110 -9.888 -13.528 1.00 80.81 205 THR A O 1
ATOM 1602 N N . THR A 1 206 ? -0.399 -11.228 -11.798 1.00 81.88 206 THR A N 1
ATOM 1603 C CA . THR A 1 206 ? -0.444 -10.156 -10.785 1.00 81.88 206 THR A CA 1
ATOM 1604 C C . THR A 1 206 ? 0.935 -9.530 -10.556 1.00 81.88 206 THR A C 1
ATOM 1606 O O . THR A 1 206 ? 1.965 -10.177 -10.763 1.00 81.88 206 THR A O 1
ATOM 1609 N N . LEU A 1 207 ? 0.980 -8.268 -10.112 1.00 84.44 207 LEU A N 1
ATOM 1610 C CA . LEU A 1 207 ? 2.253 -7.606 -9.795 1.00 84.44 207 LEU A CA 1
ATOM 1611 C C . LEU A 1 207 ? 3.024 -8.332 -8.678 1.00 84.44 207 LEU A C 1
ATOM 1613 O O . LEU A 1 207 ? 4.248 -8.461 -8.760 1.00 84.44 207 LEU A O 1
ATOM 1617 N N . GLU A 1 208 ? 2.321 -8.842 -7.664 1.00 78.12 208 GLU A N 1
ATOM 1618 C CA . GLU A 1 208 ? 2.915 -9.545 -6.521 1.00 78.12 208 GLU A CA 1
ATOM 1619 C C . GLU A 1 208 ? 3.606 -10.849 -6.938 1.00 78.12 208 GLU A C 1
ATOM 1621 O O . GLU A 1 208 ? 4.763 -11.078 -6.570 1.00 78.12 208 GLU A O 1
ATOM 1626 N N . ASP A 1 209 ? 2.948 -11.665 -7.767 1.00 78.12 209 ASP A N 1
ATOM 1627 C CA . ASP A 1 209 ? 3.517 -12.924 -8.256 1.00 78.12 209 ASP A CA 1
ATOM 1628 C C . ASP A 1 209 ? 4.783 -12.675 -9.078 1.00 78.12 209 ASP A C 1
ATOM 1630 O O . ASP A 1 209 ? 5.772 -13.411 -8.982 1.00 78.12 209 ASP A O 1
ATOM 1634 N N . VAL A 1 210 ? 4.782 -11.614 -9.890 1.00 87.44 210 VAL A N 1
ATOM 1635 C CA . VAL A 1 210 ? 5.958 -11.233 -10.676 1.00 87.44 210 VAL A CA 1
ATOM 1636 C C . VAL A 1 210 ? 7.091 -10.766 -9.763 1.00 87.44 210 VAL A C 1
ATOM 1638 O O . VAL A 1 210 ? 8.235 -11.180 -9.963 1.00 87.44 210 VAL A O 1
ATOM 1641 N N . ALA A 1 211 ? 6.800 -9.973 -8.729 1.00 83.25 211 ALA A N 1
ATOM 1642 C CA . ALA A 1 211 ? 7.803 -9.529 -7.763 1.00 83.25 211 ALA A CA 1
ATOM 1643 C C . ALA A 1 211 ? 8.428 -10.695 -6.984 1.00 83.25 211 ALA A C 1
ATOM 1645 O O . ALA A 1 211 ? 9.651 -10.737 -6.819 1.00 83.25 211 ALA A O 1
ATOM 1646 N N . GLN A 1 212 ? 7.631 -11.683 -6.573 1.00 80.19 212 GLN A N 1
ATOM 1647 C CA . GLN A 1 212 ? 8.142 -12.884 -5.912 1.00 80.19 212 GLN A CA 1
ATOM 1648 C C . GLN A 1 212 ? 9.070 -13.684 -6.838 1.00 80.19 212 GLN A C 1
ATOM 1650 O O . GLN A 1 212 ? 10.145 -14.128 -6.426 1.00 80.19 212 GLN A O 1
ATOM 1655 N N . ARG A 1 213 ? 8.716 -13.810 -8.123 1.00 81.12 213 ARG A N 1
ATOM 1656 C CA . ARG A 1 213 ? 9.578 -14.473 -9.114 1.00 81.12 213 ARG A CA 1
ATOM 1657 C C . ARG A 1 213 ? 10.894 -13.727 -9.336 1.00 81.12 213 ARG A C 1
ATOM 1659 O O . ARG A 1 213 ? 11.907 -14.382 -9.574 1.00 81.12 213 ARG A O 1
ATOM 1666 N N . ILE A 1 214 ? 10.923 -12.396 -9.228 1.00 83.31 214 ILE A N 1
ATOM 1667 C CA . ILE A 1 214 ? 12.169 -11.611 -9.320 1.00 83.31 214 ILE A CA 1
ATOM 1668 C C . ILE A 1 214 ? 13.125 -11.948 -8.176 1.00 83.31 214 ILE A C 1
ATOM 1670 O O . ILE A 1 214 ? 14.313 -12.117 -8.431 1.00 83.31 214 ILE A O 1
ATOM 1674 N N . GLN A 1 215 ? 12.625 -12.123 -6.950 1.00 72.44 215 GLN A N 1
ATOM 1675 C CA . GLN A 1 215 ? 13.465 -12.490 -5.798 1.00 72.44 215 GLN A CA 1
ATOM 1676 C C . GLN A 1 215 ? 14.144 -13.855 -5.974 1.00 72.44 215 GLN A C 1
ATOM 1678 O O . GLN A 1 215 ? 15.239 -14.075 -5.465 1.00 72.44 215 GLN A O 1
ATOM 1683 N N . SER A 1 216 ? 13.519 -14.759 -6.733 1.00 73.94 216 SER A N 1
ATOM 1684 C CA . SER A 1 216 ? 14.086 -16.072 -7.059 1.00 73.94 216 SER A CA 1
ATOM 1685 C C . SER A 1 216 ? 15.085 -16.061 -8.228 1.00 73.94 216 SER A C 1
ATOM 1687 O O . SER A 1 216 ? 15.652 -17.104 -8.564 1.00 73.94 216 SER A O 1
ATOM 1689 N N . ARG A 1 217 ? 15.314 -14.907 -8.876 1.00 76.19 217 ARG A N 1
ATOM 1690 C CA . ARG A 1 217 ? 16.259 -14.801 -9.997 1.00 76.19 217 ARG A CA 1
ATOM 1691 C C . ARG A 1 217 ? 17.709 -14.867 -9.520 1.00 76.19 217 ARG A C 1
ATOM 1693 O O . ARG A 1 217 ? 18.064 -14.420 -8.433 1.00 76.19 217 ARG A O 1
ATOM 1700 N N . LYS A 1 218 ? 18.583 -15.361 -10.402 1.00 70.69 218 LYS A N 1
ATOM 1701 C CA . LYS A 1 218 ? 20.037 -15.241 -10.224 1.00 70.69 218 LYS A CA 1
ATOM 1702 C C . LYS A 1 218 ? 20.441 -13.763 -10.218 1.00 70.69 218 LYS A C 1
ATOM 1704 O O . LYS A 1 218 ? 19.923 -12.987 -11.018 1.00 70.69 218 LYS A O 1
ATOM 1709 N N . SER A 1 219 ? 21.414 -13.419 -9.369 1.00 69.00 219 SER A N 1
ATOM 1710 C CA . SER A 1 219 ? 21.876 -12.037 -9.141 1.00 69.00 219 SER A CA 1
ATOM 1711 C C . SER A 1 219 ? 22.239 -11.278 -10.430 1.00 69.00 219 SER A C 1
ATOM 1713 O O . SER A 1 219 ? 21.957 -10.092 -10.562 1.00 69.00 219 SER A O 1
ATOM 1715 N N . GLU A 1 220 ? 22.782 -11.984 -11.426 1.00 66.12 220 GLU A N 1
ATOM 1716 C CA . GLU A 1 220 ? 23.188 -11.434 -12.729 1.00 66.12 220 GLU A CA 1
ATOM 1717 C C . GLU A 1 220 ? 22.028 -10.861 -13.572 1.00 66.12 220 GLU A C 1
ATOM 1719 O O . GLU A 1 220 ? 22.252 -9.990 -14.408 1.00 66.12 220 GLU A O 1
ATOM 1724 N N . PHE A 1 221 ? 20.786 -11.302 -13.331 1.00 71.69 221 PHE A N 1
ATOM 1725 C CA . PHE A 1 221 ? 19.600 -10.938 -14.126 1.00 71.69 221 PHE A CA 1
ATOM 1726 C C . PHE A 1 221 ? 18.545 -10.160 -13.321 1.00 71.69 221 PHE A C 1
ATOM 1728 O O . PHE A 1 221 ? 17.386 -10.044 -13.736 1.00 71.69 221 PHE A O 1
ATOM 1735 N N . LEU A 1 222 ? 18.908 -9.651 -12.137 1.00 62.94 222 LEU A N 1
ATOM 1736 C CA . LEU A 1 222 ? 17.976 -8.944 -11.248 1.00 62.94 222 LEU A CA 1
ATOM 1737 C C . LEU A 1 222 ? 17.430 -7.650 -11.860 1.00 62.94 222 LEU A C 1
ATOM 1739 O O . LEU A 1 222 ? 16.298 -7.272 -11.572 1.00 62.94 222 LEU A O 1
ATOM 1743 N N . TYR A 1 223 ? 18.215 -6.995 -12.713 1.00 73.19 223 TYR A N 1
ATOM 1744 C CA . TYR A 1 223 ? 17.850 -5.729 -13.352 1.00 73.19 223 TYR A CA 1
ATOM 1745 C C . TYR A 1 223 ? 17.314 -5.895 -14.777 1.00 73.19 223 TYR A C 1
ATOM 1747 O O . TYR A 1 223 ? 16.984 -4.896 -15.414 1.00 73.19 223 TYR A O 1
ATOM 1755 N N . ASP A 1 224 ? 17.223 -7.131 -15.274 1.00 82.50 224 ASP A N 1
ATOM 1756 C CA . ASP A 1 224 ? 16.751 -7.401 -16.626 1.00 82.50 224 ASP A CA 1
ATOM 1757 C C . ASP A 1 224 ? 15.239 -7.177 -16.735 1.00 82.50 224 ASP A C 1
ATOM 1759 O O . ASP A 1 224 ? 14.450 -7.685 -15.924 1.00 82.50 224 ASP A O 1
ATOM 1763 N N . ASP A 1 225 ? 14.845 -6.451 -17.781 1.00 88.38 225 ASP A N 1
ATOM 1764 C CA . ASP A 1 225 ? 13.451 -6.164 -18.098 1.00 88.38 225 ASP A CA 1
ATOM 1765 C C . ASP A 1 225 ? 12.642 -7.450 -18.351 1.00 88.38 225 ASP A C 1
ATOM 1767 O O . ASP A 1 225 ? 13.134 -8.469 -18.838 1.00 88.38 225 ASP A O 1
ATOM 1771 N N . ILE A 1 226 ? 11.358 -7.391 -18.016 1.00 91.38 226 ILE A N 1
ATOM 1772 C CA . ILE A 1 226 ? 10.413 -8.503 -18.056 1.00 91.38 226 ILE A CA 1
ATOM 1773 C C . ILE A 1 226 ? 9.697 -8.497 -19.403 1.00 91.38 226 ILE A C 1
ATOM 1775 O O . ILE A 1 226 ? 9.109 -7.488 -19.797 1.00 91.38 226 ILE A O 1
ATOM 1779 N N . CYS A 1 227 ? 9.713 -9.629 -20.102 1.00 92.94 227 CYS A N 1
ATOM 1780 C CA . CYS A 1 227 ? 8.968 -9.802 -21.343 1.00 92.94 227 CYS A CA 1
ATOM 1781 C C . CYS A 1 227 ? 7.509 -10.152 -21.049 1.00 92.94 227 CYS A C 1
ATOM 1783 O O . CYS A 1 227 ? 7.239 -11.147 -20.375 1.00 92.94 227 CYS A O 1
ATOM 1785 N N . ILE A 1 228 ? 6.569 -9.371 -21.582 1.00 94.56 228 ILE A N 1
ATOM 1786 C CA . ILE A 1 228 ? 5.137 -9.585 -21.375 1.00 94.56 228 ILE A CA 1
ATOM 1787 C C . ILE A 1 228 ? 4.510 -10.160 -22.639 1.00 94.56 228 ILE A C 1
ATOM 1789 O O . ILE A 1 228 ? 4.691 -9.644 -23.748 1.00 94.56 228 ILE A O 1
ATOM 1793 N N . THR A 1 229 ? 3.739 -11.225 -22.458 1.00 89.69 229 THR A N 1
ATOM 1794 C CA . THR A 1 229 ? 2.965 -11.874 -23.517 1.00 89.69 229 THR A CA 1
ATOM 1795 C C . THR A 1 229 ? 1.477 -11.770 -23.234 1.00 89.69 229 THR A C 1
ATOM 1797 O O . THR A 1 229 ? 1.075 -11.751 -22.084 1.00 89.69 229 THR A O 1
ATOM 1800 N N . LYS A 1 230 ? 0.639 -11.701 -24.266 1.00 89.25 230 LYS A N 1
ATOM 1801 C CA . LYS A 1 230 ? -0.820 -11.788 -24.138 1.00 89.25 230 LYS A CA 1
ATOM 1802 C C . LYS A 1 230 ? -1.320 -12.784 -25.169 1.00 89.25 230 LYS A C 1
ATOM 1804 O O . LYS A 1 230 ? -1.053 -12.616 -26.360 1.00 89.25 230 LYS A O 1
ATOM 1809 N N . ASN A 1 231 ? -1.994 -13.845 -24.726 1.00 85.31 231 ASN A N 1
ATOM 1810 C CA . ASN A 1 231 ? -2.401 -14.965 -25.589 1.00 85.31 231 ASN A CA 1
ATOM 1811 C C . ASN A 1 231 ? -1.215 -15.576 -26.370 1.00 85.31 231 ASN A C 1
ATOM 1813 O O . ASN A 1 231 ? -1.328 -15.886 -27.558 1.00 85.31 231 ASN A O 1
ATOM 1817 N N . GLY A 1 232 ? -0.046 -15.677 -25.725 1.00 80.88 232 GLY A N 1
ATOM 1818 C CA . GLY A 1 232 ? 1.182 -16.216 -26.325 1.00 80.88 232 GLY A CA 1
ATOM 1819 C C . GLY A 1 232 ? 1.852 -15.324 -27.379 1.00 80.88 232 GLY A C 1
ATOM 1820 O O . GLY A 1 232 ? 2.815 -15.760 -28.010 1.00 80.88 232 GLY A O 1
ATOM 1821 N N . LYS A 1 233 ? 1.368 -14.092 -27.583 1.00 90.06 233 LYS A N 1
ATOM 1822 C CA . LYS A 1 233 ? 1.976 -13.096 -28.476 1.00 90.06 233 LYS A CA 1
ATOM 1823 C C . LYS A 1 233 ? 2.695 -12.013 -27.681 1.00 90.06 233 LYS A C 1
ATOM 1825 O O . LYS A 1 233 ? 2.286 -11.713 -26.563 1.00 90.06 233 LYS A O 1
ATOM 1830 N N . TYR A 1 234 ? 3.730 -11.408 -28.258 1.00 93.81 234 TYR A N 1
ATOM 1831 C CA . TYR A 1 234 ? 4.409 -10.250 -27.680 1.00 93.81 234 TYR A CA 1
ATOM 1832 C C . TYR A 1 234 ? 3.402 -9.127 -27.408 1.00 93.81 234 TYR A C 1
ATOM 1834 O O . TYR A 1 234 ? 2.654 -8.724 -28.299 1.00 93.81 234 TYR A O 1
ATOM 1842 N N . HIS A 1 235 ? 3.378 -8.652 -26.165 1.00 90.75 235 HIS A N 1
ATOM 1843 C CA . HIS A 1 235 ? 2.488 -7.585 -25.721 1.00 90.75 235 HIS A CA 1
ATOM 1844 C C . HIS A 1 235 ? 3.260 -6.327 -25.319 1.00 90.75 235 HIS A C 1
ATOM 1846 O O . HIS A 1 235 ? 2.820 -5.217 -25.607 1.00 90.75 235 HIS A O 1
ATOM 1852 N N . GLY A 1 236 ? 4.419 -6.496 -24.683 1.00 93.12 236 GLY A N 1
ATOM 1853 C CA . GLY A 1 236 ? 5.235 -5.380 -24.231 1.00 93.12 236 GLY A CA 1
ATOM 1854 C C . GLY A 1 236 ? 6.394 -5.823 -23.351 1.00 93.12 236 GLY A C 1
ATOM 1855 O O . GLY A 1 236 ? 6.686 -7.013 -23.215 1.00 93.12 236 GLY A O 1
ATOM 1856 N N . MET A 1 237 ? 7.059 -4.847 -22.746 1.00 91.62 237 MET A N 1
ATOM 1857 C CA . MET A 1 237 ? 8.104 -5.054 -21.750 1.00 91.62 237 MET A CA 1
ATOM 1858 C C . MET A 1 237 ? 7.854 -4.196 -20.512 1.00 91.62 237 MET A C 1
ATOM 1860 O O . MET A 1 237 ? 7.332 -3.084 -20.613 1.00 91.62 237 MET A O 1
ATOM 1864 N N . VAL A 1 238 ? 8.257 -4.703 -19.350 1.00 89.94 238 VAL A N 1
ATOM 1865 C CA . VAL A 1 238 ? 8.191 -3.988 -18.069 1.00 89.94 238 VAL A CA 1
ATOM 1866 C C . VAL A 1 238 ? 9.577 -3.959 -17.455 1.00 89.94 238 VAL A C 1
ATOM 1868 O O . VAL A 1 238 ? 10.180 -5.004 -17.233 1.00 89.94 238 VAL A O 1
ATOM 1871 N N . ALA A 1 239 ? 10.085 -2.770 -17.147 1.00 87.00 239 ALA A N 1
ATOM 1872 C CA . ALA A 1 239 ? 11.326 -2.662 -16.396 1.00 87.00 239 ALA A CA 1
ATOM 1873 C C . ALA A 1 239 ? 11.075 -2.968 -14.914 1.00 87.00 239 ALA A C 1
ATOM 1875 O O . ALA A 1 239 ? 10.054 -2.566 -14.355 1.00 87.00 239 ALA A O 1
ATOM 1876 N N . VAL A 1 240 ? 12.024 -3.632 -14.250 1.00 84.75 240 VAL A N 1
ATOM 1877 C CA . VAL A 1 240 ? 11.859 -4.073 -12.849 1.00 84.75 240 VAL A CA 1
ATOM 1878 C C . VAL A 1 240 ? 11.538 -2.910 -11.903 1.00 84.75 240 VAL A C 1
ATOM 1880 O O . VAL A 1 240 ? 10.671 -3.032 -11.046 1.00 84.75 240 VAL A O 1
ATOM 1883 N N . HIS A 1 241 ? 12.171 -1.750 -12.088 1.00 78.62 241 HIS A N 1
ATOM 1884 C CA . HIS A 1 241 ? 11.887 -0.568 -11.269 1.00 78.62 241 HIS A CA 1
ATOM 1885 C C . HIS A 1 241 ? 10.458 -0.026 -11.461 1.00 78.62 241 HIS A C 1
ATOM 1887 O O . HIS A 1 241 ? 9.887 0.493 -10.511 1.00 78.62 241 HIS A O 1
ATOM 1893 N N . ILE A 1 242 ? 9.855 -0.179 -12.648 1.00 80.25 242 ILE A N 1
ATOM 1894 C CA . ILE A 1 242 ? 8.460 0.226 -12.900 1.00 80.25 242 ILE A CA 1
ATOM 1895 C C . ILE A 1 242 ? 7.512 -0.677 -12.109 1.00 80.25 242 ILE A C 1
ATOM 1897 O O . ILE A 1 242 ? 6.597 -0.182 -11.460 1.00 80.25 242 ILE A O 1
ATOM 1901 N N . LEU A 1 243 ? 7.774 -1.987 -12.098 1.00 82.75 243 LEU A N 1
ATOM 1902 C CA . LEU A 1 243 ? 7.028 -2.936 -11.273 1.00 82.75 243 LEU A CA 1
ATOM 1903 C C . LEU A 1 243 ? 7.131 -2.597 -9.779 1.00 82.75 243 LEU A C 1
ATOM 1905 O O . LEU A 1 243 ? 6.114 -2.544 -9.092 1.00 82.75 243 LEU A O 1
ATOM 1909 N N . LEU A 1 244 ? 8.344 -2.351 -9.272 1.00 76.75 244 LEU A N 1
ATOM 1910 C CA . LEU A 1 244 ? 8.547 -2.011 -7.860 1.00 76.75 244 LEU A CA 1
ATOM 1911 C C . LEU A 1 244 ? 7.854 -0.696 -7.481 1.00 76.75 244 LEU A C 1
ATOM 1913 O O . LEU A 1 244 ? 7.232 -0.620 -6.421 1.00 76.75 244 LEU A O 1
ATOM 1917 N N . ASN A 1 245 ? 7.910 0.312 -8.355 1.00 70.62 245 ASN A N 1
ATOM 1918 C CA . ASN A 1 245 ? 7.192 1.568 -8.156 1.00 70.62 245 ASN A CA 1
ATOM 1919 C C . ASN A 1 245 ? 5.679 1.337 -8.116 1.00 70.62 245 ASN A C 1
ATOM 1921 O O . ASN A 1 245 ? 5.033 1.818 -7.193 1.00 70.62 245 ASN A O 1
ATOM 1925 N N . ALA A 1 246 ? 5.127 0.535 -9.031 1.00 68.75 246 ALA A N 1
ATOM 1926 C CA . ALA A 1 246 ? 3.699 0.218 -9.057 1.00 68.75 246 ALA A CA 1
ATOM 1927 C C . ALA A 1 246 ? 3.232 -0.501 -7.775 1.00 68.75 246 ALA A C 1
ATOM 1929 O O . ALA A 1 246 ? 2.192 -0.160 -7.211 1.00 68.75 246 ALA A O 1
ATOM 1930 N N . ILE A 1 247 ? 4.023 -1.447 -7.257 1.00 70.12 247 ILE A N 1
ATOM 1931 C CA . ILE A 1 247 ? 3.734 -2.126 -5.980 1.00 70.12 247 ILE A CA 1
ATOM 1932 C C . ILE A 1 247 ? 3.819 -1.148 -4.804 1.00 70.12 247 ILE A C 1
ATOM 1934 O O . ILE A 1 247 ? 2.988 -1.189 -3.893 1.00 70.12 247 ILE A O 1
ATOM 1938 N N . THR A 1 248 ? 4.813 -0.260 -4.813 1.00 59.56 248 THR A N 1
ATOM 1939 C CA . THR A 1 248 ? 5.020 0.721 -3.740 1.00 59.56 248 THR A CA 1
ATOM 1940 C C . THR A 1 248 ? 3.903 1.758 -3.724 1.00 59.56 248 THR A C 1
ATOM 1942 O O . THR A 1 248 ? 3.353 2.045 -2.665 1.00 59.56 248 THR A O 1
ATOM 1945 N N . GLU A 1 249 ? 3.505 2.274 -4.886 1.00 60.78 249 GLU A N 1
ATOM 1946 C CA . GLU A 1 249 ? 2.364 3.178 -5.031 1.00 60.78 249 GLU A CA 1
ATOM 1947 C C . GLU A 1 249 ? 1.070 2.512 -4.565 1.00 60.78 249 GLU A C 1
ATOM 1949 O O . GLU A 1 249 ? 0.327 3.104 -3.780 1.00 60.78 249 GLU A O 1
ATOM 1954 N N . ARG A 1 250 ? 0.833 1.252 -4.951 1.00 60.94 250 ARG A N 1
ATOM 1955 C CA . ARG A 1 250 ? -0.305 0.468 -4.454 1.00 60.94 250 ARG A CA 1
ATOM 1956 C C . ARG A 1 250 ? -0.278 0.338 -2.929 1.00 60.94 250 ARG A C 1
ATOM 1958 O O . ARG A 1 250 ? -1.279 0.617 -2.271 1.00 60.94 250 ARG A O 1
ATOM 1965 N N . SER A 1 251 ? 0.865 -0.029 -2.359 1.00 55.25 251 SER A N 1
ATOM 1966 C CA . SER A 1 251 ? 1.043 -0.167 -0.907 1.00 55.25 251 SER A CA 1
ATOM 1967 C C . SER A 1 251 ? 0.840 1.165 -0.180 1.00 55.25 251 SER A C 1
ATOM 1969 O O . SER A 1 251 ? 0.213 1.203 0.874 1.00 55.25 251 SER A O 1
ATOM 1971 N N . LEU A 1 252 ? 1.292 2.278 -0.763 1.00 50.12 252 LEU A N 1
ATOM 1972 C CA . LEU A 1 252 ? 1.072 3.621 -0.229 1.00 50.12 252 LEU A CA 1
ATOM 1973 C C . LEU A 1 252 ? -0.395 4.045 -0.312 1.00 50.12 252 LEU A C 1
ATOM 1975 O O . LEU A 1 252 ? -0.871 4.708 0.599 1.00 50.12 252 LEU A O 1
ATOM 1979 N N . ILE A 1 253 ? -1.135 3.673 -1.358 1.00 50.38 253 ILE A N 1
ATOM 1980 C CA . ILE A 1 253 ? -2.579 3.940 -1.453 1.00 50.38 253 ILE A CA 1
ATOM 1981 C C . ILE A 1 253 ? -3.343 3.145 -0.389 1.00 50.38 253 ILE A C 1
ATOM 1983 O O . ILE A 1 253 ? -4.260 3.685 0.232 1.00 50.38 253 ILE A O 1
ATOM 1987 N N . LEU A 1 254 ? -2.956 1.891 -0.147 1.00 48.81 254 LEU A N 1
ATOM 1988 C CA . LEU A 1 254 ? -3.519 1.083 0.934 1.00 48.81 254 LEU A CA 1
ATOM 1989 C C . LEU A 1 254 ? -3.182 1.691 2.305 1.00 48.81 254 LEU A C 1
ATOM 1991 O O . LEU A 1 254 ? -4.079 1.882 3.119 1.00 48.81 254 LEU A O 1
ATOM 1995 N N . ALA A 1 255 ? -1.927 2.097 2.520 1.00 42.00 255 ALA A N 1
ATOM 1996 C CA . ALA A 1 255 ? -1.458 2.679 3.777 1.00 42.00 255 ALA A CA 1
ATOM 1997 C C . ALA A 1 255 ? -2.022 4.084 4.055 1.00 42.00 255 ALA A C 1
ATOM 1999 O O . ALA A 1 255 ? -2.386 4.384 5.187 1.00 42.00 255 ALA A O 1
ATOM 2000 N N . ARG A 1 256 ? -2.144 4.951 3.039 1.00 43.53 256 ARG A N 1
ATOM 2001 C CA . ARG A 1 256 ? -2.732 6.300 3.171 1.00 43.53 256 ARG A CA 1
ATOM 2002 C C . ARG A 1 256 ? -4.201 6.259 3.553 1.00 43.53 256 ARG A C 1
ATOM 2004 O O . ARG A 1 256 ? -4.685 7.185 4.194 1.00 43.53 256 ARG A O 1
ATOM 2011 N N . ASN A 1 257 ? -4.893 5.212 3.126 1.00 46.25 257 ASN A N 1
ATOM 2012 C CA . ASN A 1 257 ? -6.289 5.012 3.456 1.00 46.25 257 ASN A CA 1
ATOM 2013 C C . ASN A 1 257 ? -6.473 4.130 4.685 1.00 46.25 257 ASN A C 1
ATOM 2015 O O . ASN A 1 257 ? -7.620 3.902 5.030 1.00 46.25 257 ASN A O 1
ATOM 2019 N N . ALA A 1 258 ? -5.417 3.627 5.328 1.00 54.84 258 ALA A N 1
ATOM 2020 C CA . ALA A 1 258 ? -5.504 2.816 6.536 1.00 54.84 258 ALA A CA 1
ATOM 2021 C C . ALA A 1 258 ? -5.409 3.684 7.796 1.00 54.84 258 ALA A C 1
ATOM 2023 O O . ALA A 1 258 ? -4.769 4.736 7.818 1.00 54.84 258 ALA A O 1
ATOM 2024 N N . ASN A 1 259 ? -6.042 3.236 8.873 1.00 62.34 259 ASN A N 1
ATOM 2025 C CA . ASN A 1 259 ? -5.887 3.855 10.173 1.00 62.34 259 ASN A CA 1
ATOM 2026 C C . ASN A 1 259 ? -4.483 3.522 10.728 1.00 62.34 259 ASN A C 1
ATOM 2028 O O . ASN A 1 259 ? -4.133 2.343 10.830 1.00 62.34 259 ASN A O 1
ATOM 2032 N N . PRO A 1 260 ? -3.676 4.533 11.108 1.00 57.47 260 PRO A N 1
ATOM 2033 C CA . PRO A 1 260 ? -2.261 4.357 11.445 1.00 57.47 260 PRO A CA 1
ATOM 2034 C C . PRO A 1 260 ? -2.024 3.496 12.689 1.00 57.47 260 PRO A C 1
ATOM 2036 O O . PRO A 1 260 ? -0.918 2.998 12.883 1.00 57.47 260 PRO A O 1
ATOM 2039 N N . LEU A 1 261 ? -3.042 3.332 13.539 1.00 70.06 261 LEU A N 1
ATOM 2040 C CA . LEU A 1 261 ? -2.928 2.581 14.780 1.00 70.06 261 LEU A CA 1
ATOM 2041 C C . LEU A 1 261 ? -3.285 1.100 14.609 1.00 70.06 261 LEU A C 1
ATOM 2043 O O . LEU A 1 261 ? -2.612 0.244 15.181 1.00 70.06 261 LEU A O 1
ATOM 2047 N N . SER A 1 262 ? -4.329 0.805 13.833 1.00 73.00 262 SER A N 1
ATOM 2048 C CA . SER A 1 262 ? -4.835 -0.559 13.629 1.00 73.00 262 SER A CA 1
ATOM 2049 C C . SER A 1 262 ? -4.325 -1.240 12.364 1.00 73.00 262 SER A C 1
ATOM 2051 O O . SER A 1 262 ? -4.486 -2.445 12.240 1.00 73.00 262 SER A O 1
ATOM 2053 N N . GLY A 1 263 ? -3.830 -0.494 11.373 1.00 68.31 263 GLY A N 1
ATOM 2054 C CA . GLY A 1 263 ? -3.529 -1.024 10.035 1.00 68.31 263 GLY A CA 1
ATOM 2055 C C . GLY A 1 263 ? -4.764 -1.296 9.161 1.00 68.31 263 GLY A C 1
ATOM 2056 O O . GLY A 1 263 ? -4.643 -1.344 7.941 1.00 68.31 263 GLY A O 1
ATOM 2057 N N . LEU A 1 264 ? -5.958 -1.398 9.759 1.00 78.50 264 LEU A N 1
ATOM 2058 C CA . LEU A 1 264 ? -7.224 -1.550 9.033 1.00 78.50 264 LEU A CA 1
ATOM 2059 C C . LEU A 1 264 ? -7.550 -0.366 8.099 1.00 78.50 264 LEU A C 1
ATOM 2061 O O . LEU A 1 264 ? -7.273 0.782 8.456 1.00 78.50 264 LEU A O 1
ATOM 2065 N N . PRO A 1 265 ? -8.228 -0.606 6.959 1.00 81.38 265 PRO A N 1
ATOM 2066 C CA . PRO A 1 265 ? -8.780 0.437 6.096 1.00 81.38 265 PRO A CA 1
ATOM 2067 C C . PRO A 1 265 ? -9.635 1.474 6.848 1.00 81.38 265 PRO A C 1
ATOM 2069 O O . PRO A 1 265 ? -10.464 1.139 7.683 1.00 81.38 265 PRO A O 1
ATOM 2072 N N . GLY A 1 266 ? -9.464 2.748 6.527 1.00 84.19 266 GLY A N 1
ATOM 2073 C CA . GLY A 1 266 ? -10.139 3.906 7.111 1.00 84.19 266 GLY A CA 1
ATOM 2074 C C . GLY A 1 266 ? -11.330 4.408 6.290 1.00 84.19 266 GLY A C 1
ATOM 2075 O O . GLY A 1 266 ? -11.811 3.747 5.367 1.00 84.19 266 GLY A O 1
ATOM 2076 N N . ASN A 1 267 ? -11.813 5.610 6.625 1.00 82.69 267 ASN A N 1
ATOM 2077 C CA . ASN A 1 267 ? -13.111 6.131 6.168 1.00 82.69 267 ASN A CA 1
ATOM 2078 C C . ASN A 1 267 ? -13.300 6.181 4.645 1.00 82.69 267 ASN A C 1
ATOM 2080 O O . ASN A 1 267 ? -14.371 5.817 4.163 1.00 82.69 267 ASN A O 1
ATOM 2084 N N . GLU A 1 268 ? -12.285 6.587 3.875 1.00 78.44 268 GLU A N 1
ATOM 2085 C CA . GLU A 1 268 ? -12.411 6.636 2.410 1.00 78.44 268 GLU A CA 1
ATOM 2086 C C . GLU A 1 268 ? -12.588 5.241 1.794 1.00 78.44 268 GLU A C 1
ATOM 2088 O O . GLU A 1 268 ? -13.418 5.063 0.900 1.00 78.44 268 GLU A O 1
ATOM 2093 N N . SER A 1 269 ? -11.852 4.242 2.292 1.00 81.69 269 SER A N 1
ATOM 2094 C CA . SER A 1 269 ? -11.979 2.849 1.846 1.00 81.69 269 SER A CA 1
ATOM 2095 C C . SER A 1 269 ? -13.328 2.254 2.244 1.00 81.69 269 SER A C 1
ATOM 2097 O O . SER A 1 269 ? -13.978 1.619 1.418 1.00 81.69 269 SER A O 1
ATOM 2099 N N . ILE A 1 270 ? -13.791 2.526 3.471 1.00 84.75 270 ILE A N 1
ATOM 2100 C CA . ILE A 1 270 ? -15.112 2.105 3.963 1.00 84.75 270 ILE A CA 1
ATOM 2101 C C . ILE A 1 270 ? -16.224 2.661 3.061 1.00 84.75 270 ILE A C 1
ATOM 2103 O O . ILE A 1 270 ? -17.091 1.920 2.596 1.00 84.75 270 ILE A O 1
ATOM 2107 N N . GLN A 1 271 ? -16.196 3.968 2.781 1.00 85.00 271 GLN A N 1
ATOM 2108 C CA . GLN A 1 271 ? -17.196 4.616 1.933 1.00 85.00 271 GLN A CA 1
ATOM 2109 C C . GLN A 1 271 ? -17.174 4.055 0.506 1.00 85.00 271 GLN A C 1
ATOM 2111 O O . GLN A 1 271 ? -18.233 3.863 -0.099 1.00 85.00 271 GLN A O 1
ATOM 2116 N N . ARG A 1 272 ? -15.982 3.789 -0.039 1.00 80.31 272 ARG A N 1
ATOM 2117 C CA . ARG A 1 272 ? -15.814 3.206 -1.374 1.00 80.31 272 ARG A CA 1
ATOM 2118 C C . ARG A 1 272 ? -16.423 1.809 -1.459 1.00 80.31 272 ARG A C 1
ATOM 2120 O O . ARG A 1 272 ? -17.210 1.568 -2.370 1.00 80.31 272 ARG A O 1
ATOM 2127 N N . GLU A 1 273 ? -16.125 0.943 -0.496 1.00 84.88 273 GLU A N 1
ATOM 2128 C CA . GLU A 1 273 ? -16.635 -0.430 -0.458 1.00 84.88 273 GLU A CA 1
ATOM 2129 C C . GLU A 1 273 ? -18.165 -0.466 -0.341 1.00 84.88 273 GLU A C 1
ATOM 2131 O O . GLU A 1 273 ? -18.842 -1.184 -1.077 1.00 84.88 273 GLU A O 1
ATOM 2136 N N . ILE A 1 274 ? -18.746 0.376 0.516 1.00 86.38 274 ILE A N 1
ATOM 2137 C CA . ILE A 1 274 ? -20.207 0.470 0.655 1.00 86.38 274 ILE A CA 1
ATOM 2138 C C . ILE A 1 274 ? -20.846 0.934 -0.657 1.00 86.38 274 ILE A C 1
ATOM 2140 O O . ILE A 1 274 ? -21.814 0.332 -1.122 1.00 86.38 274 ILE A O 1
ATOM 2144 N N . ASN A 1 275 ? -20.300 1.976 -1.288 1.00 85.62 275 ASN A N 1
ATOM 2145 C CA . ASN A 1 275 ? -20.828 2.477 -2.557 1.00 85.62 275 ASN A CA 1
ATOM 2146 C C . ASN A 1 275 ? -20.689 1.454 -3.693 1.00 85.62 275 ASN A C 1
ATOM 2148 O O . ASN A 1 275 ? -21.586 1.367 -4.531 1.00 85.62 275 ASN A O 1
ATOM 2152 N N . LYS A 1 276 ? -19.608 0.665 -3.710 1.00 83.56 276 LYS A N 1
ATOM 2153 C CA . LYS A 1 276 ? -19.421 -0.451 -4.645 1.00 83.56 276 LYS A CA 1
ATOM 2154 C C . LYS A 1 276 ? -20.518 -1.501 -4.477 1.00 83.56 276 LYS A C 1
ATOM 2156 O O . LYS A 1 276 ? -21.176 -1.852 -5.451 1.00 83.56 276 LYS A O 1
ATOM 2161 N N . ARG A 1 277 ? -20.773 -1.964 -3.251 1.00 86.25 277 ARG A N 1
ATOM 2162 C CA . ARG A 1 277 ? -21.817 -2.973 -3.005 1.00 86.25 277 ARG A CA 1
ATOM 2163 C C . ARG A 1 277 ? -23.217 -2.455 -3.342 1.00 86.25 277 ARG A C 1
ATOM 2165 O O . ARG A 1 277 ? -24.016 -3.197 -3.908 1.00 86.25 277 ARG A O 1
ATOM 2172 N N . ILE A 1 278 ? -23.496 -1.177 -3.063 1.00 84.62 278 ILE A N 1
ATOM 2173 C CA . ILE A 1 278 ? -24.754 -0.519 -3.457 1.00 84.62 278 ILE A CA 1
ATOM 2174 C C . ILE A 1 278 ? -24.891 -0.470 -4.987 1.00 84.62 278 ILE A C 1
ATOM 2176 O O . ILE A 1 278 ? -25.945 -0.823 -5.512 1.00 84.62 278 ILE A O 1
ATOM 2180 N N . SER A 1 279 ? -23.849 -0.053 -5.717 1.00 83.25 279 SER A N 1
ATOM 2181 C CA . SER A 1 279 ? -23.910 0.084 -7.182 1.00 83.25 279 SER A CA 1
ATOM 2182 C C . SER A 1 279 ? -24.020 -1.262 -7.903 1.00 83.25 279 SER A C 1
ATOM 2184 O O . SER A 1 279 ? -24.684 -1.351 -8.934 1.00 83.25 279 SER A O 1
ATOM 2186 N N . GLN A 1 280 ? -23.434 -2.314 -7.330 1.00 83.75 280 GLN A N 1
ATOM 2187 C CA . GLN A 1 280 ? -23.534 -3.693 -7.811 1.00 83.75 280 GLN A CA 1
ATOM 2188 C C . GLN A 1 280 ? -24.814 -4.408 -7.344 1.00 83.75 280 GLN A C 1
ATOM 2190 O O . GLN A 1 280 ? -25.011 -5.576 -7.672 1.00 83.75 280 GLN A O 1
ATOM 2195 N N . ASN A 1 281 ? -25.694 -3.720 -6.604 1.00 81.75 281 ASN A N 1
ATOM 2196 C CA . ASN A 1 281 ? -26.931 -4.266 -6.040 1.00 81.75 281 ASN A CA 1
ATOM 2197 C C . ASN A 1 281 ? -26.701 -5.561 -5.232 1.00 81.75 281 ASN A C 1
ATOM 2199 O O . ASN A 1 281 ? -27.494 -6.501 -5.292 1.00 81.75 281 ASN A O 1
ATOM 2203 N N . MET A 1 282 ? -25.583 -5.616 -4.504 1.00 84.31 282 MET A N 1
ATOM 2204 C CA . MET A 1 282 ? -25.230 -6.737 -3.638 1.00 84.31 282 MET A CA 1
ATOM 2205 C C . MET A 1 282 ? -26.000 -6.655 -2.319 1.00 84.31 282 MET A C 1
ATOM 2207 O O . MET A 1 282 ? -26.215 -5.573 -1.773 1.00 84.31 282 MET A O 1
ATOM 2211 N N . HIS A 1 283 ? -26.351 -7.812 -1.765 1.00 86.19 283 HIS A N 1
ATOM 2212 C CA . HIS A 1 283 ? -26.872 -7.914 -0.406 1.00 86.19 283 HIS A CA 1
ATOM 2213 C C . HIS A 1 283 ? -25.711 -8.008 0.588 1.00 86.19 283 HIS A C 1
ATOM 2215 O O . HIS A 1 283 ? -24.838 -8.865 0.454 1.00 86.19 283 HIS A O 1
ATOM 2221 N N . PHE A 1 284 ? -25.681 -7.111 1.572 1.00 90.12 284 PHE A N 1
ATOM 2222 C CA . PHE A 1 284 ? -24.633 -7.058 2.589 1.00 90.12 284 PHE A CA 1
ATOM 2223 C C . PHE A 1 284 ? -25.182 -6.567 3.927 1.00 90.12 284 PHE A C 1
ATOM 2225 O O . PHE A 1 284 ? -26.128 -5.781 3.982 1.00 90.12 284 PHE A O 1
ATOM 2232 N N . ASP A 1 285 ? -24.556 -7.020 5.003 1.00 91.88 285 ASP A N 1
ATOM 2233 C CA . ASP A 1 285 ? -24.734 -6.484 6.342 1.00 91.88 285 ASP A CA 1
ATOM 2234 C C . ASP A 1 285 ? -23.547 -5.589 6.687 1.00 91.88 285 ASP A C 1
ATOM 2236 O O . ASP A 1 285 ? -22.403 -5.858 6.313 1.00 91.88 285 ASP A O 1
ATOM 2240 N N . VAL A 1 286 ? -23.833 -4.528 7.433 1.00 92.56 286 VAL A N 1
ATOM 2241 C CA . VAL A 1 286 ? -22.839 -3.615 7.981 1.00 92.56 286 VAL A CA 1
ATOM 2242 C C . VAL A 1 286 ? -22.889 -3.713 9.494 1.00 92.56 286 VAL A C 1
ATOM 2244 O O . VAL A 1 286 ? -23.887 -3.354 10.120 1.00 92.56 286 VAL A O 1
ATOM 2247 N N . CYS A 1 287 ? -21.808 -4.219 10.070 1.00 94.06 287 CYS A N 1
ATOM 2248 C CA . CYS A 1 287 ? -21.640 -4.443 11.494 1.00 94.06 287 CYS A CA 1
ATOM 2249 C C . CYS A 1 287 ? -20.764 -3.322 12.057 1.00 94.06 287 CYS A C 1
ATOM 2251 O O . CYS A 1 287 ? -19.565 -3.283 11.801 1.00 94.06 287 CYS A O 1
ATOM 2253 N N . TYR A 1 288 ? -21.362 -2.402 12.805 1.00 93.19 288 TYR A N 1
ATOM 2254 C CA . TYR A 1 288 ? -20.653 -1.347 13.524 1.00 93.19 288 TYR A CA 1
ATOM 2255 C C . TYR A 1 288 ? -20.266 -1.854 14.901 1.00 93.19 288 TYR A C 1
ATOM 2257 O O . TYR A 1 288 ? -21.141 -2.279 15.650 1.00 93.19 288 TYR A O 1
ATOM 2265 N N . ILE A 1 289 ? -18.986 -1.792 15.237 1.00 94.25 289 ILE A N 1
ATOM 2266 C CA . ILE A 1 289 ? -18.433 -2.298 16.492 1.00 94.25 289 ILE A CA 1
ATOM 2267 C C . ILE A 1 289 ? -17.863 -1.109 17.263 1.00 94.25 289 ILE A C 1
ATOM 2269 O O . ILE A 1 289 ? -17.093 -0.331 16.712 1.00 94.25 289 ILE A O 1
ATOM 2273 N N . ASP A 1 290 ? -18.237 -0.972 18.530 1.00 93.75 290 ASP A N 1
ATOM 2274 C CA . ASP A 1 290 ? -17.767 0.095 19.416 1.00 93.75 290 ASP A CA 1
ATOM 2275 C C . ASP A 1 290 ? -17.324 -0.470 20.766 1.00 93.75 290 ASP A C 1
ATOM 2277 O O . ASP A 1 290 ? -17.976 -1.367 21.310 1.00 93.75 290 ASP A O 1
ATOM 2281 N N . ILE A 1 291 ? -16.224 0.056 21.307 1.00 93.38 291 ILE A N 1
ATOM 2282 C CA . ILE A 1 291 ? -15.711 -0.330 22.624 1.00 93.38 291 ILE A CA 1
ATOM 2283 C C . ILE A 1 291 ? -16.422 0.477 23.718 1.00 93.38 291 ILE A C 1
ATOM 2285 O O . ILE A 1 291 ? -16.250 1.687 23.871 1.00 93.38 291 ILE A O 1
ATOM 2289 N N . ASN A 1 292 ? -17.177 -0.210 24.572 1.00 90.56 292 ASN A N 1
ATOM 2290 C CA . ASN A 1 292 ? -17.884 0.431 25.672 1.00 90.56 292 ASN A CA 1
ATOM 2291 C C . ASN A 1 292 ? -16.903 0.952 26.733 1.00 90.56 292 ASN A C 1
ATOM 2293 O O . ASN A 1 292 ? -15.967 0.262 27.131 1.00 90.56 292 ASN A O 1
ATOM 2297 N N . ASN A 1 293 ? -17.171 2.154 27.254 1.00 88.62 293 ASN A N 1
ATOM 2298 C CA . ASN A 1 293 ? -16.387 2.806 28.315 1.00 88.62 293 ASN A CA 1
ATOM 2299 C C . ASN A 1 293 ? -14.891 3.004 27.992 1.00 88.62 293 ASN A C 1
ATOM 2301 O O . ASN A 1 293 ? -14.070 3.117 28.903 1.00 88.62 293 ASN A O 1
ATOM 2305 N N . PHE A 1 294 ? -14.534 3.138 26.710 1.00 91.56 294 PHE A N 1
ATOM 2306 C CA . PHE A 1 294 ? -13.138 3.266 26.290 1.00 91.56 294 PHE A CA 1
ATOM 2307 C C . PHE A 1 294 ? -12.430 4.526 26.820 1.00 91.56 294 PHE A C 1
ATOM 2309 O O . PHE A 1 294 ? -11.273 4.476 27.227 1.00 91.56 294 PHE A O 1
ATOM 2316 N N . LYS A 1 295 ? -13.126 5.667 26.902 1.00 89.31 295 LYS A N 1
ATOM 2317 C CA . LYS A 1 295 ? -12.539 6.891 27.477 1.00 89.31 295 LYS A CA 1
ATOM 2318 C C . LYS A 1 295 ? -12.169 6.731 28.969 1.00 89.31 295 LYS A C 1
ATOM 2320 O O . LYS A 1 295 ? -11.001 6.930 29.285 1.00 89.31 295 LYS A O 1
ATOM 2325 N N . PRO A 1 296 ? -13.089 6.320 29.868 1.00 89.62 296 PRO A N 1
ATOM 2326 C CA . PRO A 1 296 ? -12.738 6.013 31.258 1.00 89.62 296 PRO A CA 1
ATOM 2327 C C . PRO A 1 296 ? -11.614 4.983 31.410 1.00 89.62 296 PRO A C 1
ATOM 2329 O O . PRO A 1 296 ? -10.848 5.061 32.369 1.00 89.62 296 PRO A O 1
ATOM 2332 N N . TYR A 1 297 ? -11.527 4.016 30.489 1.00 92.19 297 TYR A N 1
ATOM 2333 C CA . TYR A 1 297 ? -10.429 3.051 30.439 1.00 92.19 297 TYR A CA 1
ATOM 2334 C C . TYR A 1 297 ? -9.084 3.738 30.154 1.00 92.19 297 TYR A C 1
ATOM 2336 O O . TYR A 1 297 ? -8.143 3.545 30.918 1.00 92.19 297 TYR A O 1
ATOM 2344 N N . ASN A 1 298 ? -9.003 4.595 29.130 1.00 91.00 298 ASN A N 1
ATOM 2345 C CA . ASN A 1 298 ? -7.788 5.361 28.819 1.00 91.00 298 ASN A CA 1
ATOM 2346 C C . ASN A 1 298 ? -7.371 6.289 29.962 1.00 91.00 298 ASN A C 1
ATOM 2348 O O . ASN A 1 298 ? -6.181 6.425 30.235 1.00 91.00 298 ASN A O 1
ATOM 2352 N N . ASP A 1 299 ? -8.341 6.890 30.650 1.00 88.31 299 ASP A N 1
ATOM 2353 C CA . ASP A 1 299 ? -8.078 7.774 31.787 1.00 88.31 299 ASP A CA 1
ATOM 2354 C C . ASP A 1 299 ? -7.489 7.010 32.998 1.00 88.31 299 ASP A C 1
ATOM 2356 O O . ASP A 1 299 ? -6.762 7.600 33.796 1.00 88.31 299 ASP A O 1
ATOM 2360 N N . HIS A 1 300 ? -7.771 5.705 33.134 1.00 90.69 300 HIS A N 1
ATOM 2361 C CA . HIS A 1 300 ? -7.269 4.853 34.228 1.00 90.69 300 HIS A CA 1
ATOM 2362 C C . HIS A 1 300 ? -5.970 4.120 33.876 1.00 90.69 300 HIS A C 1
ATOM 2364 O O . HIS A 1 300 ? -5.020 4.137 34.653 1.00 90.69 300 HIS A O 1
ATOM 2370 N N . TYR A 1 301 ? -5.917 3.492 32.700 1.00 87.62 301 TYR A N 1
ATOM 2371 C CA . TYR A 1 301 ? -4.810 2.632 32.266 1.00 87.62 301 TYR A CA 1
ATOM 2372 C C . TYR A 1 301 ? -3.777 3.337 31.374 1.00 87.62 301 TYR A C 1
ATOM 2374 O O . TYR A 1 301 ? -2.712 2.779 31.111 1.00 87.62 301 TYR A O 1
ATOM 2382 N N . GLY A 1 302 ? -4.075 4.551 30.908 1.00 87.06 302 GLY A N 1
ATOM 2383 C CA . GLY A 1 302 ? -3.242 5.309 29.981 1.00 87.06 302 GLY A CA 1
ATOM 2384 C C . GLY A 1 302 ? -3.490 4.968 28.507 1.00 87.06 302 GLY A C 1
ATOM 2385 O O . GLY A 1 302 ? -3.953 3.882 28.148 1.00 87.06 302 GLY A O 1
ATOM 2386 N N . PHE A 1 303 ? -3.141 5.915 27.631 1.00 84.31 303 PHE A N 1
ATOM 2387 C CA . PHE A 1 303 ? -3.360 5.803 26.184 1.00 84.31 303 PHE A CA 1
ATOM 2388 C C . PHE A 1 303 ? -2.586 4.648 25.533 1.00 84.31 303 PHE A C 1
ATOM 2390 O O . PHE A 1 303 ? -3.109 4.035 24.615 1.00 84.31 303 PHE A O 1
ATOM 2397 N N . GLU A 1 304 ? -1.400 4.280 26.030 1.00 79.62 304 GLU A N 1
ATOM 2398 C CA . GLU A 1 304 ? -0.633 3.143 25.485 1.00 79.62 304 GLU A CA 1
ATOM 2399 C C . GLU A 1 304 ? -1.371 1.801 25.652 1.00 79.62 304 GLU A C 1
ATOM 2401 O O . GLU A 1 304 ? -1.404 0.965 24.741 1.00 79.62 304 GLU A O 1
ATOM 2406 N N . LYS A 1 305 ? -2.023 1.596 26.806 1.00 83.25 305 LYS A N 1
ATOM 2407 C CA . LYS A 1 305 ? -2.902 0.438 27.012 1.00 83.25 305 LYS A CA 1
ATOM 2408 C C . LYS A 1 305 ? -4.163 0.547 26.157 1.00 83.25 305 LYS A C 1
ATOM 2410 O O . LYS A 1 305 ? -4.600 -0.465 25.620 1.00 83.25 305 LYS A O 1
ATOM 2415 N N . GLY A 1 306 ? -4.717 1.747 25.985 1.00 87.19 306 GLY A N 1
ATOM 2416 C CA . GLY A 1 306 ? -5.810 2.013 25.044 1.00 87.19 306 GLY A CA 1
ATOM 2417 C C . GLY A 1 306 ? -5.493 1.589 23.611 1.00 87.19 306 GLY A C 1
ATOM 2418 O O . GLY A 1 306 ? -6.244 0.839 22.991 1.00 87.19 306 GLY A O 1
ATOM 2419 N N . ASP A 1 307 ? -4.332 1.998 23.115 1.00 80.38 307 ASP A N 1
ATOM 2420 C CA . ASP A 1 307 ? -3.814 1.640 21.796 1.00 80.38 307 ASP A CA 1
ATOM 2421 C C . ASP A 1 307 ? -3.658 0.124 21.635 1.00 80.38 307 ASP A C 1
ATOM 2423 O O . ASP A 1 307 ? -3.938 -0.438 20.574 1.00 80.38 307 ASP A O 1
ATOM 2427 N N . THR A 1 308 ? -3.252 -0.558 22.709 1.00 84.00 308 THR A N 1
ATOM 2428 C CA . THR A 1 308 ? -3.163 -2.023 22.748 1.00 84.00 308 THR A CA 1
ATOM 2429 C C . THR A 1 308 ? -4.539 -2.674 22.605 1.00 84.00 308 THR A C 1
ATOM 2431 O O . THR A 1 308 ? -4.665 -3.654 21.871 1.00 84.00 308 THR A O 1
ATOM 2434 N N . VAL A 1 309 ? -5.587 -2.120 23.227 1.00 89.62 309 VAL A N 1
ATOM 2435 C CA . VAL A 1 309 ? -6.970 -2.604 23.056 1.00 89.62 309 VAL A CA 1
ATOM 2436 C C . VAL A 1 309 ? -7.416 -2.462 21.599 1.00 89.62 309 VAL A C 1
ATOM 2438 O O . VAL A 1 309 ? -7.931 -3.423 21.032 1.00 89.62 309 VAL A O 1
ATOM 2441 N N . ILE A 1 310 ? -7.178 -1.303 20.973 1.00 87.44 310 ILE A N 1
ATOM 2442 C CA . ILE A 1 310 ? -7.540 -1.046 19.566 1.00 87.44 310 ILE A CA 1
ATOM 2443 C C . ILE A 1 310 ? -6.842 -2.053 18.645 1.00 87.44 310 ILE A C 1
ATOM 2445 O O . ILE A 1 310 ? -7.495 -2.681 17.810 1.00 87.44 310 ILE A O 1
ATOM 2449 N N . LYS A 1 311 ? -5.528 -2.251 18.810 1.00 83.12 311 LYS A N 1
ATOM 2450 C CA . LYS A 1 311 ? -4.755 -3.232 18.029 1.00 83.12 311 LYS A CA 1
ATOM 2451 C C . LYS A 1 311 ? -5.265 -4.656 18.235 1.00 83.12 311 LYS A C 1
ATOM 2453 O O . LYS A 1 311 ? -5.463 -5.373 17.262 1.00 83.12 311 LYS A O 1
ATOM 2458 N N . THR A 1 312 ? -5.540 -5.034 19.482 1.00 87.12 312 THR A N 1
ATOM 2459 C CA . THR A 1 312 ? -6.058 -6.366 19.827 1.00 87.12 312 THR A CA 1
ATOM 2460 C C . THR A 1 312 ? -7.409 -6.618 19.161 1.00 87.12 312 THR A C 1
ATOM 2462 O O . THR A 1 312 ? -7.594 -7.654 18.528 1.00 87.12 312 THR A O 1
ATOM 2465 N N . LEU A 1 313 ? -8.335 -5.656 19.233 1.00 93.06 313 LEU A N 1
ATOM 2466 C CA . LEU A 1 313 ? -9.634 -5.769 18.570 1.00 93.06 313 LEU A CA 1
ATOM 2467 C C . LEU A 1 313 ? -9.492 -5.842 17.044 1.00 93.06 313 LEU A C 1
ATOM 2469 O O . LEU A 1 313 ? -10.211 -6.604 16.407 1.00 93.06 313 LEU A O 1
ATOM 2473 N N . SER A 1 314 ? -8.539 -5.107 16.467 1.00 88.38 314 SER A N 1
ATOM 2474 C CA . SER A 1 314 ? -8.266 -5.141 15.024 1.00 88.38 314 SER A CA 1
ATOM 2475 C C . SER A 1 314 ? -7.840 -6.537 14.567 1.00 88.38 314 SER A C 1
ATOM 2477 O O . SER A 1 314 ? -8.449 -7.081 13.649 1.00 88.38 314 SER A O 1
ATOM 2479 N N . CYS A 1 315 ? -6.883 -7.153 15.268 1.00 86.56 315 CYS A N 1
ATOM 2480 C CA . CYS A 1 315 ? -6.457 -8.525 14.985 1.00 86.56 315 CYS A CA 1
ATOM 2481 C C . CYS A 1 315 ? -7.604 -9.526 15.171 1.00 86.56 315 CYS A C 1
ATOM 2483 O O . CYS A 1 315 ? -7.807 -10.387 14.326 1.00 86.56 315 CYS A O 1
ATOM 2485 N N . ILE A 1 316 ? -8.411 -9.380 16.229 1.00 90.38 316 ILE A N 1
ATOM 2486 C CA . ILE A 1 316 ? -9.573 -10.253 16.460 1.00 90.38 316 ILE A CA 1
ATOM 2487 C C . ILE A 1 316 ? -10.583 -10.162 15.315 1.00 90.38 316 ILE A C 1
ATOM 2489 O O . ILE A 1 316 ? -11.155 -11.182 14.929 1.00 90.38 316 ILE A O 1
ATOM 2493 N N . ILE A 1 317 ? -10.837 -8.960 14.791 1.00 91.62 317 ILE A N 1
ATOM 2494 C CA . ILE A 1 317 ? -11.738 -8.768 13.652 1.00 91.62 317 ILE A CA 1
ATOM 2495 C C . ILE A 1 317 ? -11.188 -9.506 12.427 1.00 91.62 317 ILE A C 1
ATOM 2497 O O . ILE A 1 317 ? -11.935 -10.259 11.807 1.00 91.62 317 ILE A O 1
ATOM 2501 N N . GLU A 1 318 ? -9.902 -9.345 12.113 1.00 87.94 318 GLU A N 1
ATOM 2502 C CA . GLU A 1 318 ? -9.259 -10.018 10.976 1.00 87.94 318 GLU A CA 1
ATOM 2503 C C . GLU A 1 318 ? -9.256 -11.548 11.134 1.00 87.94 318 GLU A C 1
ATOM 2505 O O . GLU A 1 318 ? -9.719 -12.249 10.238 1.00 87.94 318 GLU A O 1
ATOM 2510 N N . ASP A 1 319 ? -8.862 -12.072 12.299 1.00 85.56 319 ASP A N 1
ATOM 2511 C CA . ASP A 1 319 ? -8.840 -13.514 12.609 1.00 85.56 319 ASP A CA 1
ATOM 2512 C C . ASP A 1 319 ? -10.248 -14.140 12.670 1.00 85.56 319 ASP A C 1
ATOM 2514 O O . ASP A 1 319 ? -10.446 -15.366 12.580 1.00 85.56 319 ASP A O 1
ATOM 2518 N N . SER A 1 320 ? -11.269 -13.304 12.873 1.00 88.62 320 SER A N 1
ATOM 2519 C CA . SER A 1 320 ? -12.660 -13.746 12.871 1.00 88.62 320 SER A CA 1
ATOM 2520 C C . SER A 1 320 ? -13.173 -14.039 11.464 1.00 88.62 320 SER A C 1
ATOM 2522 O O . SER A 1 320 ? -14.035 -14.912 11.330 1.00 88.62 320 SER A O 1
ATOM 2524 N N . LEU A 1 321 ? -12.600 -13.399 10.443 1.00 84.94 321 LEU A N 1
ATOM 2525 C CA . LEU A 1 321 ? -12.910 -13.608 9.032 1.00 84.94 321 LEU A CA 1
ATOM 2526 C C . LEU A 1 321 ? -12.110 -14.807 8.490 1.00 84.94 321 LEU A C 1
ATOM 2528 O O . LEU A 1 321 ? -10.912 -14.937 8.727 1.00 84.94 321 LEU A O 1
ATOM 2532 N N . LYS A 1 322 ? -12.766 -15.741 7.791 1.00 71.88 322 LYS A N 1
ATOM 2533 C CA . LYS A 1 322 ? -12.072 -16.902 7.202 1.00 71.88 322 LYS A CA 1
ATOM 2534 C C . LYS A 1 322 ? -11.398 -16.516 5.881 1.00 71.88 322 LYS A C 1
ATOM 2536 O O . LYS A 1 322 ? -11.979 -15.705 5.166 1.00 71.88 322 LYS A O 1
ATOM 2541 N N . PRO A 1 323 ? -10.282 -17.167 5.481 1.00 58.44 323 PRO A N 1
ATOM 2542 C CA . PRO A 1 323 ? -9.639 -16.992 4.166 1.00 58.44 323 PRO A CA 1
ATOM 2543 C C . PRO A 1 323 ? -10.617 -17.024 2.983 1.00 58.44 323 PRO A C 1
ATOM 2545 O O . PRO A 1 323 ? -10.520 -16.208 2.078 1.00 58.44 323 PRO A O 1
ATOM 2548 N N . GLU A 1 324 ? -11.592 -17.933 3.030 1.00 60.16 324 GLU A N 1
ATOM 2549 C CA . GLU A 1 324 ? -12.633 -18.115 2.006 1.00 60.16 324 GLU A CA 1
ATOM 2550 C C . GLU A 1 324 ? -13.664 -16.972 1.982 1.00 60.16 324 GLU A C 1
ATOM 2552 O O . GLU A 1 324 ? -14.282 -16.711 0.953 1.00 60.16 324 GLU A O 1
ATOM 2557 N N . ASP A 1 325 ? -13.837 -16.275 3.108 1.00 62.00 325 ASP A N 1
ATOM 2558 C CA . ASP A 1 325 ? -14.796 -15.186 3.275 1.00 62.00 325 ASP A CA 1
ATOM 2559 C C . ASP A 1 325 ? -14.163 -13.803 3.021 1.00 62.00 325 ASP A C 1
ATOM 2561 O O . ASP A 1 325 ? -14.913 -12.840 2.837 1.00 62.00 325 ASP A O 1
ATOM 2565 N N . PHE A 1 326 ? -12.823 -13.683 2.981 1.00 58.34 326 PHE A N 1
ATOM 2566 C CA . PHE A 1 326 ? -12.101 -12.409 2.783 1.00 58.34 326 PHE A CA 1
ATOM 2567 C C . PHE A 1 326 ? -12.456 -11.729 1.460 1.00 58.34 326 PHE A C 1
ATOM 2569 O O . PHE A 1 326 ? -12.651 -10.520 1.442 1.00 58.34 326 PHE A O 1
ATOM 2576 N N . ASP A 1 327 ? -12.637 -12.488 0.377 1.00 59.62 327 ASP A N 1
ATOM 2577 C CA . ASP A 1 327 ? -13.022 -11.912 -0.920 1.00 59.62 327 ASP A CA 1
ATOM 2578 C C . ASP A 1 327 ? -14.434 -11.291 -0.894 1.00 59.62 327 ASP A C 1
ATOM 2580 O O . ASP A 1 327 ? -14.779 -10.458 -1.733 1.00 59.62 327 ASP A O 1
ATOM 2584 N N . SER A 1 328 ? -15.263 -11.671 0.086 1.00 74.06 328 SER A N 1
ATOM 2585 C CA . SER A 1 328 ? -16.637 -11.178 0.260 1.00 74.06 328 SER A CA 1
ATOM 2586 C C . SER A 1 328 ? -16.824 -10.260 1.476 1.00 74.06 328 SER A C 1
ATOM 2588 O O . SER A 1 328 ? -17.899 -9.669 1.656 1.00 74.06 328 SER A O 1
ATOM 2590 N N . SER A 1 329 ? -15.785 -10.087 2.295 1.00 85.44 329 SER A N 1
ATOM 2591 C CA . SER A 1 329 ? -15.837 -9.389 3.581 1.00 85.44 329 SER A CA 1
ATOM 2592 C C . SER A 1 329 ? -14.806 -8.269 3.647 1.00 85.44 329 SER A C 1
ATOM 2594 O O . SER A 1 329 ? -13.720 -8.360 3.096 1.00 85.44 329 SER A O 1
ATOM 2596 N N . PHE A 1 330 ? -15.142 -7.191 4.340 1.00 88.88 330 PHE A N 1
ATOM 2597 C CA . PHE A 1 330 ? -14.284 -6.022 4.471 1.00 88.88 330 PHE A CA 1
ATOM 2598 C C . PHE A 1 330 ? -14.295 -5.544 5.918 1.00 88.88 330 PHE A C 1
ATOM 2600 O O . PHE A 1 330 ? -15.364 -5.294 6.472 1.00 88.88 330 PHE A O 1
ATOM 2607 N N . ALA A 1 331 ? -13.121 -5.388 6.520 1.00 90.38 331 ALA A N 1
ATOM 2608 C CA . ALA A 1 331 ? -12.954 -4.787 7.838 1.00 90.38 331 ALA A CA 1
ATOM 2609 C C . ALA A 1 331 ? -12.371 -3.379 7.698 1.00 90.38 331 ALA A C 1
ATOM 2611 O O . ALA A 1 331 ? -11.520 -3.131 6.847 1.00 90.38 331 ALA A O 1
ATOM 2612 N N . GLY A 1 332 ? -12.815 -2.454 8.542 1.00 88.94 332 GLY A N 1
ATOM 2613 C CA . GLY A 1 332 ? -12.303 -1.093 8.580 1.00 88.94 332 GLY A CA 1
ATOM 2614 C C . GLY A 1 332 ? -12.349 -0.480 9.976 1.00 88.94 332 GLY A C 1
ATOM 2615 O O . GLY A 1 332 ? -13.082 -0.930 10.856 1.00 88.94 332 GLY A O 1
ATOM 2616 N N . HIS A 1 333 ? -11.569 0.578 10.166 1.00 88.12 333 HIS A N 1
ATOM 2617 C CA . HIS A 1 333 ? -11.477 1.349 11.399 1.00 88.12 333 HIS A CA 1
ATOM 2618 C C . HIS A 1 333 ? -11.817 2.816 11.111 1.00 88.12 333 HIS A C 1
ATOM 2620 O O . HIS A 1 333 ? -11.066 3.532 10.447 1.00 88.12 333 HIS A O 1
ATOM 2626 N N . ILE A 1 334 ? -12.965 3.265 11.625 1.00 85.81 334 ILE A N 1
ATOM 2627 C CA . ILE A 1 334 ? -13.497 4.621 11.424 1.00 85.81 334 ILE A CA 1
ATOM 2628 C C . ILE A 1 334 ? -12.669 5.642 12.214 1.00 85.81 334 ILE A C 1
ATOM 2630 O O . ILE A 1 334 ? -12.299 6.693 11.683 1.00 85.81 334 ILE A O 1
ATOM 2634 N N . GLY A 1 335 ? -12.355 5.318 13.471 1.00 82.06 335 GLY A N 1
ATOM 2635 C CA . GLY A 1 335 ? -11.467 6.084 14.345 1.00 82.06 335 GLY A CA 1
ATOM 2636 C C . GLY A 1 335 ? -11.773 5.874 15.830 1.00 82.06 335 GLY A C 1
ATOM 2637 O O . GLY A 1 335 ? -12.909 5.599 16.198 1.00 82.06 335 GLY A O 1
ATOM 2638 N N . GLY A 1 336 ? -10.769 6.054 16.692 1.00 84.12 336 GLY A N 1
ATOM 2639 C CA . GLY A 1 336 ? -10.929 5.887 18.138 1.00 84.12 336 GLY A CA 1
ATOM 2640 C C . GLY A 1 336 ? -11.319 4.455 18.512 1.00 84.12 336 GLY A C 1
ATOM 2641 O O . GLY A 1 336 ? -10.532 3.533 18.338 1.00 84.12 336 GLY A O 1
ATOM 2642 N N . ASP A 1 337 ? -12.522 4.298 19.051 1.00 89.88 337 ASP A N 1
ATOM 2643 C CA . ASP A 1 337 ? -13.146 3.038 19.456 1.00 89.88 337 ASP A CA 1
ATOM 2644 C C . ASP A 1 337 ? -14.123 2.460 18.414 1.00 89.88 337 ASP A C 1
ATOM 2646 O O . ASP A 1 337 ? -14.757 1.443 18.691 1.00 89.88 337 ASP A O 1
ATOM 2650 N N . ASP A 1 338 ? -14.246 3.079 17.231 1.00 89.81 338 ASP A N 1
ATOM 2651 C CA . ASP A 1 338 ? -15.242 2.743 16.207 1.00 89.81 338 ASP A CA 1
ATOM 2652 C C . ASP A 1 338 ? -14.698 1.907 15.040 1.00 89.81 338 ASP A C 1
ATOM 2654 O O . ASP A 1 338 ? -13.940 2.392 14.197 1.00 89.81 338 ASP A O 1
ATOM 2658 N N . PHE A 1 339 ? -15.188 0.678 14.905 1.00 93.50 339 PHE A N 1
ATOM 2659 C CA . PHE A 1 339 ? -14.846 -0.255 13.832 1.00 93.50 339 PHE A CA 1
ATOM 2660 C C . PHE A 1 339 ? -16.069 -0.618 12.992 1.00 93.50 339 PHE A C 1
ATOM 2662 O O . PHE A 1 339 ? -17.219 -0.488 13.418 1.00 93.50 339 PHE A O 1
ATOM 2669 N N . ILE A 1 340 ? -15.818 -1.095 11.776 1.00 93.00 340 ILE A N 1
ATOM 2670 C CA . ILE A 1 340 ? -16.861 -1.534 10.857 1.00 93.00 340 ILE A CA 1
ATOM 2671 C C . ILE A 1 340 ? -16.449 -2.825 10.166 1.00 93.00 340 ILE A C 1
ATOM 2673 O O . ILE A 1 340 ? -15.301 -2.985 9.756 1.00 93.00 340 ILE A O 1
ATOM 2677 N N . VAL A 1 341 ? -17.401 -3.734 10.002 1.00 94.19 341 VAL A N 1
ATOM 2678 C CA . VAL A 1 341 ? -17.219 -4.933 9.190 1.00 94.19 341 VAL A CA 1
ATOM 2679 C C . VAL A 1 341 ? -18.394 -5.072 8.234 1.00 94.19 341 VAL A C 1
ATOM 2681 O O . VAL A 1 341 ? -19.552 -5.003 8.642 1.00 94.19 341 VAL A O 1
ATOM 2684 N N . ILE A 1 342 ? -18.100 -5.241 6.952 1.00 92.25 342 ILE A N 1
ATOM 2685 C CA . ILE A 1 342 ? -19.073 -5.374 5.871 1.00 92.25 342 ILE A CA 1
ATOM 2686 C C . ILE A 1 342 ? -18.958 -6.795 5.335 1.00 92.25 342 ILE A C 1
ATOM 2688 O O . ILE A 1 342 ? -17.883 -7.200 4.909 1.00 92.25 342 ILE A O 1
ATOM 2692 N N . MET A 1 343 ? -20.041 -7.565 5.358 1.00 92.38 343 MET A N 1
ATOM 2693 C CA . MET A 1 343 ? -20.001 -8.981 4.975 1.00 92.38 343 MET A CA 1
ATOM 2694 C C . MET A 1 343 ? -21.370 -9.477 4.490 1.00 92.38 343 MET A C 1
ATOM 2696 O O . MET A 1 343 ? -22.361 -8.754 4.626 1.00 92.38 343 MET A O 1
ATOM 2700 N N . PRO A 1 344 ? -21.468 -10.686 3.912 1.00 89.31 344 PRO A N 1
ATOM 2701 C CA . PRO A 1 344 ? -22.752 -11.269 3.545 1.00 89.31 344 PRO A CA 1
ATOM 2702 C C . PRO A 1 344 ? -23.695 -11.437 4.759 1.00 89.31 344 PRO A C 1
ATOM 2704 O O . PRO A 1 344 ? -23.245 -11.845 5.837 1.00 89.31 344 PRO A O 1
ATOM 2707 N N . PRO A 1 345 ? -25.011 -11.183 4.616 1.00 89.12 345 PRO A N 1
ATOM 2708 C CA . PRO A 1 345 ? -25.969 -11.230 5.730 1.00 89.12 345 PRO A CA 1
ATOM 2709 C C . PRO A 1 345 ? -26.095 -12.588 6.430 1.00 89.12 345 PRO A C 1
ATOM 2711 O O . PRO A 1 345 ? -26.562 -12.662 7.570 1.00 89.12 345 PRO A O 1
ATOM 2714 N N . GLN A 1 346 ? -25.694 -13.661 5.744 1.00 87.88 346 GLN A N 1
ATOM 2715 C CA . GLN A 1 346 ? -25.758 -15.040 6.224 1.00 87.88 346 GLN A CA 1
ATOM 2716 C C . GLN A 1 346 ? -24.681 -15.338 7.275 1.00 87.88 346 GLN A C 1
ATOM 2718 O O . GLN A 1 346 ? -24.893 -16.194 8.132 1.00 87.88 346 GLN A O 1
ATOM 2723 N N . ILE A 1 347 ? -23.547 -14.631 7.227 1.00 90.06 347 ILE A N 1
ATOM 2724 C CA . ILE A 1 347 ? -22.405 -14.864 8.124 1.00 90.06 347 ILE A CA 1
ATOM 2725 C C . ILE A 1 347 ? -22.248 -13.781 9.201 1.00 90.06 347 ILE A C 1
ATOM 2727 O O . ILE A 1 347 ? -21.494 -13.981 10.151 1.00 90.06 347 ILE A O 1
ATOM 2731 N N . SER A 1 348 ? -22.997 -12.674 9.105 1.00 91.56 348 SER A N 1
ATOM 2732 C CA . SER A 1 348 ? -22.870 -11.512 9.997 1.00 91.56 348 SER A CA 1
ATOM 2733 C C . SER A 1 348 ? -22.993 -11.846 11.477 1.00 91.56 348 SER A C 1
ATOM 2735 O O . SER A 1 348 ? -22.114 -11.502 12.265 1.00 91.56 348 SER A O 1
ATOM 2737 N N . LEU A 1 349 ? -24.051 -12.556 11.862 1.00 91.44 349 LEU A N 1
ATOM 2738 C CA . LEU A 1 349 ? -24.307 -12.876 13.263 1.00 91.44 349 LEU A CA 1
ATOM 2739 C C . LEU A 1 349 ? -23.259 -13.852 13.850 1.00 91.44 349 LEU A C 1
ATOM 2741 O O . LEU A 1 349 ? -22.657 -13.484 14.859 1.00 91.44 349 LEU A O 1
ATOM 2745 N N . PRO A 1 350 ? -22.949 -15.010 13.221 1.00 92.50 350 PRO A N 1
ATOM 2746 C CA . PRO A 1 350 ? -21.898 -15.908 13.711 1.00 92.50 350 PRO A CA 1
ATOM 2747 C C . PRO A 1 350 ? -20.524 -15.243 13.856 1.00 92.50 350 PRO A C 1
ATOM 2749 O O . PRO A 1 350 ? -19.813 -15.488 14.830 1.00 92.50 350 PRO A O 1
ATOM 2752 N N . VAL A 1 351 ? -20.138 -14.388 12.902 1.00 93.25 351 VAL A N 1
ATOM 2753 C CA . VAL A 1 351 ? -18.857 -13.669 12.961 1.00 93.25 351 VAL A CA 1
ATOM 2754 C C . VAL A 1 351 ? -18.854 -12.660 14.109 1.00 93.25 351 VAL A C 1
ATOM 2756 O O . VAL A 1 351 ? -17.883 -12.597 14.857 1.00 93.25 351 VAL A O 1
ATOM 2759 N N . CYS A 1 352 ? -19.942 -11.913 14.314 1.00 94.38 352 CYS A N 1
ATOM 2760 C CA . CYS A 1 352 ? -20.045 -10.966 15.428 1.00 94.38 352 CYS A CA 1
ATOM 2761 C C . CYS A 1 352 ? -19.973 -11.663 16.799 1.00 94.38 352 CYS A C 1
ATOM 2763 O O . CYS A 1 352 ? -19.313 -11.163 17.708 1.00 94.38 352 CYS A O 1
ATOM 2765 N N . GLU A 1 353 ? -20.597 -12.834 16.949 1.00 94.25 353 GLU A N 1
ATOM 2766 C CA . GLU A 1 353 ? -20.498 -13.653 18.168 1.00 94.25 353 GLU A CA 1
ATOM 2767 C C . GLU A 1 353 ? -19.064 -14.161 18.404 1.00 94.25 353 GLU A C 1
ATOM 2769 O O . GLU A 1 353 ? -18.560 -14.134 19.534 1.00 94.25 353 GLU A O 1
ATOM 2774 N N . LYS A 1 354 ? -18.369 -14.569 17.334 1.00 94.38 354 LYS A N 1
ATOM 2775 C CA . LYS A 1 354 ? -16.949 -14.947 17.383 1.00 94.38 354 LYS A CA 1
ATOM 2776 C C . LYS A 1 354 ? -16.052 -13.773 17.796 1.00 94.38 354 LYS A C 1
ATOM 2778 O O . LYS A 1 354 ? -15.167 -13.962 18.628 1.00 94.38 354 LYS A O 1
ATOM 2783 N N . ILE A 1 355 ? -16.298 -12.570 17.274 1.00 94.81 355 ILE A N 1
ATOM 2784 C CA . ILE A 1 355 ? -15.551 -11.359 17.650 1.00 94.81 355 ILE A CA 1
ATOM 2785 C C . ILE A 1 355 ? -15.739 -11.061 19.143 1.00 94.81 355 ILE A C 1
ATOM 2787 O O . ILE A 1 355 ? -14.752 -10.846 19.843 1.00 94.81 355 ILE A O 1
ATOM 2791 N N . ILE A 1 356 ? -16.979 -11.101 19.650 1.00 94.69 356 ILE A N 1
ATOM 2792 C CA . ILE A 1 356 ? -17.273 -10.874 21.077 1.00 94.69 356 ILE A CA 1
ATOM 2793 C C . ILE A 1 356 ? -16.548 -11.883 21.959 1.00 94.69 356 ILE A C 1
ATOM 2795 O O . ILE A 1 356 ? -15.797 -11.487 22.846 1.00 94.69 356 ILE A O 1
ATOM 2799 N N . SER A 1 357 ? -16.738 -13.177 21.701 1.00 93.88 357 SER A N 1
ATOM 2800 C CA . SER A 1 357 ? -16.120 -14.237 22.507 1.00 93.88 357 SER A CA 1
ATOM 2801 C C . SER A 1 357 ? -14.590 -14.161 22.499 1.00 93.88 357 SER A C 1
ATOM 2803 O O . SER A 1 357 ? -13.953 -14.312 23.544 1.00 93.88 357 SER A O 1
ATOM 2805 N N . SER A 1 358 ? -13.994 -13.858 21.343 1.00 92.88 358 SER A N 1
ATOM 2806 C CA . SER A 1 358 ? -12.544 -13.689 21.211 1.00 92.88 358 SER A CA 1
ATOM 2807 C C . SER A 1 358 ? -12.057 -12.456 21.976 1.00 92.88 358 SER A C 1
ATOM 2809 O O . SER A 1 358 ? -11.079 -12.546 22.714 1.00 92.88 358 SER A O 1
ATOM 2811 N N . PHE A 1 359 ? -12.769 -11.329 21.894 1.00 93.50 359 PHE A N 1
ATOM 2812 C CA . PHE A 1 359 ? -12.439 -10.122 22.654 1.00 93.50 359 PHE A CA 1
ATOM 2813 C C . PHE A 1 359 ? -12.526 -10.353 24.163 1.00 93.50 359 PHE A C 1
ATOM 2815 O O . PHE A 1 359 ? -11.576 -10.056 24.889 1.00 93.50 359 PHE A O 1
ATOM 2822 N N . GLU A 1 360 ? -13.605 -10.974 24.635 1.00 92.56 360 GLU A N 1
ATOM 2823 C CA . GLU A 1 360 ? -13.794 -11.290 26.053 1.00 92.56 360 GLU A CA 1
ATOM 2824 C C . GLU A 1 360 ? -12.685 -12.199 26.608 1.00 92.56 360 GLU A C 1
ATOM 2826 O O . GLU A 1 360 ? -12.238 -12.006 27.740 1.00 92.56 360 GLU A O 1
ATOM 2831 N N . SER A 1 361 ? -12.151 -13.116 25.792 1.00 92.00 361 SER A N 1
ATOM 2832 C CA . SER A 1 361 ? -11.019 -13.974 26.175 1.00 92.00 361 SER A CA 1
ATOM 2833 C C . SER A 1 361 ? -9.697 -13.221 26.389 1.00 92.00 361 SER A C 1
ATOM 2835 O O . SER A 1 361 ? -8.820 -13.709 27.102 1.00 92.00 361 SER A O 1
ATOM 2837 N N . THR A 1 362 ? -9.558 -12.016 25.825 1.00 91.56 362 THR A N 1
ATOM 2838 C CA . THR A 1 362 ? -8.351 -11.177 25.952 1.00 91.56 362 THR A CA 1
ATOM 2839 C C . THR A 1 362 ? -8.415 -10.184 27.115 1.00 91.56 362 THR A C 1
ATOM 2841 O O . THR A 1 362 ? -7.386 -9.633 27.511 1.00 91.56 362 THR A O 1
ATOM 2844 N N . LEU A 1 363 ? -9.587 -10.005 27.742 1.00 90.25 363 LEU A N 1
ATOM 2845 C CA . LEU A 1 363 ? -9.774 -9.105 28.888 1.00 90.25 363 LEU A CA 1
ATOM 2846 C C . LEU A 1 363 ? -8.781 -9.304 30.048 1.00 90.25 363 LEU A C 1
ATOM 2848 O O . LEU A 1 363 ? -8.375 -8.277 30.600 1.00 90.25 363 LEU A O 1
ATOM 2852 N N . PRO A 1 364 ? -8.345 -10.534 30.411 1.00 88.88 364 PRO A N 1
ATOM 2853 C CA . PRO A 1 364 ? -7.367 -10.734 31.483 1.00 88.88 364 PRO A CA 1
ATOM 2854 C C . PRO A 1 364 ? -5.997 -10.106 31.202 1.00 88.88 364 PRO A C 1
ATOM 2856 O O . PRO A 1 364 ? -5.272 -9.794 32.139 1.00 88.88 364 PRO A O 1
ATOM 2859 N N . VAL A 1 365 ? -5.627 -9.954 29.925 1.00 87.75 365 VAL A N 1
ATOM 2860 C CA . VAL A 1 365 ? -4.351 -9.352 29.500 1.00 87.75 365 VAL A CA 1
ATOM 2861 C C . VAL A 1 365 ? -4.481 -7.835 29.372 1.00 87.75 365 VAL A C 1
ATOM 2863 O O . VAL A 1 365 ? -3.526 -7.100 29.613 1.00 87.75 365 VAL A O 1
ATOM 2866 N N . LEU A 1 366 ? -5.669 -7.359 28.993 1.00 89.00 366 LEU A N 1
ATOM 2867 C CA . LEU A 1 366 ? -5.937 -5.933 28.813 1.00 89.00 366 LEU A CA 1
ATOM 2868 C C . LEU A 1 366 ? -6.089 -5.209 30.165 1.00 89.00 366 LEU A C 1
ATOM 2870 O O . LEU A 1 366 ? -5.637 -4.076 30.319 1.00 89.00 366 LEU A O 1
ATOM 2874 N N . HIS A 1 367 ? -6.634 -5.879 31.180 1.00 90.19 367 HIS A N 1
ATOM 2875 C CA . HIS A 1 367 ? -6.800 -5.321 32.524 1.00 90.19 367 HIS A CA 1
ATOM 2876 C C . HIS A 1 367 ? -5.685 -5.778 33.465 1.00 90.19 367 HIS A C 1
ATOM 2878 O O . HIS A 1 367 ? -5.058 -6.814 33.259 1.00 90.19 367 HIS A O 1
ATOM 2884 N N . ASP A 1 368 ? -5.447 -5.012 34.528 1.00 87.62 368 ASP A N 1
ATOM 2885 C CA . ASP A 1 368 ? -4.564 -5.477 35.598 1.00 87.62 368 ASP A CA 1
ATOM 2886 C C . ASP A 1 368 ? -5.215 -6.644 36.349 1.00 87.62 368 ASP A C 1
ATOM 2888 O O . ASP A 1 368 ? -6.441 -6.725 36.468 1.00 87.62 368 ASP A O 1
ATOM 2892 N N . THR A 1 369 ? -4.395 -7.551 36.882 1.00 86.12 369 THR A N 1
ATOM 2893 C CA . THR A 1 369 ? -4.862 -8.785 37.538 1.00 86.12 369 THR A CA 1
ATOM 2894 C C . THR A 1 369 ? -5.831 -8.519 38.691 1.00 86.12 369 THR A C 1
ATOM 2896 O O . THR A 1 369 ? -6.775 -9.282 38.895 1.00 86.12 369 THR A O 1
ATOM 2899 N N . GLU A 1 370 ? -5.630 -7.420 39.421 1.00 87.69 370 GLU A N 1
ATOM 2900 C CA . GLU A 1 370 ? -6.497 -6.998 40.520 1.00 87.69 370 GLU A CA 1
ATOM 2901 C C . GLU A 1 370 ? -7.870 -6.506 40.031 1.00 87.69 370 GLU A C 1
ATOM 2903 O O . GLU A 1 370 ? -8.899 -6.933 40.560 1.00 87.69 370 GLU A O 1
ATOM 2908 N N . ASP A 1 371 ? -7.901 -5.645 39.012 1.00 89.62 371 ASP A N 1
ATOM 2909 C CA . ASP A 1 371 ? -9.143 -5.092 38.458 1.00 89.62 371 ASP A CA 1
ATOM 2910 C C . ASP A 1 371 ? -9.952 -6.173 37.729 1.00 89.62 371 ASP A C 1
ATOM 2912 O O . ASP A 1 371 ? -11.171 -6.275 37.897 1.00 89.62 371 ASP A O 1
ATOM 2916 N N . HIS A 1 372 ? -9.272 -7.054 36.987 1.00 88.69 372 HIS A N 1
ATOM 2917 C CA . HIS A 1 372 ? -9.912 -8.197 36.346 1.00 88.69 372 HIS A CA 1
ATOM 2918 C C . HIS A 1 372 ? -10.534 -9.151 37.373 1.00 88.69 372 HIS A C 1
ATOM 2920 O O . HIS A 1 372 ? -11.684 -9.558 37.210 1.00 88.69 372 HIS A O 1
ATOM 2926 N N . GLY A 1 373 ? -9.819 -9.449 38.466 1.00 87.00 373 GLY A N 1
ATOM 2927 C CA . GLY A 1 373 ? -10.320 -10.305 39.545 1.00 87.00 373 GLY A CA 1
ATOM 2928 C C . GLY A 1 373 ? -11.555 -9.740 40.257 1.00 87.00 373 GLY A C 1
ATOM 2929 O O . GLY A 1 373 ? -12.401 -10.507 40.717 1.00 87.00 373 GLY A O 1
ATOM 2930 N N . LYS A 1 374 ? -11.693 -8.409 40.322 1.00 89.12 374 LYS A N 1
ATOM 2931 C CA . LYS A 1 374 ? -12.879 -7.725 40.870 1.00 89.12 374 LYS A CA 1
ATOM 2932 C C . LYS A 1 374 ? -14.036 -7.631 39.870 1.00 89.12 374 LYS A C 1
ATOM 2934 O O . LYS A 1 374 ? -15.185 -7.492 40.287 1.00 89.12 374 LYS A O 1
ATOM 2939 N N . GLY A 1 375 ? -13.748 -7.685 38.569 1.00 87.44 375 GLY A N 1
ATOM 2940 C CA . GLY A 1 375 ? -14.726 -7.491 37.495 1.00 87.44 375 GLY A CA 1
ATOM 2941 C C . GLY A 1 375 ? -15.084 -6.023 37.222 1.00 87.44 375 GLY A C 1
ATOM 2942 O O . GLY A 1 375 ? -16.041 -5.753 36.494 1.00 87.44 375 GLY A O 1
ATOM 2943 N N . TYR A 1 376 ? -14.345 -5.074 37.802 1.00 90.25 376 TYR A N 1
ATOM 2944 C CA . TYR A 1 376 ? -14.538 -3.635 37.620 1.00 90.25 376 TYR A CA 1
ATOM 2945 C C . TYR A 1 376 ? -13.267 -2.856 37.983 1.00 90.25 376 TYR A C 1
ATOM 2947 O O . TYR A 1 376 ? -12.430 -3.338 38.744 1.00 90.25 376 TYR A O 1
ATOM 2955 N N . TYR A 1 377 ? -13.172 -1.619 37.499 1.00 90.19 377 TYR A N 1
ATOM 2956 C CA . TYR A 1 377 ? -12.142 -0.648 37.871 1.00 90.19 377 TYR A CA 1
ATOM 2957 C C . TYR A 1 377 ? -12.785 0.695 38.249 1.00 90.19 377 TYR A C 1
ATOM 2959 O O . TYR A 1 377 ? -13.945 0.967 37.928 1.00 90.19 377 TYR A O 1
ATOM 2967 N N . ILE A 1 378 ? -12.059 1.535 38.990 1.00 88.44 378 ILE A N 1
ATOM 2968 C CA . ILE A 1 378 ? -12.551 2.84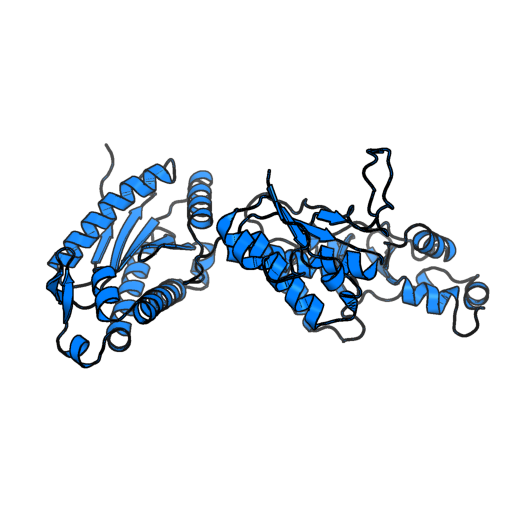5 39.438 1.00 88.44 378 ILE A CA 1
ATOM 2969 C C . ILE A 1 378 ? -11.809 3.923 38.665 1.00 88.44 378 ILE A C 1
ATOM 2971 O O . ILE A 1 378 ? -10.610 4.092 38.850 1.00 88.44 378 ILE A O 1
ATOM 2975 N N . SER A 1 379 ? -12.541 4.686 37.861 1.00 89.12 379 SER A N 1
ATOM 2976 C CA . SER A 1 379 ? -11.993 5.792 37.077 1.00 89.12 379 SER A CA 1
ATOM 2977 C C . SER A 1 379 ? -12.811 7.060 37.303 1.00 89.12 379 SER A C 1
ATOM 2979 O O . SER A 1 379 ? -13.845 7.049 37.979 1.00 89.12 379 SER A O 1
ATOM 2981 N N . LYS A 1 380 ? -12.335 8.183 36.774 1.00 83.56 380 LYS A N 1
ATOM 2982 C CA . LYS A 1 380 ? -13.069 9.444 36.825 1.00 83.56 380 LYS A CA 1
ATOM 2983 C C . LYS A 1 380 ? -14.090 9.513 35.697 1.00 83.56 380 LYS A C 1
ATOM 2985 O O . LYS A 1 380 ? -13.802 9.175 34.552 1.00 83.56 380 LYS A O 1
ATOM 2990 N N . ASN A 1 381 ? -15.288 9.984 36.011 1.00 78.62 381 ASN A N 1
ATOM 2991 C CA . ASN A 1 381 ? -16.306 10.252 35.007 1.00 78.62 381 ASN A CA 1
ATOM 2992 C C . ASN A 1 381 ? -16.131 11.649 34.383 1.00 78.62 381 ASN A C 1
ATOM 2994 O O . ASN A 1 381 ? -15.226 12.412 34.717 1.00 78.62 381 ASN A O 1
ATOM 2998 N N . ARG A 1 382 ? -17.037 12.032 33.473 1.00 72.19 382 ARG A N 1
ATOM 2999 C CA . ARG A 1 382 ? -16.990 13.339 32.782 1.00 72.19 382 ARG A CA 1
ATOM 3000 C C . ARG A 1 382 ? -17.137 14.557 33.713 1.00 72.19 382 ARG A C 1
ATOM 3002 O O . ARG A 1 382 ? -16.970 15.677 33.240 1.00 72.19 382 ARG A O 1
ATOM 3009 N N . ARG A 1 383 ? -17.482 14.355 34.988 1.00 77.75 383 ARG A N 1
ATOM 3010 C CA . ARG A 1 383 ? -17.618 15.384 36.033 1.00 77.75 383 ARG A CA 1
ATOM 3011 C C . ARG A 1 383 ? -16.453 15.369 37.032 1.00 77.75 383 ARG A C 1
ATOM 3013 O O . ARG A 1 383 ? -16.535 16.044 38.049 1.00 77.75 383 ARG A O 1
ATOM 3020 N N . ASP A 1 384 ? -15.384 14.626 36.734 1.00 77.75 384 ASP A N 1
ATOM 3021 C CA . ASP A 1 384 ? -14.206 14.424 37.595 1.00 77.75 384 ASP A CA 1
ATOM 3022 C C . ASP A 1 384 ? -14.505 13.665 38.909 1.00 77.75 384 ASP A C 1
ATOM 3024 O O . ASP A 1 384 ? -13.675 13.608 39.817 1.00 77.75 384 ASP A O 1
ATOM 3028 N N . GLU A 1 385 ? -15.675 13.026 39.003 1.00 85.31 385 GLU A N 1
ATOM 3029 C CA . GLU A 1 385 ? -16.091 12.218 40.152 1.00 85.31 385 GLU A CA 1
ATOM 3030 C C . GLU A 1 385 ? -15.636 10.764 39.975 1.00 85.31 385 GLU A C 1
ATOM 3032 O O . GLU A 1 385 ? -15.632 10.233 38.863 1.00 85.31 385 GLU A O 1
ATOM 3037 N N . LYS A 1 386 ? -15.266 10.098 41.076 1.00 88.69 386 LYS A N 1
ATOM 3038 C CA . LYS A 1 386 ? -14.914 8.671 41.049 1.00 88.69 386 LYS A CA 1
ATOM 3039 C C . LYS A 1 386 ? -16.165 7.832 40.806 1.00 88.69 386 LYS A C 1
ATOM 3041 O O . LYS A 1 386 ? -17.090 7.855 41.613 1.00 88.69 386 LYS A O 1
ATOM 3046 N N . GLU A 1 387 ? -16.148 7.051 39.737 1.00 90.56 387 GLU A N 1
ATOM 3047 C CA . GLU A 1 387 ? -17.228 6.156 39.338 1.00 90.56 387 GLU A CA 1
ATOM 3048 C C . GLU A 1 387 ? -16.675 4.744 39.103 1.00 90.56 387 GLU A C 1
ATOM 3050 O O . GLU A 1 387 ? -15.501 4.555 38.775 1.00 90.56 387 GLU A O 1
ATOM 3055 N N . THR A 1 388 ? -17.510 3.732 39.341 1.00 89.31 388 THR A N 1
ATOM 3056 C CA . THR A 1 388 ? -17.146 2.329 39.115 1.00 89.31 388 THR A CA 1
ATOM 3057 C C . THR A 1 388 ? -17.534 1.928 37.699 1.00 89.31 388 THR A C 1
ATOM 3059 O O . THR A 1 388 ? -18.704 2.023 37.334 1.00 89.31 388 THR A O 1
ATOM 3062 N N . PHE A 1 389 ? -16.566 1.450 36.923 1.00 88.69 389 PHE A N 1
ATOM 3063 C CA . PHE A 1 389 ? -16.758 0.983 35.555 1.00 88.69 389 PHE A CA 1
ATOM 3064 C C . PHE A 1 389 ? -16.549 -0.529 35.486 1.00 88.69 389 PHE A C 1
ATOM 3066 O O . PHE A 1 389 ? -15.580 -1.055 36.029 1.00 88.69 389 PHE A O 1
ATOM 3073 N N . ASN A 1 390 ? -17.456 -1.236 34.809 1.00 90.00 390 ASN A N 1
ATOM 3074 C CA . ASN A 1 390 ? -17.255 -2.653 34.489 1.00 90.00 390 ASN A CA 1
ATOM 3075 C C . ASN A 1 390 ? -16.038 -2.818 33.562 1.00 90.00 390 ASN A C 1
ATOM 3077 O O . ASN A 1 390 ? -15.631 -1.857 32.906 1.00 90.00 390 ASN A O 1
ATOM 3081 N N . LEU A 1 391 ? -15.513 -4.042 33.459 1.00 91.56 391 LEU A N 1
ATOM 3082 C CA . LEU A 1 391 ? -14.502 -4.381 32.450 1.00 91.56 391 LEU A CA 1
ATOM 3083 C C . LEU A 1 391 ? -14.958 -3.993 31.033 1.00 91.56 391 LEU A C 1
ATOM 3085 O O . LEU A 1 391 ? -16.160 -3.891 30.753 1.00 91.56 391 LEU A O 1
ATOM 3089 N N . LEU A 1 392 ? -13.984 -3.797 30.138 1.00 92.94 392 LEU A N 1
ATOM 3090 C CA . LEU A 1 392 ? -14.267 -3.506 28.734 1.00 92.94 392 LEU A CA 1
ATOM 3091 C C . LEU A 1 392 ? -15.204 -4.551 28.120 1.00 92.94 392 LEU A C 1
ATOM 3093 O O . LEU A 1 392 ? -15.126 -5.746 28.390 1.00 92.94 392 LEU A O 1
ATOM 3097 N N . SER A 1 393 ? -16.077 -4.068 27.251 1.00 93.12 393 SER A N 1
ATOM 3098 C CA . SER A 1 393 ? -16.984 -4.872 26.438 1.00 93.12 393 SER A CA 1
ATOM 3099 C C . SER A 1 393 ? -17.184 -4.175 25.101 1.00 93.12 393 SER A C 1
ATOM 3101 O O . SER A 1 393 ? -16.878 -2.987 24.979 1.00 93.12 393 SER A O 1
ATOM 3103 N N . ILE A 1 394 ? -17.717 -4.886 24.112 1.00 94.31 394 ILE A N 1
ATOM 3104 C CA . ILE A 1 394 ? -18.012 -4.300 22.801 1.00 94.31 394 ILE A CA 1
ATOM 3105 C C . ILE A 1 394 ? -19.508 -4.331 22.493 1.00 94.31 394 ILE A C 1
ATOM 3107 O O . ILE A 1 394 ? -20.235 -5.255 22.862 1.00 94.31 394 ILE A O 1
ATOM 3111 N N . SER A 1 395 ? -19.979 -3.298 21.809 1.00 93.06 395 SER A N 1
ATOM 3112 C CA . SER A 1 395 ? -21.346 -3.188 21.307 1.00 93.06 395 SER A CA 1
ATOM 3113 C C . SER A 1 395 ? -21.333 -3.293 19.791 1.00 93.06 395 SER A C 1
ATOM 3115 O O . SER A 1 395 ? -20.658 -2.505 19.132 1.00 93.06 395 SER A O 1
ATOM 3117 N N . ILE A 1 396 ? -22.099 -4.237 19.242 1.00 94.38 396 ILE A N 1
ATOM 3118 C CA . ILE A 1 396 ? -22.187 -4.471 17.801 1.00 94.38 396 ILE A CA 1
ATOM 3119 C C . ILE A 1 396 ? -23.593 -4.148 17.296 1.00 94.38 396 ILE A C 1
ATOM 3121 O O . ILE A 1 396 ? -24.576 -4.764 17.708 1.00 94.38 396 ILE A O 1
ATOM 3125 N N . GLY A 1 397 ? -23.695 -3.186 16.383 1.00 92.56 397 GLY A N 1
ATOM 3126 C CA . GLY A 1 397 ? -24.922 -2.847 15.670 1.00 92.56 397 GLY A CA 1
ATOM 3127 C C . GLY A 1 397 ? -24.890 -3.353 14.231 1.00 92.56 397 GLY A C 1
ATOM 3128 O O . GLY A 1 397 ? -24.052 -2.913 13.451 1.00 92.56 397 GLY A O 1
ATOM 3129 N N . ILE A 1 398 ? -25.809 -4.243 13.861 1.00 92.75 398 ILE A N 1
ATOM 3130 C CA . ILE A 1 398 ? -25.909 -4.818 12.514 1.00 92.75 398 ILE A CA 1
ATOM 3131 C C . ILE A 1 398 ? -27.041 -4.132 11.746 1.00 92.75 398 ILE A C 1
ATOM 3133 O O . ILE A 1 398 ? -28.210 -4.221 12.133 1.00 92.75 398 ILE A O 1
ATOM 3137 N N . VAL A 1 399 ? -26.701 -3.486 10.632 1.00 90.81 399 VAL A N 1
ATOM 3138 C CA . VAL A 1 399 ? -27.652 -2.918 9.668 1.00 90.81 399 VAL A CA 1
ATOM 3139 C C . VAL A 1 399 ? -27.631 -3.764 8.403 1.00 90.81 399 VAL A C 1
ATOM 3141 O O . VAL A 1 399 ? -26.581 -3.921 7.786 1.00 90.81 399 VAL A O 1
ATOM 3144 N N . SER A 1 400 ? -28.786 -4.293 8.004 1.00 87.25 400 SER A N 1
ATOM 3145 C CA . SER A 1 400 ? -28.889 -5.162 6.832 1.00 87.25 400 SER A CA 1
ATOM 3146 C C . SER A 1 400 ? -29.397 -4.416 5.602 1.00 87.25 400 SER A C 1
ATOM 3148 O O . SER A 1 400 ? -30.489 -3.843 5.632 1.00 87.25 400 SER A O 1
ATOM 3150 N N . ALA A 1 401 ? -28.636 -4.469 4.506 1.00 79.44 401 ALA A N 1
ATOM 3151 C CA . ALA A 1 401 ? -29.051 -3.946 3.203 1.00 79.44 401 ALA A CA 1
ATOM 3152 C C . ALA A 1 401 ? -30.083 -4.849 2.492 1.00 79.44 401 ALA A C 1
ATOM 3154 O O . ALA A 1 401 ? -30.621 -4.469 1.456 1.00 79.44 401 ALA A O 1
ATOM 3155 N N . GLU A 1 402 ? -30.378 -6.044 3.024 1.00 72.44 402 GLU A N 1
ATOM 3156 C CA . GLU A 1 402 ? -31.524 -6.856 2.574 1.00 72.44 402 GLU A CA 1
ATOM 3157 C C . GLU A 1 402 ? -32.853 -6.260 3.047 1.00 72.44 402 GLU A C 1
ATOM 3159 O O . GLU A 1 402 ? -33.842 -6.277 2.316 1.00 72.44 402 GLU A O 1
ATOM 3164 N N . VAL A 1 403 ? -32.869 -5.717 4.267 1.00 69.56 403 VAL A N 1
ATOM 3165 C CA . VAL A 1 403 ? -34.067 -5.145 4.900 1.00 69.56 403 VAL A CA 1
ATOM 3166 C C . VAL A 1 403 ? -34.254 -3.685 4.489 1.00 69.56 403 VAL A C 1
ATOM 3168 O O . VAL A 1 403 ? -35.372 -3.243 4.228 1.00 69.56 403 VAL A O 1
ATOM 3171 N N . HIS A 1 404 ? -33.153 -2.937 4.387 1.00 69.19 404 HIS A N 1
ATOM 3172 C CA . HIS A 1 404 ? -33.155 -1.528 4.003 1.00 69.19 404 HIS A CA 1
ATOM 3173 C C . HIS A 1 404 ? -32.673 -1.362 2.563 1.00 69.19 404 HIS A C 1
ATOM 3175 O O . HIS A 1 404 ? -31.545 -1.725 2.244 1.00 69.19 404 HIS A O 1
ATOM 3181 N N . LYS A 1 405 ? -33.460 -0.712 1.693 1.00 71.56 405 LYS A N 1
ATOM 3182 C CA . LYS A 1 405 ? -32.931 -0.205 0.411 1.00 71.56 405 LYS A CA 1
ATOM 3183 C C . LYS A 1 405 ? -32.013 0.988 0.676 1.00 71.56 405 LYS A C 1
ATOM 3185 O O . LYS A 1 405 ? -32.452 2.140 0.662 1.00 71.56 405 LYS A O 1
ATOM 3190 N N . ILE A 1 406 ? -30.742 0.699 0.933 1.00 77.38 406 ILE A N 1
ATOM 3191 C CA . ILE A 1 406 ? -29.710 1.705 1.179 1.00 77.38 406 ILE A CA 1
ATOM 3192 C C . ILE A 1 406 ? -29.375 2.398 -0.142 1.00 77.38 406 ILE A C 1
ATOM 3194 O O . ILE A 1 406 ? -28.870 1.776 -1.072 1.00 77.38 406 ILE A O 1
ATOM 3198 N N . LYS A 1 407 ? -29.651 3.702 -0.226 1.00 77.25 407 LYS A N 1
ATOM 3199 C CA . LYS A 1 407 ? -29.366 4.515 -1.420 1.00 77.25 407 LYS A CA 1
ATOM 3200 C C . LYS A 1 407 ? -28.018 5.226 -1.352 1.00 77.25 407 LYS A C 1
ATOM 3202 O O . LYS A 1 407 ? -27.500 5.645 -2.381 1.00 77.25 407 LYS A O 1
ATOM 3207 N N . SER A 1 408 ? -27.475 5.420 -0.152 1.00 79.12 408 SER A N 1
ATOM 3208 C CA . SER A 1 408 ? -26.206 6.116 0.051 1.00 79.12 408 SER A CA 1
ATOM 3209 C C . SER A 1 408 ? -25.549 5.747 1.378 1.00 79.12 408 SER A C 1
ATOM 3211 O O . SER A 1 408 ? -26.219 5.361 2.340 1.00 79.12 408 SER A O 1
ATOM 3213 N N . PHE A 1 409 ? -24.233 5.953 1.451 1.00 79.50 409 PHE A N 1
ATOM 3214 C CA . PHE A 1 409 ? -23.461 5.835 2.689 1.00 79.50 409 PHE A CA 1
ATOM 3215 C C . PHE A 1 409 ? -24.028 6.696 3.834 1.00 79.50 409 PHE A C 1
ATOM 3217 O O . PHE A 1 409 ? -24.119 6.238 4.969 1.00 79.50 409 PHE A O 1
ATOM 3224 N N . ALA A 1 410 ? -24.477 7.922 3.540 1.00 79.38 410 ALA A N 1
ATOM 3225 C CA . ALA A 1 410 ? -25.042 8.822 4.548 1.00 79.38 410 ALA A CA 1
ATOM 3226 C C . ALA A 1 410 ? -26.326 8.262 5.188 1.00 79.38 410 ALA A C 1
ATOM 3228 O O . ALA A 1 410 ? -26.517 8.378 6.399 1.00 79.38 410 ALA A O 1
ATOM 3229 N N . GLN A 1 411 ? -27.189 7.618 4.393 1.00 81.56 411 GLN A N 1
ATOM 3230 C CA . GLN A 1 411 ? -28.399 6.969 4.901 1.00 81.56 411 GLN A CA 1
ATOM 3231 C C . GLN A 1 411 ? -28.048 5.798 5.829 1.00 81.56 411 GLN A C 1
ATOM 3233 O O . GLN A 1 411 ? -28.611 5.683 6.916 1.00 81.56 411 GLN A O 1
ATOM 3238 N N . LEU A 1 412 ? -27.090 4.962 5.421 1.00 84.06 412 LEU A N 1
ATOM 3239 C CA . LEU A 1 412 ? -26.602 3.848 6.232 1.00 84.06 412 LEU A CA 1
ATOM 3240 C C . LEU A 1 412 ? -26.017 4.336 7.567 1.00 84.06 412 LEU A C 1
ATOM 3242 O O . LEU A 1 412 ? -26.373 3.797 8.610 1.00 84.06 412 LEU A O 1
ATOM 3246 N N . ALA A 1 413 ? -25.185 5.382 7.554 1.00 81.44 413 ALA A N 1
ATOM 3247 C CA . ALA A 1 413 ? -24.592 5.952 8.766 1.00 81.44 413 ALA A CA 1
ATOM 3248 C C . ALA A 1 413 ? -25.651 6.487 9.753 1.00 81.44 413 ALA A C 1
ATOM 3250 O O . ALA A 1 413 ? -25.512 6.340 10.972 1.00 81.44 413 ALA A O 1
ATOM 3251 N N . SER A 1 414 ? -26.744 7.063 9.238 1.00 83.50 414 SER A N 1
ATOM 3252 C CA . SER A 1 414 ? -27.874 7.507 10.061 1.00 83.50 414 SER A CA 1
ATOM 3253 C C . SER A 1 414 ? -28.556 6.332 10.769 1.00 83.50 414 SER A C 1
ATOM 3255 O O . SER A 1 414 ? -28.759 6.386 11.980 1.00 83.50 414 SER A O 1
ATOM 3257 N N . ILE A 1 415 ? -28.866 5.254 10.039 1.00 83.38 415 ILE A N 1
ATOM 3258 C CA . ILE A 1 415 ? -29.495 4.046 10.605 1.00 83.38 415 ILE A CA 1
ATOM 3259 C C . ILE A 1 415 ? -28.552 3.391 11.623 1.00 83.38 415 ILE A C 1
ATOM 3261 O O . ILE A 1 415 ? -28.959 3.043 12.731 1.00 83.38 415 ILE A O 1
ATOM 3265 N N . ALA A 1 416 ? -27.267 3.293 11.284 1.00 81.50 416 ALA A N 1
ATOM 3266 C CA . ALA A 1 416 ? -26.236 2.726 12.140 1.00 81.50 416 ALA A CA 1
ATOM 3267 C C . ALA A 1 416 ? -26.129 3.424 13.498 1.00 81.50 416 ALA A C 1
ATOM 3269 O O . ALA A 1 416 ? -25.977 2.760 14.521 1.00 81.50 416 ALA A O 1
ATOM 3270 N N . THR A 1 417 ? -26.259 4.752 13.526 1.00 81.38 417 THR A N 1
ATOM 3271 C CA . THR A 1 417 ? -26.202 5.536 14.768 1.00 81.38 417 THR A CA 1
ATOM 3272 C C . THR A 1 417 ? -27.299 5.115 15.753 1.00 81.38 417 THR A C 1
ATOM 3274 O O . THR A 1 417 ? -27.050 5.000 16.956 1.00 81.38 417 THR A O 1
ATOM 3277 N N . GLU A 1 418 ? -28.508 4.835 15.261 1.00 82.88 418 GLU A N 1
ATOM 3278 C CA . GLU A 1 418 ? -29.628 4.380 16.092 1.00 82.88 418 GLU A CA 1
ATOM 3279 C C . GLU A 1 418 ? -29.404 2.962 16.623 1.00 82.88 418 GLU A C 1
ATOM 3281 O O . GLU A 1 418 ? -29.580 2.708 17.817 1.00 82.88 418 GLU A O 1
ATOM 3286 N N . VAL A 1 419 ? -28.963 2.050 15.752 1.00 85.06 419 VAL A N 1
ATOM 3287 C CA . VAL A 1 419 ? -28.715 0.644 16.104 1.00 85.06 419 VAL A CA 1
ATOM 3288 C C . VAL A 1 419 ? -27.557 0.531 17.096 1.00 85.06 419 VAL A C 1
ATOM 3290 O O . VAL A 1 419 ? -27.662 -0.182 18.093 1.00 85.06 419 VAL A O 1
ATOM 3293 N N . LYS A 1 420 ? -26.490 1.313 16.897 1.00 82.12 420 LYS A N 1
ATOM 3294 C CA . LYS A 1 420 ? -25.364 1.431 17.830 1.00 82.12 420 LYS A CA 1
ATOM 3295 C C . LYS A 1 420 ? -25.828 1.919 19.202 1.00 82.12 420 LYS A C 1
ATOM 3297 O O . LYS A 1 420 ? -25.417 1.379 20.228 1.00 82.12 420 LYS A O 1
ATOM 3302 N N . LYS A 1 421 ? -26.715 2.920 19.245 1.00 84.00 421 LYS A N 1
ATOM 3303 C CA . LYS A 1 421 ? -27.279 3.420 20.507 1.00 84.00 421 LYS A CA 1
ATOM 3304 C C . LYS A 1 421 ? -28.101 2.344 21.222 1.00 84.00 421 LYS A C 1
ATOM 3306 O O . LYS A 1 421 ? -27.980 2.215 22.437 1.00 84.00 421 LYS A O 1
ATOM 3311 N N . ALA A 1 422 ? -28.889 1.557 20.487 1.00 84.00 422 ALA A N 1
ATOM 3312 C CA . ALA A 1 422 ? -29.640 0.436 21.049 1.00 84.00 422 ALA A CA 1
ATOM 3313 C C . ALA A 1 422 ? -28.713 -0.654 21.620 1.00 84.00 422 ALA A C 1
ATOM 3315 O O . ALA A 1 422 ? -28.940 -1.107 22.743 1.00 84.00 422 ALA A O 1
ATOM 3316 N N . ALA A 1 423 ? -27.631 -0.997 20.911 1.00 80.81 423 ALA A N 1
ATOM 3317 C CA . ALA A 1 423 ? -26.621 -1.937 21.400 1.00 80.81 423 ALA A CA 1
ATOM 3318 C C . ALA A 1 423 ? -25.984 -1.451 22.712 1.00 80.81 423 ALA A C 1
ATOM 3320 O O . ALA A 1 423 ? -25.988 -2.174 23.706 1.00 80.81 423 ALA A O 1
ATOM 3321 N N . LYS A 1 424 ? -25.572 -0.178 22.790 1.00 81.75 424 LYS A N 1
ATOM 3322 C CA . LYS A 1 424 ? -25.016 0.394 24.032 1.00 81.75 424 LYS A CA 1
ATOM 3323 C C . LYS A 1 424 ? -25.974 0.313 25.223 1.00 81.75 424 LYS A C 1
ATOM 3325 O O . LYS A 1 424 ? -25.545 0.024 26.337 1.00 81.75 424 LYS A O 1
ATOM 3330 N N . VAL A 1 425 ? -27.270 0.549 25.009 1.00 82.19 425 VAL A N 1
ATOM 3331 C CA . VAL A 1 425 ? -28.284 0.452 26.078 1.00 82.19 425 VAL A CA 1
ATOM 3332 C C . VAL A 1 425 ? -28.434 -0.991 26.575 1.00 82.19 425 VAL A C 1
ATOM 3334 O O . VAL A 1 425 ? -28.536 -1.222 27.784 1.00 82.19 425 VAL A O 1
ATOM 3337 N N . GLN A 1 426 ? -28.408 -1.965 25.663 1.00 80.00 426 GLN A N 1
ATOM 3338 C CA . GLN A 1 426 ? -28.489 -3.382 26.013 1.00 80.00 426 GLN A CA 1
ATOM 3339 C C . GLN A 1 426 ? -27.232 -3.858 26.755 1.00 80.00 426 GLN A C 1
ATOM 3341 O O . GLN A 1 426 ? -27.351 -4.522 27.784 1.00 80.00 426 GLN A O 1
ATOM 3346 N N . SER A 1 427 ? -26.045 -3.448 26.299 1.00 76.06 427 SER A N 1
ATOM 3347 C CA . SER A 1 427 ? -24.769 -3.696 26.984 1.00 76.06 427 SER A CA 1
ATOM 3348 C C . SER A 1 427 ? -24.760 -3.146 28.416 1.00 76.06 427 SER A C 1
ATOM 3350 O O . SER A 1 427 ? -24.425 -3.869 29.359 1.00 76.06 427 SER A O 1
ATOM 3352 N N . ALA A 1 428 ? -25.197 -1.894 28.602 1.00 71.69 428 ALA A N 1
ATOM 3353 C CA . ALA A 1 428 ? -25.241 -1.253 29.915 1.00 71.69 428 ALA A CA 1
ATOM 3354 C C . ALA A 1 428 ? -26.167 -1.987 30.902 1.00 71.69 428 ALA A C 1
ATOM 3356 O O . ALA A 1 428 ? -25.888 -2.032 32.099 1.00 71.69 428 ALA A O 1
ATOM 3357 N N . SER A 1 429 ? -27.244 -2.596 30.398 1.00 68.31 429 SER A N 1
ATOM 3358 C CA . SER A 1 429 ? -28.204 -3.359 31.205 1.00 68.31 429 SER A CA 1
ATOM 3359 C C . SER A 1 429 ? -27.728 -4.789 31.505 1.00 68.31 429 SER A C 1
ATOM 3361 O O . SER A 1 429 ? -28.049 -5.332 32.560 1.00 68.31 429 SER A O 1
ATOM 3363 N N . GLY A 1 430 ? -26.967 -5.401 30.591 1.00 61.75 430 GLY A N 1
ATOM 3364 C CA . GLY A 1 430 ? -26.526 -6.799 30.665 1.00 61.75 430 GLY A CA 1
ATOM 3365 C C . GLY A 1 430 ? -25.164 -7.041 31.325 1.00 61.75 430 GLY A C 1
ATOM 3366 O O . GLY A 1 430 ? -24.796 -8.198 31.499 1.00 61.75 430 GLY A O 1
ATOM 3367 N N . LYS A 1 431 ? -24.421 -5.985 31.696 1.00 64.12 431 LYS A N 1
ATOM 3368 C CA . LYS A 1 431 ? -23.030 -6.063 32.195 1.00 64.12 431 LYS A CA 1
ATOM 3369 C C . LYS A 1 431 ? -22.095 -6.856 31.261 1.00 64.12 431 LYS A C 1
ATOM 3371 O O . LYS A 1 431 ? -21.345 -7.711 31.721 1.00 64.12 431 LYS A O 1
ATOM 3376 N N . GLY A 1 432 ? -22.123 -6.573 29.958 1.00 81.62 432 GLY A N 1
ATOM 3377 C CA . GLY A 1 432 ? -21.260 -7.269 28.999 1.00 81.62 432 GLY A CA 1
ATOM 3378 C C . GLY A 1 432 ? -21.377 -6.760 27.567 1.00 81.62 432 GLY A C 1
ATOM 3379 O O . GLY A 1 432 ? -21.980 -5.710 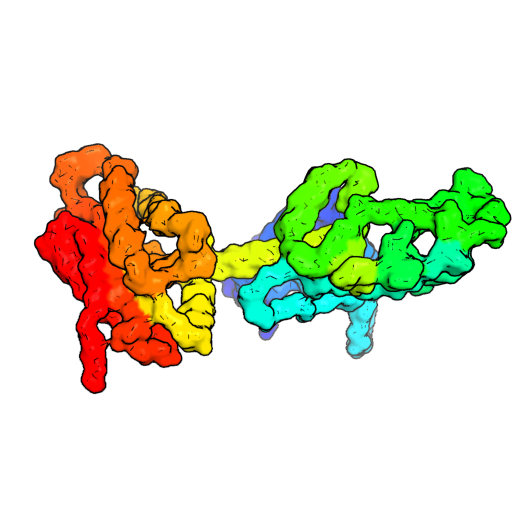27.308 1.00 81.62 432 GLY A O 1
ATOM 3380 N N . SER A 1 433 ? -20.779 -7.510 26.643 1.00 89.38 433 SER A N 1
ATOM 3381 C CA . SER A 1 433 ? -20.863 -7.236 25.209 1.00 89.38 433 SER A CA 1
ATOM 3382 C C . SER A 1 433 ? -22.281 -7.487 24.689 1.00 89.38 433 SER A C 1
ATOM 3384 O O . SER A 1 433 ? -23.053 -8.243 25.279 1.00 89.38 433 SER A O 1
ATOM 3386 N N . SER A 1 434 ? -22.665 -6.834 23.592 1.00 90.44 434 SER A N 1
ATOM 3387 C CA . SER A 1 434 ? -24.020 -6.979 23.045 1.00 90.44 434 SER A CA 1
ATOM 3388 C C . SER A 1 434 ? -24.054 -6.893 21.526 1.00 90.44 434 SER A C 1
ATOM 3390 O O . SER A 1 434 ? -23.227 -6.217 20.917 1.00 90.44 434 SER A O 1
ATOM 3392 N N . ILE A 1 435 ? -25.044 -7.557 20.925 1.00 91.00 435 ILE A N 1
ATOM 3393 C CA . ILE A 1 435 ? -25.329 -7.495 19.491 1.00 91.00 435 ILE A CA 1
ATOM 3394 C C . ILE A 1 435 ? -26.782 -7.065 19.309 1.00 91.00 435 ILE A C 1
ATOM 3396 O O . ILE A 1 435 ? -27.691 -7.675 19.875 1.00 91.00 435 ILE A O 1
ATOM 3400 N N . VAL A 1 436 ? -27.010 -6.050 18.479 1.00 89.94 436 VAL A N 1
ATOM 3401 C CA . VAL A 1 436 ? -28.344 -5.631 18.044 1.00 89.94 436 VAL A CA 1
ATOM 3402 C C . VAL A 1 436 ? -28.384 -5.624 16.526 1.00 89.94 436 VAL A C 1
ATOM 3404 O O . VAL A 1 436 ? -27.609 -4.923 15.885 1.00 89.94 436 VAL A O 1
ATOM 3407 N N . ARG A 1 437 ? -29.315 -6.382 15.943 1.00 87.38 437 ARG A N 1
ATOM 3408 C CA . ARG A 1 437 ? -29.598 -6.361 14.503 1.00 87.38 437 ARG A CA 1
ATOM 3409 C C . ARG A 1 437 ? -30.868 -5.567 14.247 1.00 87.38 437 ARG A C 1
ATOM 3411 O O . ARG A 1 437 ? -31.890 -5.849 14.872 1.00 87.38 437 ARG A O 1
ATOM 3418 N N . ASP A 1 438 ? -30.812 -4.601 13.335 1.00 80.81 438 ASP A N 1
ATOM 3419 C CA . ASP A 1 438 ? -32.004 -3.857 12.933 1.00 80.81 438 ASP A CA 1
ATOM 3420 C C . ASP A 1 438 ? -32.995 -4.792 12.229 1.00 80.81 438 ASP A C 1
ATOM 3422 O O . ASP A 1 438 ? -32.651 -5.465 11.256 1.00 80.81 438 ASP A O 1
ATOM 3426 N N . ARG A 1 439 ? -34.223 -4.850 12.747 1.00 70.75 439 ARG A N 1
ATOM 3427 C CA . ARG A 1 439 ? -35.330 -5.662 12.214 1.00 70.75 439 ARG A CA 1
ATOM 3428 C C . ARG A 1 439 ? -36.510 -4.806 11.745 1.00 70.75 439 ARG A C 1
ATOM 3430 O O . ARG A 1 439 ? -37.567 -5.353 11.444 1.00 70.75 439 ARG A O 1
ATOM 3437 N N . ARG A 1 440 ? -36.374 -3.476 11.732 1.00 66.81 440 ARG A N 1
ATOM 3438 C CA . ARG A 1 440 ? -37.449 -2.561 11.325 1.00 66.81 440 ARG A CA 1
ATOM 3439 C C . ARG A 1 440 ? -37.610 -2.605 9.804 1.00 66.81 440 ARG A C 1
ATOM 3441 O O . ARG A 1 440 ? -36.675 -2.279 9.081 1.00 66.81 440 ARG A O 1
ATOM 3448 N N . LEU A 1 441 ? -38.796 -2.980 9.329 1.00 50.44 441 LEU A N 1
ATOM 3449 C CA . LEU A 1 441 ? -39.215 -2.749 7.946 1.00 50.44 441 LEU A CA 1
ATOM 3450 C C . LEU A 1 441 ? -39.629 -1.274 7.841 1.00 50.44 441 LEU A C 1
ATOM 3452 O O . LEU A 1 441 ? -40.443 -0.829 8.649 1.00 50.44 441 LEU A O 1
ATOM 3456 N N . MET A 1 442 ? -39.055 -0.502 6.914 1.00 45.28 442 MET A N 1
ATOM 3457 C CA . MET A 1 442 ? -39.606 0.826 6.613 1.00 45.28 442 MET A CA 1
ATOM 3458 C C . MET A 1 442 ? -40.922 0.641 5.848 1.00 45.28 442 MET A C 1
ATOM 3460 O O . MET A 1 442 ? -40.931 -0.065 4.838 1.00 45.28 442 MET A O 1
ATOM 3464 N N . GLU A 1 443 ? -42.003 1.235 6.359 1.00 34.53 443 GLU A N 1
ATOM 3465 C CA . GLU A 1 443 ? -43.301 1.348 5.670 1.00 34.53 443 GLU A CA 1
ATOM 3466 C C . GLU A 1 443 ? -43.213 2.182 4.386 1.00 34.53 443 GLU A C 1
ATOM 3468 O O . GLU A 1 443 ? -42.458 3.187 4.368 1.00 34.53 443 GLU A O 1
#